Protein AF-A0A812NSA0-F1 (afdb_monomer_lite)

pLDDT: mean 70.96, std 24.17, range [22.88, 98.94]

Sequence (663 aa):
IDGKHYLAVANFYNDASHNIDSKIYQWDGSSFAEFQSLATHGAVDWESFVIDGTHYLVVANRNNDASHNIDSKIYKWDGSLFAEFQSLATHGAFDWESFVIDGTHYLVVANHYNDASSNIDSKIYQWDGSSFAEFQSLATHGAVDWESFVIDGTHYLVVANHYNDASSNIDSKIYKWDGSSFAEFQSLATHGAHGWESFVIDGTQYLAVENAFNDASRNIDSKIYRWDGSSFAEFQSLATHGAHGWESFVIDGMHYLAVANYYNDASHNIDSKIYQWDGSSFAEFQSLATHGAHGWESFVIDGTHYLVVANYFDDRFSSWSISGQRLASQLSRPKFLGVPTRIRLIRRSTYVLALNMILESGLLYVTEAYQRSALIGFSNDCGSGILQPVLAENCPSETATLELPECQSGLGQGELCEADFEAAGANCPFKTELDNCGKFDIYTMETPRCTDIGCFPLATGLWFFSLLSLGLTIAWTAAFYTRAMQNRLVLQKQLWRWRACVFMTALGILMFIIYMIGFVGGSISVLAQAVLNPLLVLAAWVMALAVVFTPGAAKEANVSKAAAMELPFFNALLAMYLTGDEVEELQKMREPLSTGLRLVEDIPELVIGGLDLFYFGGDAWYAWLGIGCSFTMILFHLFVGILLTCRQSAMSVARRGRQPDTE

Radius of gyration: 38.72 Å; chains: 1; bounding box: 78×85×100 Å

Structure (mmCIF, N/CA/C/O backbone):
data_AF-A0A812NSA0-F1
#
_entry.id   AF-A0A812NSA0-F1
#
loop_
_atom_site.group_PDB
_atom_site.id
_atom_site.type_symbol
_atom_site.label_atom_id
_atom_site.label_alt_id
_atom_site.label_comp_id
_atom_site.label_asym_id
_atom_site.label_entity_id
_atom_site.label_seq_id
_atom_site.pdbx_PDB_ins_code
_atom_site.Cartn_x
_atom_site.Cartn_y
_atom_site.Cartn_z
_atom_site.occupancy
_atom_site.B_iso_or_equiv
_atom_site.auth_seq_id
_atom_site.auth_comp_id
_atom_site.auth_asym_id
_atom_site.auth_atom_id
_atom_site.pdbx_PDB_model_num
ATOM 1 N N . ILE A 1 1 ? -19.056 6.490 7.384 1.00 90.81 1 ILE A N 1
ATOM 2 C CA . ILE A 1 1 ? -19.729 6.963 8.621 1.00 90.81 1 ILE A CA 1
ATOM 3 C C . ILE A 1 1 ? -20.979 7.739 8.224 1.00 90.81 1 ILE A C 1
ATOM 5 O O . ILE A 1 1 ? -20.852 8.705 7.479 1.00 90.81 1 ILE A O 1
ATOM 9 N N . ASP A 1 2 ? -22.170 7.294 8.637 1.00 87.38 2 ASP A N 1
ATOM 10 C CA . ASP A 1 2 ? -23.457 7.983 8.395 1.00 87.38 2 ASP A CA 1
ATOM 11 C C . ASP A 1 2 ? -23.715 8.400 6.932 1.00 87.38 2 ASP A C 1
ATOM 13 O O . ASP A 1 2 ? -24.105 9.530 6.634 1.00 87.38 2 ASP A O 1
ATOM 17 N N . GLY A 1 3 ? -23.444 7.493 5.989 1.00 86.69 3 GLY A N 1
ATOM 18 C CA . GLY A 1 3 ? -23.605 7.753 4.551 1.00 86.69 3 GLY A CA 1
ATOM 19 C C . GLY A 1 3 ? -22.546 8.677 3.939 1.00 86.69 3 GLY A C 1
ATOM 20 O O . GLY A 1 3 ? -22.669 9.057 2.780 1.00 86.69 3 GLY A O 1
ATOM 21 N N . LYS A 1 4 ? -21.504 9.042 4.693 1.00 90.62 4 LYS A N 1
ATOM 22 C CA . LYS A 1 4 ? -20.336 9.778 4.201 1.00 90.62 4 LYS A CA 1
ATOM 23 C C . LYS A 1 4 ? -19.099 8.885 4.165 1.00 90.62 4 LYS A C 1
ATOM 25 O O . LYS A 1 4 ? -18.912 8.029 5.039 1.00 90.62 4 LYS A O 1
ATOM 30 N N . HIS A 1 5 ? -18.239 9.139 3.186 1.00 87.81 5 HIS A N 1
ATOM 31 C CA . HIS A 1 5 ? -16.978 8.427 2.988 1.00 87.81 5 HIS A CA 1
ATOM 32 C C . HIS A 1 5 ? -15.818 9.212 3.594 1.00 87.81 5 HIS A C 1
ATOM 34 O O . HIS A 1 5 ? -15.752 10.438 3.454 1.00 87.81 5 HIS A O 1
ATOM 40 N N . TYR A 1 6 ? -14.921 8.490 4.255 1.00 89.12 6 TYR A N 1
ATOM 41 C CA . TYR A 1 6 ? -13.722 9.028 4.877 1.00 89.12 6 TYR A CA 1
ATOM 42 C C . TYR A 1 6 ? -12.517 8.203 4.441 1.00 89.12 6 TYR A C 1
ATOM 44 O O . TYR A 1 6 ? -12.676 7.031 4.119 1.00 89.12 6 TYR A O 1
ATOM 52 N N . LEU A 1 7 ? -11.346 8.828 4.429 1.00 86.50 7 LEU A N 1
ATOM 53 C CA . LEU A 1 7 ? -10.072 8.193 4.110 1.00 86.50 7 LEU A CA 1
ATOM 54 C C . LEU A 1 7 ? -9.047 8.639 5.151 1.00 86.50 7 LEU A C 1
ATOM 56 O O . LEU A 1 7 ? -8.778 9.837 5.255 1.00 86.50 7 LEU A O 1
ATOM 60 N N . ALA A 1 8 ? -8.508 7.704 5.927 1.00 88.19 8 ALA A N 1
ATOM 61 C CA . ALA A 1 8 ? -7.371 7.959 6.804 1.00 88.19 8 ALA A CA 1
ATOM 62 C C . ALA A 1 8 ? -6.075 7.756 6.011 1.00 88.19 8 ALA A C 1
ATOM 64 O O . ALA A 1 8 ? -5.986 6.862 5.179 1.00 88.19 8 ALA A O 1
ATOM 65 N N . VAL A 1 9 ? -5.090 8.625 6.221 1.00 85.12 9 VAL A N 1
ATOM 66 C CA . VAL A 1 9 ? -3.782 8.536 5.568 1.00 85.12 9 VAL A CA 1
ATOM 67 C C . VAL A 1 9 ? -2.704 8.601 6.635 1.00 85.12 9 VAL A C 1
ATOM 69 O O . VAL A 1 9 ? -2.605 9.592 7.372 1.00 85.12 9 VAL A O 1
ATOM 72 N N . ALA A 1 10 ? -1.907 7.537 6.691 1.00 86.94 10 ALA A N 1
ATOM 73 C CA . ALA A 1 10 ? -0.745 7.423 7.551 1.00 86.94 10 ALA A CA 1
ATOM 74 C C . ALA A 1 10 ? 0.383 8.306 7.012 1.00 86.94 10 ALA A C 1
ATOM 76 O O . ALA A 1 10 ? 0.801 8.187 5.859 1.00 86.94 10 ALA A O 1
ATOM 77 N N . ASN A 1 11 ? 0.867 9.220 7.851 1.00 84.81 11 ASN A N 1
ATOM 78 C CA . ASN A 1 11 ? 1.983 10.088 7.507 1.00 84.81 11 ASN A CA 1
ATOM 79 C C . ASN A 1 11 ? 3.233 9.651 8.280 1.00 84.81 11 ASN A C 1
ATOM 81 O O . ASN A 1 11 ? 3.317 9.817 9.498 1.00 84.81 11 ASN A O 1
ATOM 85 N N . PHE A 1 12 ? 4.224 9.143 7.547 1.00 85.88 12 PHE A N 1
ATOM 86 C CA . PHE A 1 12 ? 5.427 8.553 8.132 1.00 85.88 12 PHE A CA 1
ATOM 87 C C . PHE A 1 12 ? 6.551 9.564 8.424 1.00 85.88 12 PHE A C 1
ATOM 89 O O . PHE A 1 12 ? 7.117 9.576 9.515 1.00 85.88 12 PHE A O 1
ATOM 96 N N . TYR A 1 13 ? 6.915 10.413 7.458 1.00 82.12 13 TYR A N 1
ATOM 97 C CA . TYR A 1 13 ? 8.069 11.315 7.573 1.00 82.12 13 TYR A CA 1
ATOM 98 C C . TYR A 1 13 ? 7.922 12.540 6.659 1.00 82.12 13 TYR A C 1
ATOM 100 O O . TYR A 1 13 ? 7.378 12.431 5.564 1.00 82.12 13 TYR A O 1
ATOM 108 N N . ASN A 1 14 ? 8.406 13.711 7.091 1.00 79.44 14 ASN A N 1
ATOM 109 C CA . ASN A 1 14 ? 8.290 14.978 6.345 1.00 79.44 14 ASN A CA 1
ATOM 110 C C . ASN A 1 14 ? 9.638 15.619 5.953 1.00 79.44 14 ASN A C 1
ATOM 112 O O . ASN A 1 14 ? 9.736 16.845 5.887 1.00 79.44 14 ASN A O 1
ATOM 116 N N . ASP A 1 15 ? 10.687 14.816 5.758 1.00 79.69 15 ASP A N 1
ATOM 117 C CA . ASP A 1 15 ? 12.079 15.260 5.539 1.00 79.69 15 ASP A CA 1
ATOM 118 C C . ASP A 1 15 ? 12.751 15.956 6.737 1.00 79.69 15 ASP A C 1
ATOM 120 O O . ASP A 1 15 ? 13.898 16.401 6.639 1.00 79.69 15 ASP A O 1
ATOM 124 N N . ALA A 1 16 ? 12.067 16.047 7.880 1.00 85.62 16 ALA A N 1
ATOM 125 C CA . ALA A 1 16 ? 12.621 16.606 9.110 1.00 85.62 16 ALA A CA 1
ATOM 126 C C . ALA A 1 16 ? 12.384 15.711 10.331 1.00 85.62 16 ALA A C 1
ATOM 128 O O . ALA A 1 16 ? 13.290 15.562 11.147 1.00 85.62 16 ALA A O 1
ATOM 129 N N . SER A 1 17 ? 11.193 15.127 10.463 1.00 91.44 17 SER A N 1
ATOM 130 C CA . SER A 1 17 ? 10.768 14.393 11.655 1.00 91.44 17 SER A CA 1
ATOM 131 C C . SER A 1 17 ? 9.702 13.346 11.325 1.00 91.44 17 SER A C 1
ATOM 133 O O . SER A 1 17 ? 8.917 13.528 10.391 1.00 91.44 17 SER A O 1
ATOM 135 N N . HIS A 1 18 ? 9.667 12.264 12.106 1.00 90.94 18 HIS A N 1
ATOM 136 C CA . HIS A 1 18 ? 8.566 11.294 12.116 1.00 90.94 18 HIS A CA 1
ATOM 137 C C . HIS A 1 18 ? 7.405 11.740 13.023 1.00 90.94 18 HIS A C 1
ATOM 139 O O . HIS A 1 18 ? 6.312 11.187 12.961 1.00 90.94 18 HIS A O 1
ATOM 145 N N . ASN A 1 19 ? 7.599 12.760 13.861 1.00 93.94 19 ASN A N 1
ATOM 146 C CA . ASN A 1 19 ? 6.548 13.321 14.709 1.00 93.94 19 ASN A CA 1
ATOM 147 C C . ASN A 1 19 ? 5.658 14.264 13.896 1.00 93.94 19 ASN A C 1
ATOM 149 O O . ASN A 1 19 ? 5.789 15.489 13.970 1.00 93.94 19 ASN A O 1
ATOM 153 N N . ILE A 1 20 ? 4.785 13.680 13.081 1.00 90.12 20 ILE A N 1
ATOM 154 C CA . ILE A 1 20 ? 3.902 14.404 12.175 1.00 90.12 20 ILE A CA 1
ATOM 155 C C . ILE A 1 20 ? 2.475 13.901 12.281 1.00 90.12 20 ILE A C 1
ATOM 157 O O . ILE A 1 20 ? 2.214 12.730 12.551 1.00 90.12 20 ILE A O 1
ATOM 161 N N . ASP A 1 21 ? 1.542 14.809 12.033 1.00 90.75 21 ASP A N 1
ATOM 162 C CA . ASP A 1 21 ? 0.134 14.470 12.045 1.00 90.75 21 ASP A CA 1
ATOM 163 C C . ASP A 1 21 ? -0.239 13.626 10.826 1.00 90.75 21 ASP A C 1
ATOM 165 O O . ASP A 1 21 ? 0.064 13.985 9.681 1.00 90.75 21 ASP A O 1
ATOM 169 N N . SER A 1 22 ? -0.993 12.565 11.077 1.00 87.38 22 SER A N 1
ATOM 170 C CA . SER A 1 22 ? -1.773 11.858 10.070 1.00 87.38 22 SER A CA 1
ATOM 171 C C . SER A 1 22 ? -3.069 12.604 9.781 1.00 87.38 22 SER A C 1
ATOM 173 O O . SER A 1 22 ? -3.561 13.404 10.588 1.00 87.38 22 SER A O 1
ATOM 175 N N . LYS A 1 23 ? -3.626 12.365 8.595 1.00 86.12 23 LYS A N 1
ATOM 176 C CA . LYS A 1 23 ? -4.764 13.130 8.083 1.00 86.12 23 LYS A CA 1
ATOM 177 C C . LYS A 1 23 ? -5.953 12.227 7.826 1.00 86.12 23 LYS A C 1
ATOM 179 O O . LYS A 1 23 ? -5.821 11.178 7.210 1.00 86.12 23 LYS A O 1
ATOM 184 N N . ILE A 1 24 ? -7.122 12.684 8.252 1.00 88.00 24 ILE A N 1
ATOM 185 C CA . ILE A 1 24 ? -8.407 12.106 7.877 1.00 88.00 24 ILE A CA 1
ATOM 186 C C . ILE A 1 24 ? -9.044 13.044 6.867 1.00 88.00 24 ILE A C 1
ATOM 188 O O . ILE A 1 24 ? -9.134 14.255 7.084 1.00 88.00 24 ILE A O 1
ATOM 192 N N . TYR A 1 25 ? -9.519 12.469 5.776 1.00 85.81 25 TYR A N 1
ATOM 193 C CA . TYR A 1 25 ? -10.205 13.161 4.705 1.00 85.81 25 TYR A CA 1
ATOM 194 C C . TYR A 1 25 ? -11.663 12.740 4.634 1.00 85.81 25 TYR A C 1
ATOM 196 O O . TYR A 1 25 ? -12.009 11.622 4.997 1.00 85.81 25 TYR A O 1
ATOM 204 N N . GLN A 1 26 ? -12.512 13.628 4.129 1.00 87.00 26 GLN A N 1
ATOM 205 C CA . GLN A 1 26 ? -13.921 13.364 3.868 1.00 87.00 26 GLN A CA 1
ATOM 206 C C . GLN A 1 26 ? -14.234 13.635 2.399 1.00 87.00 26 GLN A C 1
ATOM 208 O O . GLN A 1 26 ? -13.796 14.638 1.833 1.00 87.00 26 GLN A O 1
ATOM 213 N N . TRP A 1 27 ? -15.014 12.749 1.788 1.00 81.88 27 TRP A N 1
ATOM 214 C CA . TRP A 1 27 ? -15.509 12.938 0.430 1.00 81.88 27 TRP A CA 1
ATOM 215 C C . TRP A 1 27 ? -16.583 14.032 0.382 1.00 81.88 27 TRP A C 1
ATOM 217 O O . TRP A 1 27 ? -17.600 13.941 1.072 1.00 81.88 27 TRP A O 1
ATOM 227 N N . ASP A 1 28 ? -16.379 15.049 -0.457 1.00 80.12 28 ASP A N 1
ATOM 228 C CA . ASP A 1 28 ? -17.311 16.175 -0.632 1.00 80.12 28 ASP A CA 1
ATOM 229 C C . ASP A 1 28 ? -18.284 16.016 -1.819 1.00 80.12 28 ASP A C 1
ATOM 231 O O . ASP A 1 28 ? -19.047 16.933 -2.130 1.00 80.12 28 ASP A O 1
ATOM 235 N N . GLY A 1 29 ? -18.260 14.858 -2.489 1.00 75.62 29 GLY A N 1
ATOM 236 C CA . GLY A 1 29 ? -18.988 14.591 -3.735 1.00 75.62 29 GLY A CA 1
ATOM 237 C C . GLY A 1 29 ? -18.123 14.716 -4.994 1.00 75.62 29 GLY A C 1
ATOM 238 O O . GLY A 1 29 ? -18.522 14.253 -6.059 1.00 75.62 29 GLY A O 1
ATOM 239 N N . SER A 1 30 ? -16.941 15.326 -4.889 1.00 74.62 30 SER A N 1
ATOM 240 C CA . SER A 1 30 ? -16.016 15.522 -6.013 1.00 74.62 30 SER A CA 1
ATOM 241 C C . SER A 1 30 ? -14.561 15.188 -5.692 1.00 74.62 30 SER A C 1
ATOM 243 O O . SER A 1 30 ? -13.814 14.781 -6.583 1.00 74.62 30 SER A O 1
ATOM 245 N N . SER A 1 31 ? -14.141 15.381 -4.442 1.00 71.75 31 SER A N 1
ATOM 246 C CA . SER A 1 31 ? -12.788 15.110 -3.975 1.00 71.75 31 SER A CA 1
ATOM 247 C C . SER A 1 31 ? -12.758 14.814 -2.476 1.00 71.75 31 SER A C 1
ATOM 249 O O . SER A 1 31 ? -13.700 15.119 -1.745 1.00 71.75 31 SER A O 1
ATOM 251 N N . PHE A 1 32 ? -11.651 14.234 -2.016 1.00 78.06 32 PHE A N 1
ATOM 252 C CA . PHE A 1 32 ? -11.341 14.122 -0.595 1.00 78.06 32 PHE A CA 1
ATOM 253 C C . PHE A 1 32 ? -10.766 15.448 -0.082 1.00 78.06 32 PHE A C 1
ATOM 255 O O . PHE A 1 32 ? -9.717 15.898 -0.551 1.00 78.06 32 PHE A O 1
ATOM 262 N N . ALA A 1 33 ? -11.463 16.073 0.866 1.00 78.88 33 ALA A N 1
ATOM 263 C CA . ALA A 1 33 ? -11.046 17.295 1.550 1.00 78.88 33 ALA A CA 1
ATOM 264 C C . ALA A 1 33 ? -10.575 16.977 2.975 1.00 78.88 33 ALA A C 1
ATOM 266 O O . ALA A 1 33 ? -11.117 16.071 3.608 1.00 78.88 33 ALA A O 1
ATOM 267 N N . GLU A 1 34 ? -9.564 17.698 3.480 1.00 85.25 34 GLU A N 1
ATOM 268 C CA . GLU A 1 34 ? -9.070 17.506 4.855 1.00 85.25 34 GLU A CA 1
ATOM 269 C C . GLU A 1 34 ? -10.203 17.728 5.850 1.00 85.25 34 GLU A C 1
ATOM 271 O O . GLU A 1 34 ? -10.858 18.771 5.847 1.00 85.25 34 GLU A O 1
ATOM 276 N N . PHE A 1 35 ? -10.436 16.709 6.666 1.00 89.88 35 PHE A N 1
ATOM 277 C CA . PHE A 1 35 ? -11.497 16.667 7.653 1.00 89.88 35 PHE A CA 1
ATOM 278 C C . PHE A 1 35 ? -10.933 16.832 9.064 1.00 89.88 35 PHE A C 1
ATOM 280 O O . PHE A 1 35 ? -11.452 17.625 9.848 1.00 89.88 35 PHE A O 1
ATOM 287 N N . GLN A 1 36 ? -9.853 16.114 9.377 1.00 95.94 36 GLN A N 1
ATOM 288 C CA . GLN A 1 36 ? -9.224 16.144 10.691 1.00 95.94 36 GLN A CA 1
ATOM 289 C C . GLN A 1 36 ? -7.721 15.847 10.604 1.00 95.94 36 GLN A C 1
ATOM 291 O O . GLN A 1 36 ? -7.272 15.096 9.741 1.00 95.94 36 GLN A O 1
ATOM 296 N N . SER A 1 37 ? -6.958 16.429 11.529 1.00 95.31 37 SER A N 1
ATOM 297 C CA . SER A 1 37 ? -5.536 16.155 11.759 1.00 95.31 37 SER A CA 1
ATOM 298 C C . SER A 1 37 ? -5.386 15.447 13.102 1.00 95.31 37 SER A C 1
ATOM 300 O O . SER A 1 37 ? -5.961 15.911 14.090 1.00 95.31 37 SER A O 1
ATOM 302 N N . LEU A 1 38 ? -4.646 14.342 13.139 1.00 95.31 38 LEU A N 1
ATOM 303 C CA . LEU A 1 38 ? -4.374 13.575 14.353 1.00 95.31 38 LEU A CA 1
ATOM 304 C C . LEU A 1 38 ? -2.866 13.460 14.549 1.00 95.31 38 LEU A C 1
ATOM 306 O O . LEU A 1 38 ? -2.166 13.022 13.641 1.00 95.31 38 LEU A O 1
ATOM 310 N N . ALA A 1 39 ? -2.375 13.845 15.727 1.00 95.38 39 ALA A N 1
ATOM 311 C CA . ALA A 1 39 ? -0.962 13.716 16.063 1.00 95.38 39 ALA A CA 1
ATOM 312 C C . ALA A 1 39 ? -0.559 12.237 16.081 1.00 95.38 39 ALA A C 1
ATOM 314 O O . ALA A 1 39 ? -1.160 11.440 16.803 1.00 95.38 39 ALA A O 1
ATOM 315 N N . THR A 1 40 ? 0.455 11.895 15.290 1.00 96.75 40 THR A N 1
ATOM 316 C CA . THR A 1 40 ? 0.976 10.532 15.150 1.00 96.75 40 THR A CA 1
ATOM 317 C C . THR A 1 40 ? 2.501 10.528 15.131 1.00 96.75 40 THR A C 1
ATOM 319 O O . THR A 1 40 ? 3.144 11.580 15.089 1.00 96.75 40 THR A O 1
ATOM 322 N N . HIS A 1 41 ? 3.089 9.336 15.193 1.00 96.19 41 HIS A N 1
ATOM 323 C CA . HIS A 1 41 ? 4.531 9.151 15.303 1.00 96.19 41 HIS A CA 1
ATOM 324 C C . HIS A 1 41 ? 5.005 8.113 14.291 1.00 96.19 41 HIS A C 1
ATOM 326 O O . HIS A 1 41 ? 4.969 6.910 14.552 1.00 96.19 41 HIS A O 1
ATOM 332 N N . GLY A 1 42 ? 5.431 8.589 13.123 1.00 93.88 42 GLY A N 1
ATOM 333 C CA . GLY A 1 42 ? 5.878 7.739 12.033 1.00 93.88 42 GLY A CA 1
ATOM 334 C C . GLY A 1 42 ? 4.804 6.732 11.678 1.00 93.88 42 GLY A C 1
ATOM 335 O O . GLY A 1 42 ? 5.085 5.538 11.697 1.00 93.88 42 GLY A O 1
ATOM 336 N N . ALA A 1 43 ? 3.574 7.209 11.465 1.00 95.00 43 ALA A N 1
ATOM 337 C CA . ALA A 1 43 ? 2.445 6.336 11.189 1.00 95.00 43 ALA A CA 1
ATOM 338 C C . ALA A 1 43 ? 2.689 5.591 9.879 1.00 95.00 43 ALA A C 1
ATOM 340 O O . ALA A 1 43 ? 3.054 6.216 8.878 1.00 95.00 43 ALA A O 1
ATOM 341 N N . VAL A 1 44 ? 2.489 4.278 9.908 1.00 92.94 44 VAL A N 1
ATOM 342 C CA . VAL A 1 44 ? 2.626 3.417 8.725 1.00 92.94 44 VAL A CA 1
ATOM 343 C C . VAL A 1 44 ? 1.273 2.929 8.238 1.00 92.94 44 VAL A C 1
ATOM 345 O O . VAL A 1 44 ? 1.051 2.923 7.032 1.00 92.94 44 VAL A O 1
ATOM 348 N N . ASP A 1 45 ? 0.365 2.647 9.167 1.00 95.00 45 ASP A N 1
ATOM 349 C CA . ASP A 1 45 ? -0.948 2.096 8.867 1.00 95.00 45 ASP A CA 1
ATOM 350 C C . ASP A 1 45 ? -2.067 2.711 9.738 1.00 95.00 45 ASP A C 1
ATOM 352 O O . ASP A 1 45 ? -1.817 3.241 10.834 1.00 95.00 45 ASP A O 1
ATOM 356 N N . TRP A 1 46 ? -3.289 2.671 9.199 1.00 96.50 46 TRP A N 1
ATOM 357 C CA . TRP A 1 46 ? -4.543 2.956 9.879 1.00 96.50 46 TRP A CA 1
ATOM 358 C C . TRP A 1 46 ? -5.564 1.853 9.625 1.00 96.50 46 TRP A C 1
ATOM 360 O O . TRP A 1 46 ? -6.098 1.771 8.522 1.00 96.50 46 TRP A O 1
ATOM 370 N N . GLU A 1 47 ? -6.005 1.202 10.695 1.00 97.88 47 GLU A N 1
ATOM 371 C CA . GLU A 1 47 ? -7.080 0.221 10.611 1.00 97.88 47 GLU A CA 1
ATOM 372 C C . GLU A 1 47 ? -8.412 0.777 11.119 1.00 97.88 47 GLU A C 1
ATOM 374 O O . GLU A 1 47 ? -8.485 1.484 12.138 1.00 97.88 47 GLU A O 1
ATOM 379 N N . SER A 1 48 ? -9.490 0.477 10.393 1.00 97.19 48 SER A N 1
ATOM 380 C CA . SER A 1 48 ? -10.829 1.006 10.655 1.00 97.19 48 SER A CA 1
ATOM 381 C C . SER A 1 48 ? -11.815 -0.087 11.041 1.00 97.19 48 SER A C 1
ATOM 383 O O . SER A 1 48 ? -12.008 -1.059 10.327 1.00 97.19 48 SER A O 1
ATOM 385 N N . PHE A 1 49 ? -12.530 0.108 12.149 1.00 98.00 49 PHE A N 1
ATOM 386 C CA . PHE A 1 49 ? -13.463 -0.904 12.643 1.00 98.00 49 PHE A CA 1
ATOM 387 C C . PHE A 1 49 ? -14.683 -0.294 13.329 1.00 98.00 49 PHE A C 1
ATOM 389 O O . PHE A 1 49 ? -14.742 0.898 13.650 1.00 98.00 49 PHE A O 1
ATOM 396 N N . VAL A 1 50 ? -15.711 -1.122 13.527 1.00 97.75 50 VAL A N 1
ATOM 397 C CA . VAL A 1 50 ? -16.993 -0.705 14.107 1.00 97.75 50 VAL A CA 1
ATOM 398 C C . VAL A 1 50 ? -17.386 -1.640 15.241 1.00 97.75 50 VAL A C 1
ATOM 400 O O . VAL A 1 50 ? -17.465 -2.850 15.049 1.00 97.75 50 VAL A O 1
ATOM 403 N N . ILE A 1 51 ? -17.699 -1.064 16.402 1.00 97.94 51 ILE A N 1
ATOM 404 C CA . ILE A 1 51 ? -18.226 -1.779 17.573 1.00 97.94 51 ILE A CA 1
ATOM 405 C C . ILE A 1 51 ? -19.569 -1.155 17.933 1.00 97.94 51 ILE A C 1
ATOM 407 O O . ILE A 1 51 ? -19.648 0.052 18.168 1.00 97.94 51 ILE A O 1
ATOM 411 N N . ASP A 1 52 ? -20.634 -1.960 17.942 1.00 95.12 52 ASP A N 1
ATOM 412 C CA . ASP A 1 52 ? -21.998 -1.530 18.287 1.00 95.12 52 ASP A CA 1
ATOM 413 C C . ASP A 1 52 ? -22.453 -0.252 17.550 1.00 95.12 52 ASP A C 1
ATOM 415 O O . ASP A 1 52 ? -23.060 0.657 18.119 1.00 95.12 52 ASP A O 1
ATOM 419 N N . GLY A 1 53 ? -22.116 -0.154 16.259 1.00 94.56 53 GLY A N 1
ATOM 420 C CA . GLY A 1 53 ? -22.436 0.996 15.405 1.00 94.56 53 GLY A CA 1
ATOM 421 C C . GLY A 1 53 ? -21.566 2.238 15.632 1.00 94.56 53 GLY A C 1
ATOM 422 O O . GLY A 1 53 ? -21.751 3.238 14.942 1.00 94.56 53 GLY A O 1
ATOM 423 N N . THR A 1 54 ? -20.608 2.192 16.559 1.00 97.19 54 THR A N 1
ATOM 424 C CA . THR A 1 54 ? -19.629 3.264 16.760 1.00 97.19 54 THR A CA 1
ATOM 425 C C . THR A 1 54 ? -18.365 2.983 15.959 1.00 97.19 54 THR A C 1
ATOM 427 O O . THR A 1 54 ? -17.833 1.878 16.011 1.00 97.19 54 THR A O 1
ATOM 430 N N . HIS A 1 55 ? -17.881 3.988 15.230 1.00 98.12 55 HIS A N 1
ATOM 431 C CA . HIS A 1 55 ? -16.678 3.888 14.407 1.00 98.12 55 HIS A CA 1
ATOM 432 C C . HIS A 1 55 ? -15.412 4.172 15.215 1.00 98.12 55 HIS A C 1
ATOM 434 O O . HIS A 1 55 ? -15.380 5.101 16.030 1.00 98.12 55 HIS A O 1
ATOM 440 N N . TYR A 1 56 ? -14.366 3.409 14.932 1.00 98.69 56 TYR A N 1
ATOM 441 C CA . TYR A 1 56 ? -13.049 3.528 15.533 1.00 98.69 56 TYR A CA 1
ATOM 442 C C . TYR A 1 56 ? -11.969 3.500 14.451 1.00 98.69 56 TYR A C 1
ATOM 444 O O . TYR A 1 56 ? -12.189 2.987 13.354 1.00 98.69 56 TYR A O 1
ATOM 452 N N . LEU A 1 57 ? -10.816 4.070 14.784 1.00 98.56 57 LEU A N 1
ATOM 453 C CA . LEU A 1 57 ? -9.582 3.982 14.012 1.00 98.56 57 LEU A CA 1
ATOM 454 C C . LEU A 1 57 ? -8.448 3.608 14.960 1.00 98.56 57 LEU A C 1
ATOM 456 O O . LEU A 1 57 ? -8.378 4.175 16.051 1.00 98.56 57 LEU A O 1
ATOM 460 N N . VAL A 1 58 ? -7.548 2.721 14.563 1.00 98.81 58 VAL A N 1
ATOM 461 C CA . VAL A 1 58 ? -6.291 2.469 15.277 1.00 98.81 58 VAL A CA 1
ATOM 462 C C . VAL A 1 58 ? -5.119 2.794 14.360 1.00 98.81 58 VAL A C 1
ATOM 464 O O . VAL A 1 58 ? -5.166 2.492 13.178 1.00 98.81 58 VAL A O 1
ATOM 467 N N . VAL A 1 59 ? -4.097 3.469 14.889 1.00 98.69 59 VAL A N 1
ATOM 468 C CA . VAL A 1 59 ? -2.886 3.816 14.127 1.00 98.69 59 VAL A CA 1
ATOM 469 C C . VAL A 1 59 ? -1.708 2.956 14.542 1.00 98.69 59 VAL A C 1
ATOM 471 O O . VAL A 1 59 ? -1.418 2.846 15.738 1.00 98.69 59 VAL A O 1
ATOM 474 N N . ALA A 1 60 ? -0.972 2.445 13.559 1.00 98.44 60 ALA A N 1
ATOM 475 C CA . ALA A 1 60 ? 0.337 1.839 13.753 1.00 98.44 60 ALA A CA 1
ATOM 476 C C . ALA A 1 60 ? 1.416 2.933 13.846 1.00 98.44 60 ALA A C 1
ATOM 478 O O . ALA A 1 60 ? 1.920 3.438 12.839 1.00 98.44 60 ALA A O 1
ATOM 479 N N . ASN A 1 61 ? 1.762 3.339 15.071 1.00 98.44 61 ASN A N 1
ATOM 480 C CA . ASN A 1 61 ? 2.867 4.272 15.306 1.00 98.44 61 ASN A CA 1
ATOM 481 C C . ASN A 1 61 ? 4.202 3.513 15.302 1.00 98.44 61 ASN A C 1
ATOM 483 O O . ASN A 1 61 ? 4.456 2.687 16.185 1.00 98.44 61 ASN A O 1
ATOM 487 N N . ARG A 1 62 ? 5.091 3.836 14.354 1.00 97.38 62 ARG A N 1
ATOM 488 C CA . ARG A 1 62 ? 6.361 3.117 14.184 1.00 97.38 62 ARG A CA 1
ATOM 489 C C . ARG A 1 62 ? 7.579 3.802 14.794 1.00 97.38 62 ARG A C 1
ATOM 491 O O . ARG A 1 62 ? 8.452 3.121 15.326 1.00 97.38 62 ARG A O 1
ATOM 498 N N . ASN A 1 63 ? 7.716 5.118 14.641 1.00 95.62 63 ASN A N 1
ATOM 499 C CA . ASN A 1 63 ? 8.944 5.830 15.007 1.00 95.62 63 ASN A CA 1
ATOM 500 C C . ASN A 1 63 ? 8.653 7.279 15.422 1.00 95.62 63 ASN A C 1
ATOM 502 O O . ASN A 1 63 ? 7.971 7.998 14.703 1.00 95.62 63 ASN A O 1
ATOM 506 N N . ASN A 1 64 ? 9.215 7.740 16.540 1.00 96.06 64 ASN A N 1
ATOM 507 C CA . ASN A 1 64 ? 9.106 9.133 16.998 1.00 96.06 64 ASN A CA 1
ATOM 508 C C . ASN A 1 64 ? 10.438 9.910 16.935 1.00 96.06 64 ASN A C 1
ATOM 510 O O . ASN A 1 64 ? 10.656 10.829 17.723 1.00 96.06 64 ASN A O 1
ATOM 514 N N . ASP A 1 65 ? 11.345 9.523 16.034 1.00 95.81 65 ASP A N 1
ATOM 515 C CA . ASP A 1 65 ? 12.745 9.971 15.900 1.00 95.81 65 ASP A CA 1
ATOM 516 C C . ASP A 1 65 ? 13.693 9.510 17.020 1.00 95.81 65 ASP A C 1
ATOM 518 O O . ASP A 1 65 ? 14.901 9.414 16.792 1.00 95.81 65 ASP A O 1
ATOM 522 N N . ALA A 1 66 ? 13.177 9.227 18.219 1.00 96.81 66 ALA A N 1
ATOM 523 C CA . ALA A 1 66 ? 13.975 8.816 19.372 1.00 96.81 66 ALA A CA 1
ATOM 524 C C . ALA A 1 66 ? 13.923 7.304 19.635 1.00 96.81 66 ALA A C 1
ATOM 526 O O . ALA A 1 66 ? 14.894 6.744 20.143 1.00 96.81 66 ALA A O 1
ATOM 527 N N . SER A 1 67 ? 12.793 6.662 19.338 1.00 97.56 67 SER A N 1
ATOM 528 C CA . SER A 1 67 ? 12.509 5.275 19.698 1.00 97.56 67 SER A CA 1
ATOM 529 C C . SER A 1 67 ? 11.419 4.675 18.805 1.00 97.56 67 SER A C 1
ATOM 531 O O . SER A 1 67 ? 10.536 5.385 18.316 1.00 97.56 67 SER A O 1
ATOM 533 N N . HIS A 1 68 ? 11.466 3.353 18.640 1.00 98.00 68 HIS A N 1
ATOM 534 C CA . HIS A 1 68 ? 10.381 2.547 18.076 1.00 98.00 68 HIS A CA 1
ATOM 535 C C . HIS A 1 68 ? 9.447 1.989 19.163 1.00 98.00 68 HIS A C 1
ATOM 537 O O . HIS A 1 68 ? 8.367 1.499 18.862 1.00 98.00 68 HIS A O 1
ATOM 543 N N . ASN A 1 69 ? 9.815 2.074 20.443 1.00 97.88 69 ASN A N 1
ATOM 544 C CA . ASN A 1 69 ? 8.972 1.648 21.562 1.00 97.88 69 ASN A CA 1
ATOM 545 C C . ASN A 1 69 ? 7.930 2.723 21.885 1.00 97.88 69 ASN A C 1
ATOM 547 O O . ASN A 1 69 ? 8.061 3.468 22.859 1.00 97.88 69 ASN A O 1
ATOM 551 N N . ILE A 1 70 ? 6.928 2.834 21.020 1.00 96.94 70 ILE A N 1
ATOM 552 C CA . ILE A 1 70 ? 5.900 3.864 21.079 1.00 96.94 70 ILE A CA 1
ATOM 553 C C . ILE A 1 70 ? 4.515 3.244 21.021 1.00 96.94 70 ILE A C 1
ATOM 555 O O . ILE A 1 70 ? 4.276 2.274 20.304 1.00 96.94 70 ILE A O 1
ATOM 559 N N . ASP A 1 71 ? 3.601 3.827 21.785 1.00 98.44 71 ASP A N 1
ATOM 560 C CA . ASP A 1 71 ? 2.226 3.364 21.834 1.00 98.44 71 ASP A CA 1
ATOM 561 C C . ASP A 1 71 ? 1.486 3.671 20.528 1.00 98.44 71 ASP A C 1
ATOM 563 O O . ASP A 1 71 ? 1.525 4.790 19.998 1.00 98.44 71 ASP A O 1
ATOM 567 N N . SER A 1 72 ? 0.719 2.691 20.075 1.00 98.56 72 SER A N 1
ATOM 568 C CA . SER A 1 72 ? -0.340 2.871 19.092 1.00 98.56 72 SER A CA 1
ATOM 569 C C . SER A 1 72 ? -1.580 3.458 19.764 1.00 98.56 72 SER A C 1
ATOM 571 O O . SER A 1 72 ? -1.820 3.263 20.961 1.00 98.56 72 SER A O 1
ATOM 573 N N . LYS A 1 73 ? -2.371 4.213 19.001 1.00 98.56 73 LYS A N 1
ATOM 574 C CA . LYS A 1 73 ? -3.527 4.956 19.521 1.00 98.56 73 LYS A CA 1
ATOM 575 C C . LYS A 1 73 ? -4.807 4.498 18.845 1.00 98.56 73 LYS A C 1
ATOM 577 O O . LYS A 1 73 ? -4.862 4.416 17.625 1.00 98.56 73 LYS A O 1
ATOM 582 N N . ILE A 1 74 ? -5.840 4.259 19.645 1.00 98.81 74 ILE A N 1
ATOM 583 C CA . ILE A 1 74 ? -7.206 4.041 19.174 1.00 98.81 74 ILE A CA 1
ATOM 584 C C . ILE A 1 74 ? -7.961 5.353 19.321 1.00 98.81 74 ILE A C 1
ATOM 586 O O . ILE A 1 74 ? -7.961 5.958 20.395 1.00 98.81 74 ILE A O 1
ATOM 590 N N . TYR A 1 75 ? -8.653 5.760 18.268 1.00 98.75 75 TYR A N 1
ATOM 591 C CA . TYR A 1 75 ? -9.538 6.908 18.230 1.00 98.75 75 TYR A CA 1
ATOM 592 C C . TYR A 1 75 ? -10.978 6.447 18.036 1.00 98.75 75 TYR A C 1
ATOM 594 O O . TYR A 1 75 ? -11.259 5.549 17.248 1.00 98.75 75 TYR A O 1
ATOM 602 N N . LYS A 1 76 ? -11.906 7.083 18.745 1.00 98.44 76 LYS A N 1
ATOM 603 C CA . LYS A 1 76 ? -13.340 6.801 18.706 1.00 98.44 76 LYS A CA 1
ATOM 604 C C . LYS A 1 76 ? -14.086 7.980 18.101 1.00 98.44 76 LYS A C 1
ATOM 606 O O . LYS A 1 76 ? -13.841 9.126 18.474 1.00 98.44 76 LYS A O 1
ATOM 611 N N . TRP A 1 77 ? -15.022 7.694 17.205 1.00 98.12 77 TRP A N 1
ATOM 612 C CA . TRP A 1 77 ? -15.933 8.694 16.663 1.00 98.12 77 TRP A CA 1
ATOM 613 C C . TRP A 1 77 ? -16.913 9.180 17.738 1.00 98.12 77 TRP A C 1
ATOM 615 O O . TRP A 1 77 ? -17.658 8.383 18.311 1.00 98.12 77 TRP A O 1
ATOM 625 N N . ASP A 1 78 ? -16.942 10.488 17.997 1.00 96.25 78 ASP A N 1
ATOM 626 C CA . ASP A 1 78 ? -17.823 11.102 19.003 1.00 96.25 78 ASP A CA 1
ATOM 627 C C . ASP A 1 78 ? -19.153 11.637 18.433 1.00 96.25 78 ASP A C 1
ATOM 629 O O . ASP A 1 78 ? -19.952 12.243 19.149 1.00 96.25 78 ASP A O 1
ATOM 633 N N . GLY A 1 79 ? -19.399 11.407 17.140 1.00 94.19 79 GLY A N 1
ATOM 634 C CA . GLY A 1 79 ? -20.504 11.998 16.381 1.00 94.19 79 GLY A CA 1
ATOM 635 C C . GLY A 1 79 ? -20.084 13.203 15.533 1.00 94.19 79 GLY A C 1
ATOM 636 O O . GLY A 1 79 ? -20.825 13.607 14.636 1.00 94.19 79 GLY A O 1
ATOM 637 N N . SER A 1 80 ? -18.899 13.761 15.783 1.00 94.75 80 SER A N 1
ATOM 638 C CA . SER A 1 80 ? -18.367 14.928 15.084 1.00 94.75 80 SER A CA 1
ATOM 639 C C . SER A 1 80 ? -16.918 14.776 14.639 1.00 94.75 80 SER A C 1
ATOM 641 O O . SER A 1 80 ? -16.617 15.184 13.525 1.00 94.75 80 SER A O 1
ATOM 643 N N . LEU A 1 81 ? -16.040 14.208 15.462 1.00 97.31 81 LEU A N 1
ATOM 644 C CA . LEU A 1 81 ? -14.615 14.016 15.205 1.00 97.31 81 LEU A CA 1
ATOM 645 C C . LEU A 1 81 ? -14.157 12.682 15.809 1.00 97.31 81 LEU A C 1
ATOM 647 O O . LEU A 1 81 ? -14.845 12.069 16.628 1.00 97.31 81 LEU A O 1
ATOM 651 N N . PHE A 1 82 ? -12.966 12.241 15.417 1.00 98.31 82 PHE A N 1
ATOM 652 C CA . PHE A 1 82 ? -12.260 11.159 16.089 1.00 98.31 82 PHE A CA 1
ATOM 653 C C . PHE A 1 82 ? -11.499 11.699 17.304 1.00 98.31 82 PHE A C 1
ATOM 655 O O . PHE A 1 82 ? -10.637 12.565 17.166 1.00 98.31 82 PHE A O 1
ATOM 662 N N . ALA A 1 83 ? -11.797 11.193 18.495 1.00 97.81 83 ALA A N 1
ATOM 663 C CA . ALA A 1 83 ? -11.097 11.543 19.730 1.00 97.81 83 ALA A CA 1
ATOM 664 C C . ALA A 1 83 ? -10.270 10.353 20.226 1.00 97.81 83 ALA A C 1
ATOM 666 O O . ALA A 1 83 ? -10.723 9.216 20.107 1.00 97.81 83 ALA A O 1
ATOM 667 N N . GLU A 1 84 ? -9.077 10.593 20.787 1.00 98.25 84 GLU A N 1
ATOM 668 C CA . GLU A 1 84 ? -8.274 9.518 21.392 1.00 98.25 84 GLU A CA 1
ATOM 669 C C . GLU A 1 84 ? -9.107 8.806 22.463 1.00 98.25 84 GLU A C 1
ATOM 671 O O . GLU A 1 84 ? -9.698 9.428 23.348 1.00 98.25 84 GLU A O 1
ATOM 676 N N . PHE A 1 85 ? -9.174 7.490 22.338 1.00 98.50 85 PHE A N 1
ATOM 677 C CA . PHE A 1 85 ? -9.983 6.609 23.158 1.00 98.50 85 PHE A CA 1
ATOM 678 C C . PHE A 1 85 ? -9.109 5.711 24.031 1.00 98.50 85 PHE A C 1
ATOM 680 O O . PHE A 1 85 ? -9.400 5.538 25.214 1.00 98.50 85 PHE A O 1
ATOM 687 N N . GLN A 1 86 ? -8.030 5.164 23.469 1.00 98.56 86 GLN A N 1
ATOM 688 C CA . GLN A 1 86 ? -7.136 4.259 24.181 1.00 98.56 86 GLN A CA 1
ATOM 689 C C . GLN A 1 86 ? -5.711 4.311 23.617 1.00 98.56 86 GLN A C 1
ATOM 691 O O . GLN A 1 86 ? -5.509 4.555 22.431 1.00 98.56 86 GLN A O 1
ATOM 696 N N . SER A 1 87 ? -4.729 4.049 24.481 1.00 98.50 87 SER A N 1
ATOM 697 C CA . SER A 1 87 ? -3.316 3.853 24.137 1.00 98.50 87 SER A CA 1
ATOM 698 C C . SER A 1 87 ? -2.951 2.390 24.358 1.00 98.50 87 SER A C 1
ATOM 700 O O . SER A 1 87 ? -3.280 1.847 25.416 1.00 98.50 87 SER A O 1
ATOM 702 N N . LEU A 1 88 ? -2.285 1.762 23.391 1.00 98.56 88 LEU A N 1
ATOM 703 C CA . LEU A 1 88 ? -1.802 0.385 23.481 1.00 98.56 88 LEU A CA 1
ATOM 704 C C . LEU A 1 88 ? -0.286 0.366 23.288 1.00 98.56 88 LEU A C 1
ATOM 706 O O . LEU A 1 88 ? 0.220 0.916 22.313 1.00 98.56 88 LEU A O 1
ATOM 710 N N . ALA A 1 89 ? 0.430 -0.268 24.217 1.00 97.94 89 ALA A N 1
ATOM 711 C CA . ALA A 1 89 ? 1.880 -0.395 24.136 1.00 97.94 89 ALA A CA 1
ATOM 712 C C . ALA A 1 89 ? 2.271 -1.263 22.936 1.00 97.94 89 ALA A C 1
ATOM 714 O O . ALA A 1 89 ? 1.863 -2.422 22.853 1.00 97.94 89 ALA A O 1
ATOM 715 N N . THR A 1 90 ? 3.071 -0.699 22.034 1.00 98.50 90 THR A N 1
ATOM 716 C CA . THR A 1 90 ? 3.529 -1.359 20.807 1.00 98.50 90 THR A CA 1
ATOM 717 C C . THR A 1 90 ? 5.011 -1.106 20.551 1.00 98.50 90 THR A C 1
ATOM 719 O O . THR A 1 90 ? 5.640 -0.260 21.191 1.00 98.50 90 THR A O 1
ATOM 722 N N . HIS A 1 91 ? 5.587 -1.873 19.628 1.00 98.25 91 HIS A N 1
ATOM 723 C CA . HIS A 1 91 ? 7.017 -1.866 19.340 1.00 98.25 91 HIS A CA 1
ATOM 724 C C . HIS A 1 91 ? 7.253 -1.766 17.835 1.00 98.25 91 HIS A C 1
ATOM 726 O O . HIS A 1 91 ? 7.276 -2.769 17.122 1.00 98.25 91 HIS A O 1
ATOM 732 N N . GLY A 1 92 ? 7.409 -0.534 17.358 1.00 97.81 92 GLY A N 1
ATOM 733 C CA . GLY A 1 92 ? 7.578 -0.224 15.950 1.00 97.81 92 GLY A CA 1
ATOM 734 C C . GLY A 1 92 ? 6.410 -0.772 15.148 1.00 97.81 92 GLY A C 1
ATOM 735 O O . GLY A 1 92 ? 6.657 -1.509 14.202 1.00 97.81 92 GLY A O 1
ATOM 736 N N . ALA A 1 93 ? 5.175 -0.491 15.579 1.00 98.50 93 ALA A N 1
ATOM 737 C CA . ALA A 1 93 ? 3.982 -1.061 14.962 1.00 98.50 93 ALA A CA 1
ATOM 738 C C . ALA A 1 93 ? 3.977 -0.754 13.465 1.00 98.50 93 ALA A C 1
ATOM 740 O O . ALA A 1 93 ? 4.206 0.393 13.070 1.00 98.50 93 ALA A O 1
ATOM 741 N N . PHE A 1 94 ? 3.757 -1.786 12.660 1.00 97.69 94 PHE A N 1
ATOM 742 C CA . PHE A 1 94 ? 3.727 -1.660 11.208 1.00 97.69 94 PHE A CA 1
ATOM 743 C C . PHE A 1 94 ? 2.305 -1.746 10.660 1.00 97.69 94 PHE A C 1
ATOM 745 O O . PHE A 1 94 ? 1.980 -1.004 9.742 1.00 97.69 94 PHE A O 1
ATOM 752 N N . ASP A 1 95 ? 1.480 -2.570 11.298 1.00 98.44 95 ASP A N 1
ATOM 753 C CA . ASP A 1 95 ? 0.128 -2.893 10.868 1.00 98.44 95 ASP A CA 1
ATOM 754 C C . ASP A 1 95 ? -0.768 -3.223 12.075 1.00 98.44 95 ASP A C 1
ATOM 756 O O . ASP A 1 95 ? -0.282 -3.672 13.130 1.00 98.44 95 ASP A O 1
ATOM 760 N N . TRP A 1 96 ? -2.062 -2.966 11.908 1.00 98.75 96 TRP A N 1
ATOM 761 C CA . TRP A 1 96 ? -3.136 -3.411 12.777 1.00 98.75 96 TRP A CA 1
ATOM 762 C C . TRP A 1 96 ? -4.216 -4.096 11.948 1.00 98.75 96 TRP A C 1
ATOM 764 O O . TRP A 1 96 ? -4.746 -3.497 11.034 1.00 98.75 96 TRP A O 1
ATOM 774 N N . GLU A 1 97 ? -4.669 -5.266 12.383 1.00 98.69 97 GLU A N 1
ATOM 775 C CA . GLU A 1 97 ? -5.763 -5.972 11.711 1.00 98.69 97 GLU A CA 1
ATOM 776 C C . GLU A 1 97 ? -6.937 -6.175 12.673 1.00 98.69 97 GLU A C 1
ATOM 778 O O . GLU A 1 97 ? -6.752 -6.590 13.833 1.00 98.69 97 GLU A O 1
ATOM 783 N N . SER A 1 98 ? -8.157 -5.866 12.218 1.00 98.69 98 SER A N 1
ATOM 784 C CA . SER A 1 98 ? -9.376 -6.002 13.019 1.00 98.69 98 SER A CA 1
ATOM 785 C C . SER A 1 98 ? -10.238 -7.181 12.586 1.00 98.69 98 SER A C 1
ATOM 787 O O . SER A 1 98 ? -10.526 -7.404 11.418 1.00 98.69 98 SER A O 1
ATOM 789 N N . PHE A 1 99 ? -10.721 -7.953 13.560 1.00 98.62 99 PHE A N 1
ATOM 790 C CA . PHE A 1 99 ? -11.572 -9.104 13.268 1.00 98.62 99 PHE A CA 1
ATOM 791 C C . PHE A 1 99 ? -12.558 -9.396 14.395 1.00 98.62 99 PHE A C 1
ATOM 793 O O . PHE A 1 99 ? -12.424 -8.942 15.536 1.00 98.62 99 PHE A O 1
ATOM 800 N N . VAL A 1 100 ? -13.599 -10.164 14.067 1.00 98.56 100 VAL A N 1
ATOM 801 C CA . VAL A 1 100 ? -14.689 -10.499 14.992 1.00 98.56 100 VAL A CA 1
ATOM 802 C C . VAL A 1 100 ? -14.904 -12.005 15.022 1.00 98.56 100 VAL A C 1
ATOM 804 O O . VAL A 1 100 ? -15.122 -12.618 13.980 1.00 98.56 100 VAL A O 1
ATOM 807 N N . ILE A 1 101 ? -14.905 -12.587 16.223 1.00 98.38 101 ILE A N 1
ATOM 808 C CA . ILE A 1 101 ? -15.204 -14.007 16.464 1.00 98.38 101 ILE A CA 1
ATOM 809 C C . ILE A 1 101 ? -16.408 -14.085 17.393 1.00 98.38 101 ILE A C 1
ATOM 811 O O . ILE A 1 101 ? -16.370 -13.552 18.501 1.00 98.38 101 ILE A O 1
ATOM 815 N N . ASP A 1 102 ? -17.489 -14.723 16.940 1.00 96.06 102 ASP A N 1
ATOM 816 C CA . ASP A 1 102 ? -18.719 -14.918 17.724 1.00 96.06 102 ASP A CA 1
ATOM 817 C C . ASP A 1 102 ? -19.249 -13.627 18.390 1.00 96.06 102 ASP A C 1
ATOM 819 O O . ASP A 1 102 ? -19.730 -13.627 19.524 1.00 96.06 102 ASP A O 1
ATOM 823 N N . GLY A 1 103 ? -19.144 -12.495 17.683 1.00 95.94 103 GLY A N 1
ATOM 824 C CA . GLY A 1 103 ? -19.568 -11.170 18.159 1.00 95.94 103 GLY A CA 1
ATOM 825 C C . GLY A 1 103 ? -18.588 -10.473 19.111 1.00 95.94 103 GLY A C 1
ATOM 826 O O . GLY A 1 103 ? -18.861 -9.359 19.546 1.00 95.94 103 GLY A O 1
ATOM 827 N N . THR A 1 104 ? -17.451 -11.092 19.425 1.00 98.19 104 THR A N 1
ATOM 828 C CA . THR A 1 104 ? -16.369 -10.468 20.194 1.00 98.19 104 THR A CA 1
ATOM 829 C C . THR A 1 104 ? -15.350 -9.844 19.250 1.00 98.19 104 THR A C 1
ATOM 831 O O . THR A 1 104 ? -14.902 -10.497 18.309 1.00 98.19 104 THR A O 1
ATOM 834 N N . HIS A 1 105 ? -14.987 -8.587 19.502 1.00 98.69 105 HIS A N 1
ATOM 835 C CA . HIS A 1 105 ? -14.045 -7.830 18.680 1.00 98.69 105 HIS A CA 1
ATOM 836 C C . HIS A 1 105 ? -12.607 -8.036 19.149 1.00 98.69 105 HIS A C 1
ATOM 838 O O . HIS A 1 105 ? -12.333 -8.022 20.355 1.00 98.69 105 HIS A O 1
ATOM 844 N N . TYR A 1 106 ? -11.698 -8.166 18.191 1.00 98.88 106 TYR A N 1
ATOM 845 C CA . TYR A 1 106 ? -10.272 -8.325 18.413 1.00 98.88 106 TYR A CA 1
ATOM 846 C C . TYR A 1 106 ? -9.479 -7.383 17.510 1.00 98.88 106 TYR A C 1
ATOM 848 O O . TYR A 1 106 ? -9.952 -6.976 16.451 1.00 98.88 106 TYR A O 1
ATOM 856 N N . LEU A 1 107 ? -8.270 -7.059 17.956 1.00 98.88 107 LEU A N 1
ATOM 857 C CA . LEU A 1 107 ? -7.251 -6.364 17.177 1.00 98.88 107 LEU A CA 1
ATOM 858 C C . LEU A 1 107 ? -5.943 -7.137 17.302 1.00 98.88 107 LEU A C 1
ATOM 860 O O . LEU A 1 107 ? -5.598 -7.551 18.410 1.00 98.88 107 LEU A O 1
ATOM 864 N N . VAL A 1 108 ? -5.197 -7.302 16.219 1.00 98.88 108 VAL A N 1
ATOM 865 C CA . VAL A 1 108 ? -3.826 -7.827 16.260 1.00 98.88 108 VAL A CA 1
ATOM 866 C C . VAL A 1 108 ? -2.859 -6.785 15.716 1.00 98.88 108 VAL A C 1
ATOM 868 O O . VAL A 1 108 ? -3.180 -6.108 14.753 1.00 98.88 108 VAL A O 1
ATOM 871 N N . VAL A 1 109 ? -1.701 -6.627 16.359 1.00 98.88 109 VAL A N 1
ATOM 872 C CA . VAL A 1 109 ? -0.647 -5.700 15.913 1.00 98.88 109 VAL A CA 1
ATOM 873 C C . VAL A 1 109 ? 0.564 -6.446 15.387 1.00 98.88 109 VAL A C 1
ATOM 875 O O . VAL A 1 109 ? 1.071 -7.355 16.053 1.00 98.88 109 VAL A O 1
ATOM 878 N N . ALA A 1 110 ? 1.089 -5.991 14.252 1.00 98.81 110 ALA A N 1
ATOM 879 C CA . ALA A 1 110 ? 2.401 -6.372 13.751 1.00 98.81 110 ALA A CA 1
ATOM 880 C C . ALA A 1 110 ? 3.492 -5.549 14.456 1.00 98.81 110 ALA A C 1
ATOM 882 O O . ALA A 1 110 ? 3.773 -4.398 14.107 1.00 98.81 110 ALA A O 1
ATOM 883 N N . ASN A 1 111 ? 4.117 -6.130 15.483 1.00 98.75 111 ASN A N 1
ATOM 884 C CA . ASN A 1 111 ? 5.276 -5.517 16.131 1.00 98.75 111 ASN A CA 1
ATOM 885 C C . ASN A 1 111 ? 6.542 -5.822 15.315 1.00 98.75 111 ASN A C 1
ATOM 887 O O . ASN A 1 111 ? 6.993 -6.968 15.256 1.00 98.75 111 ASN A O 1
ATOM 891 N N . HIS A 1 112 ? 7.144 -4.788 14.722 1.00 98.38 112 HIS A N 1
ATOM 892 C CA . HIS A 1 112 ? 8.289 -4.955 13.828 1.00 98.38 112 HIS A CA 1
ATOM 893 C C . HIS A 1 112 ? 9.647 -4.854 14.538 1.00 98.38 112 HIS A C 1
ATOM 895 O O . HIS A 1 112 ? 10.537 -5.662 14.285 1.00 98.38 112 HIS A O 1
ATOM 901 N N . TYR A 1 113 ? 9.868 -3.833 15.378 1.00 98.38 113 TYR A N 1
ATOM 902 C CA . TYR A 1 113 ? 11.189 -3.570 15.972 1.00 98.38 113 TYR A CA 1
ATOM 903 C C . TYR A 1 113 ? 11.110 -2.762 17.274 1.00 98.38 113 TYR A C 1
ATOM 905 O O . TYR A 1 113 ? 10.400 -1.763 17.345 1.00 98.38 113 TYR A O 1
ATOM 913 N N . ASN A 1 114 ? 11.889 -3.147 18.291 1.00 97.38 114 ASN A N 1
ATOM 914 C CA . ASN A 1 114 ? 11.849 -2.551 19.639 1.00 97.38 114 ASN A CA 1
ATOM 915 C C . ASN A 1 114 ? 13.122 -1.774 20.041 1.00 97.38 114 ASN A C 1
ATOM 917 O O . ASN A 1 114 ? 13.501 -1.761 21.213 1.00 97.38 114 ASN A O 1
ATOM 921 N N . ASP A 1 115 ? 13.823 -1.160 19.085 1.00 97.81 115 ASP A N 1
ATOM 922 C CA . ASP A 1 115 ? 15.147 -0.521 19.255 1.00 97.81 115 ASP A CA 1
ATOM 923 C C . ASP A 1 115 ? 16.325 -1.470 19.529 1.00 97.81 115 ASP A C 1
ATOM 925 O O . ASP A 1 115 ? 17.474 -1.021 19.504 1.00 97.81 115 ASP A O 1
ATOM 929 N N . ALA A 1 116 ? 16.075 -2.765 19.739 1.00 97.81 116 ALA A N 1
ATOM 930 C CA . ALA A 1 116 ? 17.119 -3.761 19.974 1.00 97.81 116 ALA A CA 1
ATOM 931 C C . ALA A 1 116 ? 17.036 -4.974 19.037 1.00 97.81 116 ALA A C 1
ATOM 933 O O . ALA A 1 116 ? 18.072 -5.511 18.650 1.00 97.81 116 ALA A O 1
ATOM 934 N N . SER A 1 117 ? 15.828 -5.429 18.708 1.00 98.06 117 SER A N 1
ATOM 935 C CA . SER A 1 117 ? 15.590 -6.676 17.984 1.00 98.06 117 SER A CA 1
ATOM 936 C C . SER A 1 117 ? 14.277 -6.621 17.205 1.00 98.06 117 SER A C 1
ATOM 938 O O . SER A 1 117 ? 13.327 -5.948 17.612 1.00 98.06 117 SER A O 1
ATOM 940 N N . SER A 1 118 ? 14.238 -7.350 16.092 1.00 98.06 118 SER A N 1
ATOM 941 C CA . SER A 1 118 ? 13.032 -7.618 15.297 1.00 98.06 118 SER A CA 1
ATOM 942 C C . SER A 1 118 ? 12.352 -8.924 15.726 1.00 98.06 118 SER A C 1
ATOM 944 O O . SER A 1 118 ? 11.223 -9.202 15.345 1.00 98.06 118 SER A O 1
ATOM 946 N N . ASN A 1 119 ? 13.007 -9.745 16.552 1.00 98.19 119 ASN A N 1
ATOM 947 C CA . ASN A 1 119 ? 12.428 -10.964 17.118 1.00 98.19 119 ASN A CA 1
ATOM 948 C C . ASN A 1 119 ? 11.538 -10.622 18.316 1.00 98.19 119 ASN A C 1
ATOM 950 O O . ASN A 1 119 ? 11.921 -10.819 19.473 1.00 98.19 119 ASN A O 1
ATOM 954 N N . ILE A 1 120 ? 10.371 -10.059 18.025 1.00 97.69 120 ILE A N 1
ATOM 955 C CA . ILE A 1 120 ? 9.416 -9.583 19.016 1.00 97.69 120 ILE A CA 1
ATOM 956 C C . ILE A 1 120 ? 8.026 -10.130 18.727 1.00 97.69 120 ILE A C 1
ATOM 958 O O . ILE A 1 120 ? 7.623 -10.288 17.575 1.00 97.69 120 ILE A O 1
ATOM 962 N N . ASP A 1 121 ? 7.300 -10.424 19.799 1.00 98.62 121 ASP A N 1
ATOM 963 C CA . ASP A 1 121 ? 5.955 -10.967 19.699 1.00 98.62 121 ASP A CA 1
ATOM 964 C C . ASP A 1 121 ? 4.962 -9.907 19.210 1.00 98.62 121 ASP A C 1
ATOM 966 O O . ASP A 1 121 ? 4.910 -8.779 19.717 1.00 98.62 121 ASP A O 1
ATOM 970 N N . SER A 1 122 ? 4.102 -10.321 18.291 1.00 98.81 122 SER A N 1
ATOM 971 C CA . SER A 1 122 ? 2.859 -9.634 17.959 1.00 98.81 122 SER A CA 1
ATOM 972 C C . SER A 1 122 ? 1.812 -9.906 19.038 1.00 98.81 122 SER A C 1
ATOM 974 O O . SER A 1 122 ? 1.842 -10.939 19.718 1.00 98.81 122 SER A O 1
ATOM 976 N N . LYS A 1 123 ? 0.887 -8.964 19.227 1.00 98.81 123 LYS A N 1
ATOM 977 C CA . LYS A 1 123 ? -0.101 -9.007 20.314 1.00 98.81 123 LYS A CA 1
ATOM 978 C C . LYS A 1 123 ? -1.513 -8.984 19.758 1.00 98.81 123 LYS A C 1
ATOM 980 O O . LYS A 1 123 ? -1.820 -8.153 18.914 1.00 98.81 123 LYS A O 1
ATOM 985 N N . ILE A 1 124 ? -2.364 -9.863 20.275 1.00 98.94 124 ILE A N 1
ATOM 986 C CA . ILE A 1 124 ? -3.808 -9.841 20.052 1.00 98.94 124 ILE A CA 1
ATOM 987 C C . ILE A 1 124 ? -4.453 -9.208 21.278 1.00 98.94 124 ILE A C 1
ATOM 989 O O . ILE A 1 124 ? -4.168 -9.608 22.409 1.00 98.94 124 ILE A O 1
ATOM 993 N N . TYR A 1 125 ? -5.355 -8.265 21.051 1.00 98.94 125 TYR A N 1
ATOM 994 C CA . TYR A 1 125 ? -6.174 -7.616 22.058 1.00 98.94 125 TYR A CA 1
ATOM 995 C C . TYR A 1 125 ? -7.639 -7.989 21.855 1.00 98.94 125 TYR A C 1
ATOM 997 O O . TYR A 1 125 ? -8.112 -8.071 20.727 1.00 98.94 125 TYR A O 1
ATOM 1005 N N . GLN A 1 126 ? -8.364 -8.192 22.949 1.00 98.75 126 GLN A N 1
ATOM 1006 C CA . GLN A 1 126 ? -9.788 -8.509 22.967 1.00 98.75 126 GLN A CA 1
ATOM 1007 C C . GLN A 1 126 ? -10.568 -7.352 23.587 1.00 98.75 126 GLN A C 1
ATOM 1009 O O . GLN A 1 126 ? -10.159 -6.787 24.604 1.00 98.75 126 GLN A O 1
ATOM 1014 N N . TRP A 1 127 ? -11.708 -7.017 22.990 1.00 98.62 127 TRP A N 1
ATOM 1015 C CA . TRP A 1 127 ? -12.649 -6.054 23.545 1.00 98.62 127 TRP A CA 1
ATOM 1016 C C . TRP A 1 127 ? -13.375 -6.629 24.768 1.00 98.62 127 TRP A C 1
ATOM 1018 O O . TRP A 1 127 ? -14.067 -7.642 24.668 1.00 98.62 127 TRP A O 1
ATOM 1028 N N . ASP A 1 128 ? -13.268 -5.960 25.917 1.00 97.19 128 ASP A N 1
ATOM 1029 C CA . ASP A 1 128 ? -13.897 -6.383 27.180 1.00 97.19 128 ASP A CA 1
ATOM 1030 C C . ASP A 1 128 ? -15.303 -5.789 27.416 1.00 97.19 128 ASP A C 1
ATOM 1032 O O . ASP A 1 128 ? -15.900 -5.970 28.480 1.00 97.19 128 ASP A O 1
ATOM 1036 N N . GLY A 1 129 ? -15.836 -5.067 26.426 1.00 95.94 129 GLY A N 1
ATOM 1037 C CA . GLY A 1 129 ? -17.068 -4.278 26.533 1.00 95.94 129 GLY A CA 1
ATOM 1038 C C . GLY A 1 129 ? -16.824 -2.785 26.771 1.00 95.94 129 GLY A C 1
ATOM 1039 O O . GLY A 1 129 ? -17.734 -1.978 26.576 1.00 95.94 129 GLY A O 1
ATOM 1040 N N . SER A 1 130 ? -15.612 -2.400 27.172 1.00 97.12 130 SER A N 1
ATOM 1041 C CA . SER A 1 130 ? -15.250 -1.021 27.507 1.00 97.12 130 SER A CA 1
ATOM 1042 C C . SER A 1 130 ? -13.900 -0.565 26.968 1.00 97.12 130 SER A C 1
ATOM 1044 O O . SER A 1 130 ? -13.744 0.631 26.745 1.00 97.12 130 SER A O 1
ATOM 1046 N N . SER A 1 131 ? -12.947 -1.476 26.775 1.00 98.25 131 SER A N 1
ATOM 1047 C CA . SER A 1 131 ? -11.601 -1.225 26.264 1.00 98.25 131 SER A CA 1
ATOM 1048 C C . SER A 1 131 ? -11.011 -2.498 25.650 1.00 98.25 131 SER A C 1
ATOM 1050 O O . SER A 1 131 ? -11.563 -3.588 25.801 1.00 98.25 131 SER A O 1
ATOM 1052 N N . PHE A 1 132 ? -9.886 -2.366 24.953 1.00 98.75 132 PHE A N 1
ATOM 1053 C CA . PHE A 1 132 ? -9.098 -3.502 24.484 1.00 98.75 132 PHE A CA 1
ATOM 1054 C C . PHE A 1 132 ? -8.071 -3.932 25.536 1.00 98.75 132 PHE A C 1
ATOM 1056 O O . PHE A 1 132 ? -7.283 -3.114 26.008 1.00 98.75 132 PHE A O 1
ATOM 1063 N N . ALA A 1 133 ? -8.038 -5.217 25.876 1.00 98.44 133 ALA A N 1
ATOM 1064 C CA . ALA A 1 133 ? -7.048 -5.807 26.778 1.00 98.44 133 ALA A CA 1
ATOM 1065 C C . ALA A 1 133 ? -6.232 -6.882 26.050 1.00 98.44 133 ALA A C 1
ATOM 1067 O O . ALA A 1 133 ? -6.768 -7.563 25.180 1.00 98.44 133 ALA A O 1
ATOM 1068 N N . GLU A 1 134 ? -4.946 -7.044 26.390 1.00 98.50 134 GLU A N 1
ATOM 1069 C CA . GLU A 1 134 ? -4.113 -8.105 25.799 1.00 98.50 134 GLU A CA 1
ATOM 1070 C C . GLU A 1 134 ? -4.755 -9.471 26.066 1.00 98.50 134 GLU A C 1
ATOM 1072 O O . GLU A 1 134 ? -5.053 -9.834 27.205 1.00 98.50 134 GLU A O 1
ATOM 1077 N N . PHE A 1 135 ? -4.967 -10.212 24.988 1.00 98.69 135 PHE A N 1
ATOM 1078 C CA . PHE A 1 135 ? -5.603 -11.518 24.970 1.00 98.69 135 PHE A CA 1
ATOM 1079 C C . PHE A 1 135 ? -4.583 -12.627 24.716 1.00 98.69 135 PHE A C 1
ATOM 1081 O O . PHE A 1 135 ? -4.598 -13.654 25.395 1.00 98.69 135 PHE A O 1
ATOM 1088 N N . GLN A 1 136 ? -3.673 -12.417 23.762 1.00 98.69 136 GLN A N 1
ATOM 1089 C CA . GLN A 1 136 ? -2.682 -13.416 23.378 1.00 98.69 136 GLN A CA 1
ATOM 1090 C C . GLN A 1 136 ? -1.405 -12.770 22.825 1.00 98.69 136 GLN A C 1
ATOM 1092 O O . GLN A 1 136 ? -1.446 -11.720 22.191 1.00 98.69 136 GLN A O 1
ATOM 1097 N N . SER A 1 137 ? -0.270 -13.439 23.040 1.00 98.69 137 SER A N 1
ATOM 1098 C CA . SER A 1 137 ? 1.032 -13.119 22.444 1.00 98.69 137 SER A CA 1
ATOM 1099 C C . SER A 1 137 ? 1.396 -14.191 21.423 1.00 98.69 137 SER A C 1
ATOM 1101 O O . SER A 1 137 ? 1.282 -15.381 21.734 1.00 98.69 137 SER A O 1
ATOM 1103 N N . LEU A 1 138 ? 1.835 -13.790 20.232 1.00 98.69 138 LEU A N 1
ATOM 1104 C CA . LEU A 1 138 ? 2.275 -14.689 19.166 1.00 98.69 138 LEU A CA 1
ATOM 1105 C C . LEU A 1 138 ? 3.721 -14.368 18.790 1.00 98.69 138 LEU A C 1
ATOM 1107 O O . LEU A 1 138 ? 4.041 -13.226 18.475 1.00 98.69 138 LEU A O 1
ATOM 1111 N N . ALA A 1 139 ? 4.587 -15.382 18.815 1.00 98.25 139 ALA A N 1
ATOM 1112 C CA . ALA A 1 139 ? 5.983 -15.223 18.425 1.00 98.25 139 ALA A CA 1
ATOM 1113 C C . ALA A 1 139 ? 6.085 -14.884 16.934 1.00 98.25 139 ALA A C 1
ATOM 1115 O O . ALA A 1 139 ? 5.644 -15.665 16.089 1.00 98.25 139 ALA A O 1
ATOM 1116 N N . THR A 1 140 ? 6.681 -13.732 16.632 1.00 98.62 140 THR A N 1
ATOM 1117 C CA . THR A 1 140 ? 6.847 -13.209 15.272 1.00 98.62 140 THR A CA 1
ATOM 1118 C C . THR A 1 140 ? 8.249 -12.646 15.056 1.00 98.62 140 THR A C 1
ATOM 1120 O O . THR A 1 140 ? 9.028 -12.483 15.999 1.00 98.62 140 THR A O 1
ATOM 1123 N N . HIS A 1 141 ? 8.593 -12.389 13.796 1.00 98.31 141 HIS A N 1
ATOM 1124 C CA . HIS A 1 141 ? 9.936 -11.989 13.388 1.00 98.31 141 HIS A CA 1
ATOM 1125 C C . HIS A 1 141 ? 9.868 -10.824 12.406 1.00 98.31 141 HIS A C 1
ATOM 1127 O O . HIS A 1 141 ? 9.671 -11.026 11.207 1.00 98.31 141 HIS A O 1
ATOM 1133 N N . GLY A 1 142 ? 10.015 -9.609 12.933 1.00 98.19 142 GLY A N 1
ATOM 1134 C CA . GLY A 1 142 ? 9.876 -8.376 12.174 1.00 98.19 142 GLY A CA 1
ATOM 1135 C C . GLY A 1 142 ? 8.528 -8.363 11.479 1.00 98.19 142 GLY A C 1
ATOM 1136 O O . GLY A 1 142 ? 8.500 -8.298 10.257 1.00 98.19 142 GLY A O 1
ATOM 1137 N N . ALA A 1 143 ? 7.439 -8.551 12.231 1.00 98.69 143 ALA A N 1
ATOM 1138 C CA . ALA A 1 143 ? 6.109 -8.610 11.639 1.00 98.69 143 ALA A CA 1
ATOM 1139 C C . ALA A 1 143 ? 5.811 -7.280 10.942 1.00 98.69 143 ALA A C 1
ATOM 1141 O O . ALA A 1 143 ? 6.009 -6.220 11.541 1.00 98.69 143 ALA A O 1
ATOM 1142 N N . VAL A 1 144 ? 5.374 -7.351 9.688 1.00 98.19 144 VAL A N 1
ATOM 1143 C CA . VAL A 1 144 ? 5.013 -6.173 8.883 1.00 98.19 144 VAL A CA 1
ATOM 1144 C C . VAL A 1 144 ? 3.504 -6.075 8.692 1.00 98.19 144 VAL A C 1
ATOM 1146 O O . VAL A 1 144 ? 3.001 -4.967 8.594 1.00 98.19 144 VAL A O 1
ATOM 1149 N N . ASP A 1 145 ? 2.804 -7.206 8.708 1.00 98.62 145 ASP A N 1
ATOM 1150 C CA . ASP A 1 145 ? 1.399 -7.291 8.319 1.00 98.62 145 ASP A CA 1
ATOM 1151 C C . ASP A 1 145 ? 0.719 -8.517 8.944 1.00 98.62 145 ASP A C 1
ATOM 1153 O O . ASP A 1 145 ? 1.361 -9.568 9.130 1.00 98.62 145 ASP A O 1
ATOM 1157 N N . TRP A 1 146 ? -0.564 -8.363 9.260 1.00 98.75 146 TRP A N 1
ATOM 1158 C CA . TRP A 1 146 ? -1.495 -9.412 9.638 1.00 98.75 146 TRP A CA 1
ATOM 1159 C C . TRP A 1 146 ? -2.733 -9.367 8.746 1.00 98.75 146 TRP A C 1
ATOM 1161 O O . TRP A 1 146 ? -3.355 -8.336 8.589 1.00 98.75 146 TRP A O 1
ATOM 1171 N N . GLU A 1 147 ? -3.177 -10.530 8.287 1.00 98.62 147 GLU A N 1
ATOM 1172 C CA . GLU A 1 147 ? -4.395 -10.647 7.482 1.00 98.62 147 GLU A CA 1
ATOM 1173 C C . GLU A 1 147 ? -5.342 -11.667 8.128 1.00 98.62 147 GLU A C 1
ATOM 1175 O O . GLU A 1 147 ? -4.919 -12.764 8.542 1.00 98.62 147 GLU A O 1
ATOM 1180 N N . SER A 1 148 ? -6.630 -11.318 8.230 1.00 98.62 148 SER A N 1
ATOM 1181 C CA . SER A 1 148 ? -7.651 -12.146 8.870 1.00 98.62 148 SER A CA 1
ATOM 1182 C C . SER A 1 148 ? -8.624 -12.753 7.863 1.00 98.62 148 SER A C 1
ATOM 1184 O O . SER A 1 148 ? -9.136 -12.119 6.948 1.00 98.62 148 SER A O 1
ATOM 1186 N N . PHE A 1 149 ? -8.922 -14.045 8.017 1.00 98.69 149 PHE A N 1
ATOM 1187 C CA . PHE A 1 149 ? -9.826 -14.720 7.086 1.00 98.69 149 PHE A CA 1
ATOM 1188 C C . PHE A 1 149 ? -10.575 -15.888 7.714 1.00 98.69 149 PHE A C 1
ATOM 1190 O O . PHE A 1 149 ? -10.218 -16.417 8.771 1.00 98.69 149 PHE A O 1
ATOM 1197 N N . VAL A 1 150 ? -11.662 -16.293 7.054 1.00 98.56 150 VAL A N 1
ATOM 1198 C CA . VAL A 1 150 ? -12.575 -17.325 7.553 1.00 98.56 150 VAL A CA 1
ATOM 1199 C C . VAL A 1 150 ? -12.812 -18.383 6.486 1.00 98.56 150 VAL A C 1
ATOM 1201 O O . VAL A 1 150 ? -13.297 -18.087 5.399 1.00 98.56 150 VAL A O 1
ATOM 1204 N N . ILE A 1 151 ? -12.546 -19.643 6.834 1.00 98.44 151 ILE A N 1
ATOM 1205 C CA . ILE A 1 151 ? -12.834 -20.808 5.989 1.00 98.44 151 ILE A CA 1
ATOM 1206 C C . ILE A 1 151 ? -13.847 -21.679 6.721 1.00 98.44 151 ILE A C 1
ATOM 1208 O O . ILE A 1 151 ? -13.582 -22.140 7.831 1.00 98.44 151 ILE A O 1
ATOM 1212 N N . ASP A 1 152 ? -15.014 -21.898 6.111 1.00 96.19 152 ASP A N 1
ATOM 1213 C CA . ASP A 1 152 ? -16.085 -22.746 6.653 1.00 96.19 152 ASP A CA 1
ATOM 1214 C C . ASP A 1 152 ? -16.443 -22.423 8.122 1.00 96.19 152 ASP A C 1
ATOM 1216 O O . ASP A 1 152 ? -16.660 -23.309 8.950 1.00 96.19 152 ASP A O 1
ATOM 1220 N N . GLY A 1 153 ? -16.470 -21.128 8.463 1.00 96.12 153 GLY A N 1
ATOM 1221 C CA . GLY A 1 153 ? -16.765 -20.627 9.812 1.00 96.12 153 GLY A CA 1
ATOM 1222 C C . GLY A 1 153 ? -15.610 -20.737 10.814 1.00 96.12 153 GLY A C 1
ATOM 1223 O O . GLY A 1 153 ? -15.780 -20.374 11.973 1.00 96.12 153 GLY A O 1
ATOM 1224 N N . THR A 1 154 ? -14.440 -21.225 10.399 1.00 98.25 154 THR A N 1
ATOM 1225 C CA . THR A 1 154 ? -13.236 -21.234 11.235 1.00 98.25 154 THR A CA 1
ATOM 1226 C C . THR A 1 154 ? -12.364 -20.026 10.926 1.00 98.25 154 THR A C 1
ATOM 1228 O O . THR A 1 154 ? -12.072 -19.767 9.761 1.00 98.25 154 THR A O 1
ATOM 1231 N N . HIS A 1 155 ? -11.936 -19.315 11.968 1.00 98.69 155 HIS A N 1
ATOM 1232 C CA . HIS A 1 155 ? -11.101 -18.120 11.859 1.00 98.69 155 HIS A CA 1
ATOM 1233 C C . HIS A 1 155 ? -9.617 -18.470 11.772 1.00 98.69 155 HIS A C 1
ATOM 1235 O O . HIS A 1 155 ? -9.126 -19.363 12.475 1.00 98.69 155 HIS A O 1
ATOM 1241 N N . TYR A 1 156 ? -8.911 -17.721 10.937 1.00 98.88 156 TYR A N 1
ATOM 1242 C CA . TYR A 1 156 ? -7.481 -17.821 10.718 1.00 98.88 156 TYR A CA 1
ATOM 1243 C C . TYR A 1 156 ? -6.854 -16.429 10.709 1.00 98.88 156 TYR A C 1
ATOM 1245 O O . TYR A 1 156 ? -7.517 -15.444 10.392 1.00 98.88 156 TYR A O 1
ATOM 1253 N N . LEU A 1 157 ? -5.572 -16.383 11.052 1.00 98.88 157 LEU A N 1
ATOM 1254 C CA . LEU A 1 157 ? -4.712 -15.214 10.902 1.00 98.88 157 LEU A CA 1
ATOM 1255 C C . LEU A 1 157 ? -3.447 -15.644 10.171 1.00 98.88 157 LEU A C 1
ATOM 1257 O O . LEU A 1 157 ? -2.918 -16.718 10.467 1.00 98.88 157 LEU A O 1
ATOM 1261 N N . VAL A 1 158 ? -2.934 -14.825 9.264 1.00 98.88 158 VAL A N 1
ATOM 1262 C CA . VAL A 1 158 ? -1.609 -15.022 8.666 1.00 98.88 158 VAL A CA 1
ATOM 1263 C C . VAL A 1 158 ? -0.739 -13.805 8.941 1.00 98.88 158 VAL A C 1
ATOM 1265 O O . VAL A 1 158 ? -1.223 -12.686 8.870 1.00 98.88 158 VAL A O 1
ATOM 1268 N N . VAL A 1 159 ? 0.529 -14.032 9.293 1.00 98.88 159 VAL A N 1
ATOM 1269 C CA . VAL A 1 159 ? 1.512 -12.962 9.528 1.00 98.88 159 VAL A CA 1
ATOM 1270 C C . VAL A 1 159 ? 2.564 -12.935 8.437 1.00 98.88 159 VAL A C 1
ATOM 1272 O O . VAL A 1 159 ? 3.115 -13.983 8.081 1.00 98.88 159 VAL A O 1
ATOM 1275 N N . ALA A 1 160 ? 2.914 -11.739 7.974 1.00 98.75 160 ALA A N 1
ATOM 1276 C CA . ALA A 1 160 ? 4.106 -11.501 7.175 1.00 98.75 160 ALA A CA 1
ATOM 1277 C C . ALA A 1 160 ? 5.331 -11.335 8.085 1.00 98.75 160 ALA A C 1
ATOM 1279 O O . ALA A 1 160 ? 5.565 -10.280 8.679 1.00 98.75 160 ALA A O 1
ATOM 1280 N N . ASN A 1 161 ? 6.134 -12.395 8.204 1.00 98.75 161 ASN A N 1
ATOM 1281 C CA . ASN A 1 161 ? 7.427 -12.311 8.881 1.00 98.75 161 ASN A CA 1
ATOM 1282 C C . ASN A 1 161 ? 8.477 -11.779 7.898 1.00 98.75 161 ASN A C 1
ATOM 1284 O O . ASN A 1 161 ? 8.874 -12.479 6.962 1.00 98.75 161 ASN A O 1
ATOM 1288 N N . HIS A 1 162 ? 8.950 -10.555 8.122 1.00 98.44 162 HIS A N 1
ATOM 1289 C CA . HIS A 1 162 ? 9.866 -9.891 7.200 1.00 98.44 162 HIS A CA 1
ATOM 1290 C C . HIS A 1 162 ? 11.343 -10.159 7.515 1.00 98.44 162 HIS A C 1
ATOM 1292 O O . HIS A 1 162 ? 12.128 -10.409 6.601 1.00 98.44 162 HIS A O 1
ATOM 1298 N N . TYR A 1 163 ? 11.757 -10.092 8.787 1.00 98.31 163 TYR A N 1
ATOM 1299 C CA . TYR A 1 163 ? 13.175 -10.177 9.160 1.00 98.31 163 TYR A CA 1
ATOM 1300 C C . TYR A 1 163 ? 13.395 -10.618 10.615 1.00 98.31 163 TYR A C 1
ATOM 1302 O O . TYR A 1 163 ? 12.764 -10.105 11.532 1.00 98.31 163 TYR A O 1
ATOM 1310 N N . ASN A 1 164 ? 14.348 -11.528 10.851 1.00 97.56 164 ASN A N 1
ATOM 1311 C CA . ASN A 1 164 ? 14.617 -12.116 12.176 1.00 97.56 164 ASN A CA 1
ATOM 1312 C C . ASN A 1 164 ? 15.969 -11.712 12.801 1.00 97.56 164 ASN A C 1
ATOM 1314 O O . ASN A 1 164 ? 16.589 -12.504 13.511 1.00 97.56 164 ASN A O 1
ATOM 1318 N N . ASP A 1 165 ? 16.466 -10.507 12.517 1.00 97.81 165 ASP A N 1
ATOM 1319 C CA . ASP A 1 165 ? 17.808 -10.020 12.901 1.00 97.81 165 ASP A CA 1
ATOM 1320 C C . ASP A 1 165 ? 18.996 -10.714 12.212 1.00 97.81 165 ASP A C 1
ATOM 1322 O O . ASP A 1 165 ? 20.141 -10.299 12.412 1.00 97.81 165 ASP A O 1
ATOM 1326 N N . ALA A 1 166 ? 18.748 -11.721 11.370 1.00 97.75 166 ALA A N 1
ATOM 1327 C CA . ALA A 1 166 ? 19.787 -12.415 10.611 1.00 97.75 166 ALA A CA 1
ATOM 1328 C C . ALA A 1 166 ? 19.465 -12.567 9.118 1.00 97.75 166 ALA A C 1
ATOM 1330 O O . ALA A 1 166 ? 20.375 -12.500 8.292 1.00 97.75 166 ALA A O 1
ATOM 1331 N N . SER A 1 167 ? 18.203 -12.809 8.770 1.00 98.06 167 SER A N 1
ATOM 1332 C CA . SER A 1 167 ? 17.773 -13.141 7.415 1.00 98.06 167 SER A CA 1
ATOM 1333 C C . SER A 1 167 ? 16.333 -12.700 7.171 1.00 98.06 167 SER A C 1
ATOM 1335 O O . SER A 1 167 ? 15.511 -12.680 8.089 1.00 98.06 167 SER A O 1
ATOM 1337 N N . SER A 1 168 ? 16.044 -12.369 5.916 1.00 98.12 168 SER A N 1
ATOM 1338 C CA . SER A 1 168 ? 14.699 -12.107 5.391 1.00 98.12 168 SER A CA 1
ATOM 1339 C C . SER A 1 168 ? 14.079 -13.375 4.788 1.00 98.12 168 SER A C 1
ATOM 1341 O O . SER A 1 168 ? 12.886 -13.433 4.524 1.00 98.12 168 SER A O 1
ATOM 1343 N N . ASN A 1 169 ? 14.867 -14.433 4.580 1.00 98.12 169 ASN A N 1
ATOM 1344 C CA . ASN A 1 169 ? 14.388 -15.734 4.108 1.00 98.12 169 ASN A CA 1
ATOM 1345 C C . ASN A 1 169 ? 13.797 -16.543 5.267 1.00 98.12 169 ASN A C 1
ATOM 1347 O O . ASN A 1 169 ? 14.369 -17.547 5.702 1.00 98.12 169 ASN A O 1
ATOM 1351 N N . ILE A 1 170 ? 12.676 -16.064 5.792 1.00 97.81 170 ILE A N 1
ATOM 1352 C CA . ILE A 1 170 ? 11.993 -16.643 6.942 1.00 97.81 170 ILE A CA 1
ATOM 1353 C C . ILE A 1 170 ? 10.557 -16.994 6.590 1.00 97.81 170 ILE A C 1
ATOM 1355 O O . ILE A 1 170 ? 9.921 -16.348 5.757 1.00 97.81 170 ILE A O 1
ATOM 1359 N N . ASP A 1 171 ? 10.057 -18.042 7.233 1.00 98.56 171 ASP A N 1
ATOM 1360 C CA . ASP A 1 171 ? 8.696 -18.502 7.018 1.00 98.56 171 ASP A CA 1
ATOM 1361 C C . ASP A 1 171 ? 7.679 -17.561 7.673 1.00 98.56 171 ASP A C 1
ATOM 1363 O O . ASP A 1 171 ? 7.808 -17.162 8.836 1.00 98.56 171 ASP A O 1
ATOM 1367 N N . SER A 1 172 ? 6.607 -17.306 6.940 1.00 98.69 172 SER A N 1
ATOM 1368 C CA . SER A 1 172 ? 5.378 -16.702 7.442 1.00 98.69 172 SER A CA 1
ATOM 1369 C C . SER A 1 172 ? 4.461 -17.777 8.022 1.00 98.69 172 SER A C 1
ATOM 1371 O O . SER A 1 172 ? 4.512 -18.948 7.623 1.00 98.69 172 SER A O 1
ATOM 1373 N N . LYS A 1 173 ? 3.642 -17.402 9.005 1.00 98.81 173 LYS A N 1
ATOM 1374 C CA . LYS A 1 173 ? 2.863 -18.350 9.813 1.00 98.81 173 LYS A CA 1
ATOM 1375 C C . LYS A 1 173 ? 1.374 -18.099 9.660 1.00 98.81 173 LYS A C 1
ATOM 1377 O O . LYS A 1 173 ? 0.931 -16.962 9.732 1.00 98.81 173 LYS A O 1
ATOM 1382 N N . ILE A 1 174 ? 0.614 -19.177 9.500 1.00 98.94 174 ILE A N 1
ATOM 1383 C CA . ILE A 1 174 ? -0.844 -19.175 9.578 1.00 98.94 174 ILE A CA 1
ATOM 1384 C C . ILE A 1 174 ? -1.227 -19.756 10.930 1.00 98.94 174 ILE A C 1
ATOM 1386 O O . ILE A 1 174 ? -0.773 -20.844 11.291 1.00 98.94 174 ILE A O 1
ATOM 1390 N N . TYR A 1 175 ? -2.100 -19.065 11.646 1.00 98.94 175 TYR A N 1
ATOM 1391 C CA . TYR A 1 175 ? -2.685 -19.490 12.903 1.00 98.94 175 TYR A CA 1
ATOM 1392 C C . TYR A 1 175 ? -4.165 -19.792 12.708 1.00 98.94 175 TYR A C 1
ATOM 1394 O O . TYR A 1 175 ? -4.852 -19.133 11.933 1.00 98.94 175 TYR A O 1
ATOM 1402 N N . LYS A 1 176 ? -4.662 -20.794 13.426 1.00 98.81 176 LYS A N 1
ATOM 1403 C CA . LYS A 1 176 ? -6.054 -21.233 13.400 1.00 98.81 176 LYS A CA 1
ATOM 1404 C C . LYS A 1 176 ? -6.666 -21.069 14.781 1.00 98.81 176 LYS A C 1
ATOM 1406 O O . LYS A 1 176 ? -6.062 -21.471 15.776 1.00 98.81 176 LYS A O 1
ATOM 1411 N N . TRP A 1 177 ? -7.874 -20.524 14.827 1.00 98.75 177 TRP A N 1
ATOM 1412 C CA . TRP A 1 177 ? -8.663 -20.442 16.048 1.00 98.75 177 TRP A CA 1
ATOM 1413 C C . TRP A 1 177 ? -9.114 -21.833 16.504 1.00 98.75 177 TRP A C 1
ATOM 1415 O O . TRP A 1 177 ? -9.730 -22.581 15.740 1.00 98.75 177 TRP A O 1
ATOM 1425 N N . ASP A 1 178 ? -8.826 -22.183 17.758 1.00 97.62 178 ASP A N 1
ATOM 1426 C CA . ASP A 1 178 ? -9.192 -23.476 18.353 1.00 97.62 178 ASP A CA 1
ATOM 1427 C C . ASP A 1 178 ? -10.469 -23.434 19.216 1.00 97.62 178 ASP A C 1
ATOM 1429 O O . ASP A 1 178 ? -10.854 -24.443 19.811 1.00 97.62 178 ASP A O 1
ATOM 1433 N N . GLY A 1 179 ? -11.137 -22.277 19.271 1.00 96.31 179 GLY A N 1
ATOM 1434 C CA . GLY A 1 179 ? -12.268 -22.007 20.163 1.00 96.31 179 GLY A CA 1
ATOM 1435 C C . GLY A 1 179 ? -11.892 -21.194 21.405 1.00 96.31 179 GLY A C 1
ATOM 1436 O O . GLY A 1 179 ? -12.780 -20.678 22.081 1.00 96.31 179 GLY A O 1
ATOM 1437 N N . SER A 1 180 ? -10.599 -21.074 21.711 1.00 97.12 180 S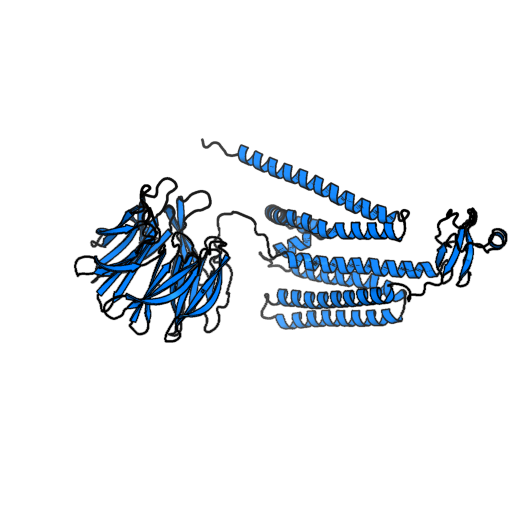ER A N 1
ATOM 1438 C CA . SER A 1 180 ? -10.091 -20.378 22.897 1.00 97.12 180 SER A CA 1
ATOM 1439 C C . SER A 1 180 ? -8.849 -19.529 22.656 1.00 97.12 180 SER A C 1
ATOM 1441 O O . SER A 1 180 ? -8.629 -18.588 23.409 1.00 97.12 180 SER A O 1
ATOM 1443 N N . SER A 1 181 ? -8.034 -19.860 21.656 1.00 98.44 181 SER A N 1
ATOM 1444 C CA . SER A 1 181 ? -6.820 -19.140 21.280 1.00 98.44 181 SER A CA 1
ATOM 1445 C C . SER A 1 181 ? -6.455 -19.424 19.821 1.00 98.44 181 SER A C 1
ATOM 1447 O O . SER A 1 181 ? -7.004 -20.332 19.188 1.00 98.44 181 SER A O 1
ATOM 1449 N N . PHE A 1 182 ? -5.514 -18.658 19.276 1.00 98.81 182 PHE A N 1
ATOM 1450 C CA . PHE A 1 182 ? -4.899 -18.946 17.985 1.00 98.81 182 PHE A CA 1
ATOM 1451 C C . PHE A 1 182 ? -3.687 -19.867 18.151 1.00 98.81 182 PHE A C 1
ATOM 1453 O O . PHE A 1 182 ? -2.738 -19.535 18.859 1.00 98.81 182 PHE A O 1
ATOM 1460 N N . ALA A 1 183 ? -3.688 -21.010 17.469 1.00 98.56 183 ALA A N 1
ATOM 1461 C CA . ALA A 1 183 ? -2.564 -21.945 17.440 1.00 98.56 183 ALA A CA 1
ATOM 1462 C C . ALA A 1 183 ? -1.933 -21.987 16.043 1.00 98.56 183 ALA A C 1
ATOM 1464 O O . ALA A 1 183 ? -2.654 -21.903 15.049 1.00 98.56 183 ALA A O 1
ATOM 1465 N N . GLU A 1 184 ? -0.604 -22.135 15.947 1.00 98.56 184 GLU A N 1
ATOM 1466 C CA . GLU A 1 184 ? 0.073 -22.288 14.649 1.00 98.56 184 GLU A CA 1
ATOM 1467 C C . GLU A 1 184 ? -0.524 -23.486 13.899 1.00 98.56 184 GLU A C 1
ATOM 1469 O O . GLU A 1 184 ? -0.611 -24.601 14.416 1.00 98.56 184 GLU A O 1
ATOM 1474 N N . PHE A 1 185 ? -0.956 -23.228 12.673 1.00 98.69 185 PHE A N 1
ATOM 1475 C CA . PHE A 1 185 ? -1.623 -24.177 11.800 1.00 98.69 185 PHE A CA 1
ATOM 1476 C C . PHE A 1 185 ? -0.731 -24.581 10.629 1.00 98.69 185 PHE A C 1
ATOM 1478 O O . PHE A 1 185 ? -0.656 -25.764 10.295 1.00 98.69 185 PHE A O 1
ATOM 1485 N N . GLN A 1 186 ? -0.040 -23.617 10.019 1.00 98.75 186 GLN A N 1
ATOM 1486 C CA . GLN A 1 186 ? 0.821 -23.864 8.870 1.00 98.75 186 GLN A CA 1
ATOM 1487 C C . GLN A 1 186 ? 1.976 -22.857 8.801 1.00 98.75 186 GLN A C 1
ATOM 1489 O O . GLN A 1 186 ? 1.837 -21.704 9.195 1.00 98.75 186 GLN A O 1
ATOM 1494 N N . SER A 1 187 ? 3.110 -23.307 8.261 1.00 98.62 187 SER A N 1
ATOM 1495 C CA . SER A 1 187 ? 4.288 -22.492 7.944 1.00 98.62 187 SER A CA 1
ATOM 1496 C C . SER A 1 187 ? 4.452 -22.429 6.429 1.00 98.62 187 SER A C 1
ATOM 1498 O O . SER A 1 187 ? 4.409 -23.475 5.774 1.00 98.62 187 SER A O 1
ATOM 1500 N N . LEU A 1 188 ? 4.630 -21.231 5.875 1.00 98.62 188 LEU A N 1
ATOM 1501 C CA . LEU A 1 188 ? 4.827 -21.004 4.445 1.00 98.62 188 LEU A CA 1
ATOM 1502 C C . LEU A 1 188 ? 6.170 -20.317 4.209 1.00 98.62 188 LEU A C 1
ATOM 1504 O O . LEU A 1 188 ? 6.463 -19.291 4.816 1.00 98.62 188 LEU A O 1
ATOM 1508 N N . ALA A 1 189 ? 6.973 -20.875 3.302 1.00 98.06 189 ALA A N 1
ATOM 1509 C CA . ALA A 1 189 ? 8.261 -20.296 2.940 1.00 98.06 189 ALA A CA 1
ATOM 1510 C C . ALA A 1 189 ? 8.065 -18.966 2.201 1.00 98.06 189 ALA A C 1
ATOM 1512 O O . ALA A 1 189 ? 7.459 -18.927 1.123 1.00 98.06 189 ALA A O 1
ATOM 1513 N N . THR A 1 190 ? 8.610 -17.899 2.778 1.00 98.38 190 THR A N 1
ATOM 1514 C CA . THR A 1 190 ? 8.509 -16.526 2.274 1.00 98.38 190 THR A CA 1
ATOM 1515 C C . THR A 1 190 ? 9.867 -15.830 2.268 1.00 98.38 190 THR A C 1
ATOM 1517 O O . THR A 1 190 ? 10.844 -16.327 2.832 1.00 98.38 190 THR A O 1
ATOM 1520 N N . HIS A 1 191 ? 9.946 -14.696 1.572 1.00 98.06 191 HIS A N 1
ATOM 1521 C CA . HIS A 1 191 ? 11.192 -13.966 1.354 1.00 98.06 191 HIS A CA 1
ATOM 1522 C C . HIS A 1 191 ? 10.982 -12.474 1.604 1.00 98.06 191 HIS A C 1
ATOM 1524 O O . HIS A 1 191 ? 10.552 -11.748 0.706 1.00 98.06 191 HIS A O 1
ATOM 1530 N N . GLY A 1 192 ? 11.276 -12.034 2.827 1.00 97.88 192 GLY A N 1
ATOM 1531 C CA . GLY A 1 192 ? 11.036 -10.671 3.277 1.00 97.88 192 GLY A CA 1
ATOM 1532 C C . GLY A 1 192 ? 9.574 -10.332 3.059 1.00 97.88 192 GLY A C 1
ATOM 1533 O O . GLY A 1 192 ? 9.287 -9.428 2.281 1.00 97.88 192 GLY A O 1
ATOM 1534 N N . ALA A 1 193 ? 8.675 -11.143 3.630 1.00 98.38 193 ALA A N 1
ATOM 1535 C CA . ALA A 1 193 ? 7.245 -10.971 3.424 1.00 98.38 193 ALA A CA 1
ATOM 1536 C C . ALA A 1 193 ? 6.847 -9.568 3.884 1.00 98.38 193 ALA A C 1
ATOM 1538 O O . ALA A 1 193 ? 7.117 -9.216 5.032 1.00 98.38 193 ALA A O 1
ATOM 1539 N N . HIS A 1 194 ? 6.271 -8.773 2.987 1.00 97.62 194 HIS A N 1
ATOM 1540 C CA . HIS A 1 194 ? 5.804 -7.427 3.317 1.00 97.62 194 HIS A CA 1
ATOM 1541 C C . HIS A 1 194 ? 4.317 -7.410 3.683 1.00 97.62 194 HIS A C 1
ATOM 1543 O O . HIS A 1 194 ? 3.900 -6.540 4.433 1.00 97.62 194 HIS A O 1
ATOM 1549 N N . GLY A 1 195 ? 3.560 -8.403 3.229 1.00 97.75 195 GLY A N 1
ATOM 1550 C CA . GLY A 1 195 ? 2.142 -8.512 3.524 1.00 97.75 195 GLY A CA 1
ATOM 1551 C C . GLY A 1 195 ? 1.471 -9.681 2.830 1.00 97.75 195 GLY A C 1
ATOM 1552 O O . GLY A 1 195 ? 2.099 -10.434 2.059 1.00 97.75 195 GLY A O 1
ATOM 1553 N N . TRP A 1 196 ? 0.213 -9.863 3.202 1.00 98.56 196 TRP A N 1
ATOM 1554 C CA . TRP A 1 196 ? -0.693 -10.883 2.724 1.00 98.56 196 TRP A CA 1
ATOM 1555 C C . TRP A 1 196 ? -2.009 -10.256 2.287 1.00 98.56 196 TRP A C 1
ATOM 1557 O O . TRP A 1 196 ? -2.513 -9.355 2.928 1.00 98.56 196 TRP A O 1
ATOM 1567 N N . GLU A 1 197 ? -2.593 -10.810 1.229 1.00 98.44 197 GLU A N 1
ATOM 1568 C CA . GLU A 1 197 ? -3.940 -10.456 0.781 1.00 98.44 197 GLU A CA 1
ATOM 1569 C C . GLU A 1 197 ? -4.795 -11.724 0.722 1.00 98.44 197 GLU A C 1
ATOM 1571 O O . GLU A 1 197 ? -4.454 -12.702 0.030 1.00 98.44 197 GLU A O 1
ATOM 1576 N N . SER A 1 198 ? -5.922 -11.706 1.429 1.00 98.38 198 SER A N 1
ATOM 1577 C CA . SER A 1 198 ? -6.903 -12.789 1.460 1.00 98.38 198 SER A CA 1
ATOM 1578 C C . SER A 1 198 ? -8.065 -12.557 0.498 1.00 98.38 198 SER A C 1
ATOM 1580 O O . SER A 1 198 ? -8.767 -11.556 0.555 1.00 98.38 198 SER A O 1
ATOM 1582 N N . PHE A 1 199 ? -8.361 -13.547 -0.352 1.00 98.38 199 PHE A N 1
ATOM 1583 C CA . PHE A 1 199 ? -9.498 -13.447 -1.269 1.00 98.38 199 PHE A CA 1
ATOM 1584 C C . PHE A 1 199 ? -10.129 -14.790 -1.625 1.00 98.38 199 PHE A C 1
ATOM 1586 O O . PHE A 1 199 ? -9.506 -15.853 -1.572 1.00 98.38 199 PHE A O 1
ATOM 1593 N N . VAL A 1 200 ? -11.397 -14.738 -2.039 1.00 98.12 200 VAL A N 1
ATOM 1594 C CA . VAL A 1 200 ? -12.195 -15.919 -2.392 1.00 98.12 200 VAL A CA 1
ATOM 1595 C C . VAL A 1 200 ? -12.630 -15.859 -3.853 1.00 98.12 200 VAL A C 1
ATOM 1597 O O . VAL A 1 200 ? -13.229 -14.881 -4.302 1.00 98.12 200 VAL A O 1
ATOM 1600 N N . ILE A 1 201 ? -12.386 -16.947 -4.586 1.00 97.50 201 ILE A N 1
ATOM 1601 C CA . ILE A 1 201 ? -12.877 -17.149 -5.956 1.00 97.50 201 ILE A CA 1
ATOM 1602 C C . ILE A 1 201 ? -13.692 -18.435 -5.976 1.00 97.50 201 ILE A C 1
ATOM 1604 O O . ILE A 1 201 ? -13.203 -19.487 -5.566 1.00 97.50 201 ILE A O 1
ATOM 1608 N N . ASP A 1 202 ? -14.948 -18.350 -6.420 1.00 94.81 202 ASP A N 1
ATOM 1609 C CA . ASP A 1 202 ? -15.865 -19.494 -6.534 1.00 94.81 202 ASP A CA 1
ATOM 1610 C C . ASP A 1 202 ? -15.940 -20.366 -5.259 1.00 94.81 202 ASP A C 1
ATOM 1612 O O . ASP A 1 202 ? -16.000 -21.595 -5.313 1.00 94.81 202 ASP A O 1
ATOM 1616 N N . GLY A 1 203 ? -15.913 -19.723 -4.085 1.00 95.25 203 GLY A N 1
ATOM 1617 C CA . GLY A 1 203 ? -15.966 -20.383 -2.773 1.00 95.25 203 GLY A CA 1
ATOM 1618 C C . GLY A 1 203 ? -14.651 -21.018 -2.307 1.00 95.25 203 GLY A C 1
ATOM 1619 O O . GLY A 1 203 ? -14.621 -21.631 -1.245 1.00 95.25 203 GLY A O 1
ATOM 1620 N N . THR A 1 204 ? -13.565 -20.876 -3.068 1.00 98.00 204 THR A N 1
ATOM 1621 C CA . THR A 1 204 ? -12.226 -21.336 -2.681 1.00 98.00 204 THR A CA 1
ATOM 1622 C C . THR A 1 204 ? -11.406 -20.169 -2.137 1.00 98.00 204 THR A C 1
ATOM 1624 O O . THR A 1 204 ? -11.325 -19.128 -2.786 1.00 98.00 204 THR A O 1
ATOM 1627 N N . GLN A 1 205 ? -10.788 -20.353 -0.968 1.00 98.75 205 GLN A N 1
ATOM 1628 C CA . GLN A 1 205 ? -9.900 -19.370 -0.344 1.00 98.75 205 GLN A CA 1
ATOM 1629 C C . GLN A 1 205 ? -8.511 -19.381 -0.993 1.00 98.75 205 GLN A C 1
ATOM 1631 O O . GLN A 1 205 ? -7.919 -20.444 -1.218 1.00 98.75 205 GLN A O 1
ATOM 1636 N N . TYR A 1 206 ? -7.976 -18.188 -1.224 1.00 98.81 206 TYR A N 1
ATOM 1637 C CA . TYR A 1 206 ? -6.624 -17.934 -1.700 1.00 98.81 206 TYR A CA 1
ATOM 1638 C C . TYR A 1 206 ? -5.912 -16.944 -0.776 1.00 98.81 206 TYR A C 1
ATOM 1640 O O . TYR A 1 206 ? -6.561 -16.176 -0.070 1.00 98.81 206 TYR A O 1
ATOM 1648 N N . LEU A 1 207 ? -4.582 -16.991 -0.787 1.00 98.81 207 LEU A N 1
ATOM 1649 C CA . LEU A 1 207 ? -3.710 -16.030 -0.114 1.00 98.81 207 LEU A CA 1
ATOM 1650 C C . LEU A 1 207 ? -2.609 -15.611 -1.087 1.00 98.81 207 LEU A C 1
ATOM 1652 O O . LEU A 1 207 ? -1.921 -16.485 -1.621 1.00 98.81 207 LEU A O 1
ATOM 1656 N N . ALA A 1 208 ? -2.423 -14.318 -1.320 1.00 98.75 208 ALA A N 1
ATOM 1657 C CA . ALA A 1 208 ? -1.257 -13.799 -2.032 1.00 98.75 208 ALA A CA 1
ATOM 1658 C C . ALA A 1 208 ? -0.252 -13.241 -1.022 1.00 98.75 208 ALA A C 1
ATOM 1660 O O . ALA A 1 208 ? -0.654 -12.535 -0.112 1.00 98.75 208 ALA A O 1
ATOM 1661 N N . VAL A 1 209 ? 1.034 -13.565 -1.173 1.00 98.69 209 VAL A N 1
ATOM 1662 C CA . VAL A 1 209 ? 2.113 -12.969 -0.367 1.00 98.69 209 VAL A CA 1
ATOM 1663 C C . VAL A 1 209 ? 2.914 -11.987 -1.193 1.00 98.69 209 VAL A C 1
ATOM 1665 O O . VAL A 1 209 ? 3.265 -12.288 -2.339 1.00 98.69 209 VAL A O 1
ATOM 1668 N N . GLU A 1 210 ? 3.286 -10.859 -0.602 1.00 98.19 210 GLU A N 1
ATOM 1669 C CA . GLU A 1 210 ? 4.318 -9.987 -1.148 1.00 98.19 210 GLU A CA 1
ATOM 1670 C C . GLU A 1 210 ? 5.710 -10.438 -0.716 1.00 98.19 210 GLU A C 1
ATOM 1672 O O . GLU A 1 210 ? 6.147 -10.189 0.406 1.00 98.19 210 GLU A O 1
ATOM 1677 N N . ASN A 1 211 ? 6.456 -11.065 -1.622 1.00 98.44 211 ASN A N 1
ATOM 1678 C CA . ASN A 1 211 ? 7.874 -11.312 -1.377 1.00 98.44 211 ASN A CA 1
ATOM 1679 C C . ASN A 1 211 ? 8.676 -10.059 -1.760 1.00 98.44 211 ASN A C 1
ATOM 1681 O O . ASN A 1 211 ? 8.814 -9.743 -2.947 1.00 98.44 211 ASN A O 1
ATOM 1685 N N . ALA A 1 212 ? 9.231 -9.355 -0.769 1.00 97.81 212 ALA A N 1
ATOM 1686 C CA . ALA A 1 212 ? 9.957 -8.112 -1.011 1.00 97.81 212 ALA A CA 1
ATOM 1687 C C . ALA A 1 212 ? 11.466 -8.309 -1.189 1.00 97.81 212 ALA A C 1
ATOM 1689 O O . ALA A 1 212 ? 12.066 -7.655 -2.043 1.00 97.81 212 ALA A O 1
ATOM 1690 N N . PHE A 1 213 ? 12.110 -9.178 -0.401 1.00 98.00 213 PHE A N 1
ATOM 1691 C CA . PHE A 1 213 ? 13.570 -9.314 -0.410 1.00 98.00 213 PHE A CA 1
ATOM 1692 C C . PHE A 1 213 ? 14.057 -10.675 0.106 1.00 98.00 213 PHE A C 1
ATOM 1694 O O . PHE A 1 213 ? 13.670 -11.118 1.180 1.00 98.00 213 PHE A O 1
ATOM 1701 N N . ASN A 1 214 ? 14.975 -11.322 -0.620 1.00 97.19 214 ASN A N 1
ATOM 1702 C CA . ASN A 1 214 ? 15.500 -12.653 -0.273 1.00 97.19 214 ASN A CA 1
ATOM 1703 C C . ASN A 1 214 ? 16.961 -12.649 0.224 1.00 97.19 214 ASN A C 1
ATOM 1705 O O . ASN A 1 214 ? 17.718 -13.578 -0.060 1.00 97.19 214 ASN A O 1
ATOM 1709 N N . ASP A 1 215 ? 17.392 -11.590 0.912 1.00 97.62 215 ASP A N 1
ATOM 1710 C CA . ASP A 1 215 ? 18.787 -11.322 1.323 1.00 97.62 215 ASP A CA 1
ATOM 1711 C C . ASP A 1 215 ? 19.782 -11.044 0.181 1.00 97.62 215 ASP A C 1
ATOM 1713 O O . ASP A 1 215 ? 20.912 -10.622 0.439 1.00 97.62 215 ASP A O 1
ATOM 1717 N N . ALA A 1 216 ? 19.381 -11.227 -1.080 1.00 97.38 216 ALA A N 1
ATOM 1718 C CA . ALA A 1 216 ? 20.235 -10.994 -2.244 1.00 97.38 216 ALA A CA 1
ATOM 1719 C C . ALA A 1 216 ? 19.619 -10.028 -3.263 1.00 97.38 216 ALA A C 1
ATOM 1721 O O . ALA A 1 216 ? 20.329 -9.192 -3.822 1.00 97.38 216 ALA A O 1
ATOM 1722 N N . SER A 1 217 ? 18.317 -10.141 -3.519 1.00 97.50 217 SER A N 1
ATOM 1723 C CA . SER A 1 217 ? 17.608 -9.382 -4.544 1.00 97.50 217 SER A CA 1
ATOM 1724 C C . SER A 1 217 ? 16.151 -9.142 -4.156 1.00 97.50 217 SER A C 1
ATOM 1726 O O . SER A 1 217 ? 15.559 -9.896 -3.383 1.00 97.50 217 SER A O 1
ATOM 1728 N N . ARG A 1 218 ? 15.575 -8.083 -4.723 1.00 97.25 218 ARG A N 1
ATOM 1729 C CA . ARG A 1 218 ? 14.140 -7.777 -4.697 1.00 97.25 218 ARG A CA 1
ATOM 1730 C C . ARG A 1 218 ? 13.419 -8.202 -5.969 1.00 97.25 218 ARG A C 1
ATOM 1732 O O . ARG A 1 218 ? 12.202 -8.117 -6.051 1.00 97.25 218 ARG A O 1
ATOM 1739 N N . ASN A 1 219 ? 14.149 -8.669 -6.979 1.00 97.44 219 ASN A N 1
ATOM 1740 C CA . ASN A 1 219 ? 13.570 -9.253 -8.186 1.00 97.44 219 ASN A CA 1
ATOM 1741 C C . ASN A 1 219 ? 13.188 -10.708 -7.912 1.00 97.44 219 ASN A C 1
ATOM 1743 O O . ASN A 1 219 ? 13.858 -11.635 -8.371 1.00 97.44 219 ASN A O 1
ATOM 1747 N N . ILE A 1 220 ? 12.157 -10.886 -7.095 1.00 97.12 220 ILE A N 1
ATOM 1748 C CA . ILE A 1 220 ? 11.687 -12.183 -6.631 1.00 97.12 220 ILE A CA 1
ATOM 1749 C C . ILE A 1 220 ? 10.195 -12.306 -6.879 1.00 97.12 220 ILE A C 1
ATOM 1751 O O . ILE A 1 220 ? 9.446 -11.333 -6.779 1.00 97.12 220 ILE A O 1
ATOM 1755 N N . ASP A 1 221 ? 9.774 -13.516 -7.216 1.00 98.31 221 ASP A N 1
ATOM 1756 C CA . ASP A 1 221 ? 8.372 -13.794 -7.459 1.00 98.31 221 ASP A CA 1
ATOM 1757 C C . ASP A 1 221 ? 7.581 -13.774 -6.150 1.00 98.31 221 ASP A C 1
ATOM 1759 O O . ASP A 1 221 ? 7.996 -14.321 -5.122 1.00 98.31 221 ASP A O 1
ATOM 1763 N N . SER A 1 222 ? 6.394 -13.195 -6.228 1.00 98.44 222 SER A N 1
ATOM 1764 C CA . SER A 1 222 ? 5.358 -13.297 -5.212 1.00 98.44 222 SER A CA 1
ATOM 1765 C C . SER A 1 222 ? 4.477 -14.503 -5.509 1.00 98.44 222 SER A C 1
ATOM 1767 O O . SER A 1 222 ? 4.306 -14.906 -6.664 1.00 98.44 222 SER A O 1
ATOM 1769 N N . LYS A 1 223 ? 3.937 -15.116 -4.457 1.00 98.56 223 LYS A N 1
ATOM 1770 C CA . LYS A 1 223 ? 3.235 -16.397 -4.562 1.00 98.56 223 LYS A CA 1
ATOM 1771 C C . LYS A 1 223 ? 1.771 -16.239 -4.208 1.00 98.56 223 LYS A C 1
ATOM 1773 O O . LYS A 1 223 ? 1.427 -15.518 -3.282 1.00 98.56 223 LYS A O 1
ATOM 1778 N N . ILE A 1 224 ? 0.932 -16.982 -4.913 1.00 98.81 224 ILE A N 1
ATOM 1779 C CA . ILE A 1 224 ? -0.471 -17.183 -4.580 1.00 98.81 224 ILE A CA 1
ATOM 1780 C C . ILE A 1 224 ? -0.611 -18.620 -4.105 1.00 98.81 224 ILE A C 1
ATOM 1782 O O . ILE A 1 224 ? -0.184 -19.553 -4.789 1.00 98.81 224 ILE A O 1
ATOM 1786 N N . TYR A 1 225 ? -1.235 -18.801 -2.954 1.00 98.88 225 TYR A N 1
ATOM 1787 C CA . TYR A 1 225 ? -1.578 -20.084 -2.373 1.00 98.88 225 TYR A CA 1
ATOM 1788 C C . TYR A 1 225 ? -3.082 -20.310 -2.475 1.00 98.88 225 TYR A C 1
ATOM 1790 O O . TYR A 1 225 ? -3.868 -19.373 -2.375 1.00 98.88 225 TYR A O 1
ATOM 1798 N N . ARG A 1 226 ? -3.490 -21.564 -2.664 1.00 98.75 226 ARG A N 1
ATOM 1799 C CA . ARG A 1 226 ? -4.892 -21.984 -2.723 1.00 98.75 226 ARG A CA 1
ATOM 1800 C C . ARG A 1 226 ? -5.168 -22.995 -1.625 1.00 98.75 226 ARG A C 1
ATOM 1802 O O . ARG A 1 226 ? -4.392 -23.934 -1.440 1.00 98.75 226 ARG A O 1
ATOM 1809 N N . TRP A 1 227 ? -6.298 -22.834 -0.953 1.00 98.75 227 TRP A N 1
ATOM 1810 C CA . TRP A 1 227 ? -6.812 -23.818 -0.012 1.00 98.75 227 TRP A CA 1
ATOM 1811 C C . TRP A 1 227 ? -7.185 -25.125 -0.725 1.00 98.75 227 TRP A C 1
ATOM 1813 O O . TRP A 1 227 ? -7.935 -25.123 -1.702 1.00 98.75 227 TRP A O 1
ATOM 1823 N N . ASP A 1 228 ? -6.668 -26.255 -0.242 1.00 97.75 228 ASP A N 1
ATOM 1824 C CA . ASP A 1 228 ? -6.935 -27.587 -0.808 1.00 97.75 228 ASP A CA 1
ATOM 1825 C C . ASP A 1 228 ? -7.986 -28.403 -0.032 1.00 97.75 228 ASP A C 1
ATOM 1827 O O . ASP A 1 228 ? -8.233 -29.568 -0.352 1.00 97.75 228 ASP A O 1
ATOM 1831 N N . GLY A 1 229 ? -8.613 -27.795 0.979 1.00 96.31 229 GLY A N 1
ATOM 1832 C CA . GLY A 1 229 ? -9.515 -28.457 1.926 1.00 96.31 229 GLY A CA 1
ATOM 1833 C C . GLY A 1 229 ? -8.855 -28.804 3.263 1.00 96.31 229 GLY A C 1
ATOM 1834 O O . GLY A 1 229 ? -9.557 -29.072 4.237 1.00 96.31 229 GLY A O 1
ATOM 1835 N N . SER A 1 230 ? -7.523 -28.794 3.331 1.00 97.25 230 SER A N 1
ATOM 1836 C CA . SER A 1 230 ? -6.760 -29.161 4.527 1.00 97.25 230 SER A CA 1
ATOM 1837 C C . SER A 1 230 ? -5.583 -28.245 4.834 1.00 97.25 230 SER A C 1
ATOM 1839 O O . SER A 1 230 ? -5.214 -28.140 6.000 1.00 97.25 230 SER A O 1
ATOM 1841 N N . SER A 1 231 ? -4.995 -27.612 3.821 1.00 98.44 231 SER A N 1
ATOM 1842 C CA . SER A 1 231 ? -3.855 -26.706 3.925 1.00 98.44 231 SER A CA 1
ATOM 1843 C C . SER A 1 231 ? -3.813 -25.750 2.731 1.00 98.44 231 SER A C 1
ATOM 1845 O O . SER A 1 231 ? -4.548 -25.911 1.753 1.00 98.44 231 SER A O 1
ATOM 1847 N N . PHE A 1 232 ? -2.943 -24.749 2.801 1.00 98.75 232 PHE A N 1
ATOM 1848 C CA . PHE A 1 232 ? -2.612 -23.900 1.665 1.00 98.75 232 PHE A CA 1
ATOM 1849 C C . PHE A 1 232 ? -1.470 -24.509 0.854 1.00 98.75 232 PHE A C 1
ATOM 1851 O O . PHE A 1 232 ? -0.381 -24.749 1.377 1.00 98.75 232 PHE A O 1
ATOM 1858 N N . ALA A 1 233 ? -1.703 -24.722 -0.437 1.00 98.38 233 ALA A N 1
ATOM 1859 C CA . ALA A 1 233 ? -0.688 -25.168 -1.383 1.00 98.38 233 ALA A CA 1
ATOM 1860 C C . ALA A 1 233 ? -0.368 -24.047 -2.375 1.00 98.38 233 ALA A C 1
ATOM 1862 O O . ALA A 1 233 ? -1.263 -23.298 -2.768 1.00 98.38 233 ALA A O 1
ATOM 1863 N N . GLU A 1 234 ? 0.896 -23.933 -2.796 1.00 98.44 234 GLU A N 1
ATOM 1864 C CA . GLU A 1 234 ? 1.284 -22.973 -3.836 1.00 98.44 234 GLU A CA 1
ATOM 1865 C C . GLU A 1 234 ? 0.463 -23.243 -5.104 1.00 98.44 234 GLU A C 1
ATOM 1867 O O . GLU A 1 234 ? 0.392 -24.368 -5.605 1.00 98.44 234 GLU A O 1
ATOM 1872 N N . PHE A 1 235 ? -0.202 -22.203 -5.584 1.00 98.50 235 PHE A N 1
ATOM 1873 C CA . PHE A 1 235 ? -1.101 -22.244 -6.724 1.00 98.50 235 PHE A CA 1
ATOM 1874 C C . PHE A 1 235 ? -0.487 -21.561 -7.941 1.00 98.50 235 PHE A C 1
ATOM 1876 O O . PHE A 1 235 ? -0.570 -22.093 -9.048 1.00 98.50 235 PHE A O 1
ATOM 1883 N N . GLN A 1 236 ? 0.139 -20.402 -7.737 1.00 98.44 236 GLN A N 1
ATOM 1884 C CA . GLN A 1 236 ? 0.740 -19.622 -8.808 1.00 98.44 236 GLN A CA 1
ATOM 1885 C C . GLN A 1 236 ? 1.926 -18.798 -8.293 1.00 98.44 236 GLN A C 1
ATOM 1887 O O . GLN A 1 236 ? 1.919 -18.336 -7.157 1.00 98.44 236 GLN A O 1
ATOM 1892 N N . SER A 1 237 ? 2.922 -18.594 -9.156 1.00 98.31 237 SER A N 1
ATOM 1893 C CA . SER A 1 237 ? 4.052 -17.684 -8.944 1.00 98.31 237 SER A CA 1
ATOM 1894 C C . SER A 1 237 ? 3.951 -16.542 -9.952 1.00 98.31 237 SER A C 1
ATOM 1896 O O . SER A 1 237 ? 3.738 -16.794 -11.143 1.00 98.31 237 SER A O 1
ATOM 1898 N N . LEU A 1 238 ? 4.058 -15.301 -9.485 1.00 98.12 238 LEU A N 1
ATOM 1899 C CA . LEU A 1 238 ? 3.972 -14.093 -10.301 1.00 98.12 238 LEU A CA 1
ATOM 1900 C C . LEU A 1 238 ? 5.251 -13.275 -10.147 1.00 98.12 238 LEU A C 1
ATOM 1902 O O . LEU A 1 238 ? 5.676 -12.982 -9.031 1.00 98.12 238 LEU A O 1
ATOM 1906 N N . ALA A 1 239 ? 5.839 -12.872 -11.273 1.00 97.12 239 ALA A N 1
ATOM 1907 C CA . ALA A 1 239 ? 7.031 -12.036 -11.270 1.00 97.12 239 ALA A CA 1
ATOM 1908 C C . ALA A 1 239 ? 6.726 -10.672 -10.640 1.00 97.12 239 ALA A C 1
ATOM 1910 O O . ALA A 1 239 ? 5.869 -9.924 -11.121 1.00 97.12 239 ALA A O 1
ATOM 1911 N N . THR A 1 240 ? 7.452 -10.349 -9.573 1.00 97.75 240 THR A N 1
ATOM 1912 C CA . THR A 1 240 ? 7.321 -9.091 -8.834 1.00 97.75 240 THR A CA 1
ATOM 1913 C C . THR A 1 240 ? 8.684 -8.483 -8.528 1.00 97.75 240 THR A C 1
ATOM 1915 O O . THR A 1 240 ? 9.729 -9.111 -8.710 1.00 97.75 240 THR A O 1
ATOM 1918 N N . HIS A 1 241 ? 8.680 -7.218 -8.113 1.00 96.94 241 HIS A N 1
ATOM 1919 C CA . HIS A 1 241 ? 9.895 -6.438 -7.898 1.00 96.94 241 HIS A CA 1
ATOM 1920 C C . HIS A 1 241 ? 9.792 -5.644 -6.599 1.00 96.94 241 HIS A C 1
ATOM 1922 O O . HIS A 1 241 ? 9.287 -4.519 -6.600 1.00 96.94 241 HIS A O 1
ATOM 1928 N N . GLY A 1 242 ? 10.257 -6.244 -5.503 1.00 96.44 242 GLY A N 1
ATOM 1929 C CA . GLY A 1 242 ? 10.078 -5.716 -4.159 1.00 96.44 242 GLY A CA 1
ATOM 1930 C C . GLY A 1 242 ? 8.600 -5.457 -3.923 1.00 96.44 242 GLY A C 1
ATOM 1931 O O . GLY A 1 242 ? 8.201 -4.300 -3.883 1.00 96.44 242 GLY A O 1
ATOM 1932 N N . ALA A 1 243 ? 7.772 -6.502 -3.917 1.00 97.38 243 ALA A N 1
ATOM 1933 C CA . ALA A 1 243 ? 6.338 -6.321 -3.712 1.00 97.38 243 ALA A CA 1
ATOM 1934 C C . ALA A 1 243 ? 6.089 -5.762 -2.303 1.00 97.38 243 ALA A C 1
ATOM 1936 O O . ALA A 1 243 ? 6.703 -6.241 -1.354 1.00 97.38 243 ALA A O 1
ATOM 1937 N N . HIS A 1 244 ? 5.252 -4.730 -2.190 1.00 94.69 244 HIS A N 1
ATOM 1938 C CA . HIS A 1 244 ? 4.917 -4.084 -0.908 1.00 94.69 244 HIS A CA 1
ATOM 1939 C C . HIS A 1 244 ? 3.407 -4.033 -0.619 1.00 94.69 244 HIS A C 1
ATOM 1941 O O . HIS A 1 244 ? 3.022 -3.645 0.475 1.00 94.69 244 HIS A O 1
ATOM 1947 N N . GLY A 1 245 ? 2.567 -4.397 -1.589 1.00 93.19 245 GLY A N 1
ATOM 1948 C CA . GLY A 1 245 ? 1.136 -4.549 -1.355 1.00 93.19 245 GLY A CA 1
ATOM 1949 C C . GLY A 1 245 ? 0.441 -5.268 -2.502 1.00 93.19 245 GLY A C 1
ATOM 1950 O O . GLY A 1 245 ? 0.645 -4.919 -3.675 1.00 93.19 245 GLY A O 1
ATOM 1951 N N . TRP A 1 246 ? -0.356 -6.269 -2.162 1.00 97.38 246 TRP A N 1
ATOM 1952 C CA . TRP A 1 246 ? -1.424 -6.800 -2.991 1.00 97.38 246 TRP A CA 1
ATOM 1953 C C . TRP A 1 246 ? -2.743 -6.079 -2.679 1.00 97.38 246 TRP A C 1
ATOM 1955 O O . TRP A 1 246 ? -2.864 -5.402 -1.672 1.00 97.38 246 TRP A O 1
ATOM 1965 N N . GLU A 1 247 ? -3.695 -6.156 -3.603 1.00 95.88 247 GLU A N 1
ATOM 1966 C CA . GLU A 1 247 ? -5.083 -5.732 -3.387 1.00 95.88 247 GLU A CA 1
ATOM 1967 C C . GLU A 1 247 ? -5.962 -6.584 -4.294 1.00 95.88 247 GLU A C 1
ATOM 1969 O O . GLU A 1 247 ? -5.773 -6.589 -5.527 1.00 95.88 247 GLU A O 1
ATOM 1974 N N . SER A 1 248 ? -6.915 -7.310 -3.712 1.00 96.62 248 SER A N 1
ATOM 1975 C CA . SER A 1 248 ? -7.907 -8.066 -4.467 1.00 96.62 248 SER A CA 1
ATOM 1976 C C . SER A 1 248 ? -9.188 -7.258 -4.645 1.00 96.62 248 SER A C 1
ATOM 1978 O O . SER A 1 248 ? -9.689 -6.604 -3.740 1.00 96.62 248 SER A O 1
ATOM 1980 N N . PHE A 1 249 ? -9.765 -7.296 -5.846 1.00 92.31 249 PHE A N 1
ATOM 1981 C CA . PHE A 1 249 ? -11.014 -6.580 -6.092 1.00 92.31 249 PHE A CA 1
ATOM 1982 C C . PHE A 1 249 ? -11.850 -7.227 -7.186 1.00 92.31 249 PHE A C 1
ATOM 1984 O O . PHE A 1 249 ? -11.349 -7.902 -8.090 1.00 92.31 249 PHE A O 1
ATOM 1991 N N . VAL A 1 250 ? -13.164 -7.005 -7.110 1.00 87.12 250 VAL A N 1
ATOM 1992 C CA . VAL A 1 250 ? -14.140 -7.570 -8.046 1.00 87.12 250 VAL A CA 1
ATOM 1993 C C . VAL A 1 250 ? -14.909 -6.457 -8.744 1.00 87.12 250 VAL A C 1
ATOM 1995 O O . VAL A 1 250 ? -15.486 -5.577 -8.105 1.00 87.12 250 VAL A O 1
ATOM 1998 N N . ILE A 1 251 ? -14.951 -6.518 -10.075 1.00 80.81 251 ILE A N 1
ATOM 1999 C CA . ILE A 1 251 ? -15.701 -5.575 -10.914 1.00 80.81 251 ILE A CA 1
ATOM 2000 C C . ILE A 1 251 ? -16.553 -6.377 -11.882 1.00 80.81 251 ILE A C 1
ATOM 2002 O O . ILE A 1 251 ? -16.031 -7.203 -12.627 1.00 80.81 251 ILE A O 1
ATOM 2006 N N . ASP A 1 252 ? -17.867 -6.149 -11.862 1.00 81.31 252 ASP A N 1
ATOM 2007 C CA . ASP A 1 252 ? -18.833 -6.842 -12.725 1.00 81.31 252 ASP A CA 1
ATOM 2008 C C . ASP A 1 252 ? -18.706 -8.384 -12.688 1.00 81.31 252 ASP A C 1
ATOM 2010 O O . ASP A 1 252 ? -18.909 -9.069 -13.690 1.00 81.31 252 ASP A O 1
ATOM 2014 N N . GLY A 1 253 ? -18.349 -8.940 -11.523 1.00 81.69 253 GLY A N 1
ATOM 2015 C CA . GLY A 1 253 ? -18.137 -10.379 -11.319 1.00 81.69 253 GLY A CA 1
ATOM 2016 C C . GLY A 1 253 ? -16.787 -10.915 -11.810 1.00 81.69 253 GLY A C 1
ATOM 2017 O O . GLY A 1 253 ? -16.544 -12.113 -11.713 1.00 81.69 253 GLY A O 1
ATOM 2018 N N . MET A 1 254 ? -15.903 -10.057 -12.322 1.00 85.06 254 MET A N 1
ATOM 2019 C CA . MET A 1 254 ? -14.536 -10.418 -12.695 1.00 85.06 254 MET A CA 1
ATOM 2020 C C . MET A 1 254 ? -13.578 -10.130 -11.541 1.00 85.06 254 MET A C 1
ATOM 2022 O O . MET A 1 254 ? -13.601 -9.034 -10.983 1.00 85.06 254 MET A O 1
ATOM 2026 N N . HIS A 1 255 ? -12.718 -11.098 -11.224 1.00 91.44 255 HIS A N 1
ATOM 2027 C CA . HIS A 1 255 ? -11.719 -10.988 -10.163 1.00 91.44 255 HIS A CA 1
ATOM 2028 C C . HIS A 1 255 ? -10.409 -10.403 -10.696 1.00 91.44 255 HIS A C 1
ATOM 2030 O O . HIS A 1 255 ? -9.910 -10.822 -11.749 1.00 91.44 255 HIS A O 1
ATOM 2036 N N . TYR A 1 256 ? -9.848 -9.467 -9.942 1.00 94.88 256 TYR A N 1
ATOM 2037 C CA . TYR A 1 256 ? -8.584 -8.806 -10.222 1.00 94.88 256 TYR A CA 1
ATOM 2038 C C . TYR A 1 256 ? -7.677 -8.845 -8.999 1.00 94.88 256 TYR A C 1
ATOM 2040 O O . TYR A 1 256 ? -8.145 -8.965 -7.869 1.00 94.88 256 TYR A O 1
ATOM 2048 N N . LEU A 1 257 ? -6.379 -8.726 -9.258 1.00 96.38 257 LEU A N 1
ATOM 2049 C CA . LEU A 1 257 ? -5.351 -8.642 -8.233 1.00 96.38 257 LEU A CA 1
ATOM 2050 C C . LEU A 1 257 ? -4.303 -7.612 -8.673 1.00 96.38 257 LEU A C 1
ATOM 2052 O O . LEU A 1 257 ? -3.747 -7.740 -9.768 1.00 96.38 257 LEU A O 1
ATOM 2056 N N . ALA A 1 258 ? -4.050 -6.577 -7.877 1.00 95.62 258 ALA A N 1
ATOM 2057 C CA . ALA A 1 258 ? -3.046 -5.551 -8.170 1.00 95.62 258 ALA A CA 1
ATOM 2058 C C . ALA A 1 258 ? -1.822 -5.704 -7.263 1.00 95.62 258 ALA A C 1
ATOM 2060 O O . ALA A 1 258 ? -1.988 -5.839 -6.064 1.00 95.62 258 ALA A O 1
ATOM 2061 N N . VAL A 1 259 ? -0.606 -5.647 -7.821 1.00 97.00 259 VAL A N 1
ATOM 2062 C CA . VAL A 1 259 ? 0.649 -5.608 -7.042 1.00 97.00 259 VAL A CA 1
ATOM 2063 C C . VAL A 1 259 ? 1.302 -4.249 -7.107 1.00 97.00 259 VAL A C 1
ATOM 2065 O O . VAL A 1 259 ? 1.469 -3.679 -8.189 1.00 97.00 259 VAL A O 1
ATOM 2068 N N . ALA A 1 260 ? 1.735 -3.751 -5.957 1.00 95.12 260 ALA A N 1
ATOM 2069 C CA . ALA A 1 260 ? 2.612 -2.606 -5.807 1.00 95.12 260 ALA A CA 1
ATOM 2070 C C . ALA A 1 260 ? 4.072 -3.059 -5.919 1.00 95.12 260 ALA A C 1
ATOM 2072 O O . ALA A 1 260 ? 4.629 -3.656 -4.998 1.00 95.12 260 ALA A O 1
ATOM 2073 N N . ASN A 1 261 ? 4.699 -2.776 -7.062 1.00 95.88 261 ASN A N 1
ATOM 2074 C CA . ASN A 1 261 ? 6.131 -3.003 -7.241 1.00 95.88 261 ASN A CA 1
ATOM 2075 C C . ASN A 1 261 ? 6.907 -1.787 -6.712 1.00 95.88 261 ASN A C 1
ATOM 2077 O O . ASN A 1 261 ? 6.835 -0.693 -7.288 1.00 95.88 261 ASN A O 1
ATOM 2081 N N . TYR A 1 262 ? 7.675 -1.980 -5.638 1.00 94.19 262 TYR A N 1
ATOM 2082 C CA . TYR A 1 262 ? 8.384 -0.899 -4.958 1.00 94.19 262 TYR A CA 1
ATOM 2083 C C . TYR A 1 262 ? 9.792 -0.646 -5.515 1.00 94.19 262 TYR A C 1
ATOM 2085 O O . TYR A 1 262 ? 10.161 0.502 -5.784 1.00 94.19 262 TYR A O 1
ATOM 2093 N N . TYR A 1 263 ? 10.618 -1.686 -5.674 1.00 93.62 263 TYR A N 1
ATOM 2094 C CA . TYR A 1 263 ? 12.024 -1.527 -6.066 1.00 93.62 263 TYR A CA 1
ATOM 2095 C C . TYR A 1 263 ? 12.603 -2.786 -6.720 1.00 93.62 263 TYR A C 1
ATOM 2097 O O . TYR A 1 263 ? 12.500 -3.879 -6.174 1.00 93.62 263 TYR A O 1
ATOM 2105 N N . ASN A 1 264 ? 13.293 -2.631 -7.855 1.00 93.81 264 ASN A N 1
ATOM 2106 C CA . ASN A 1 2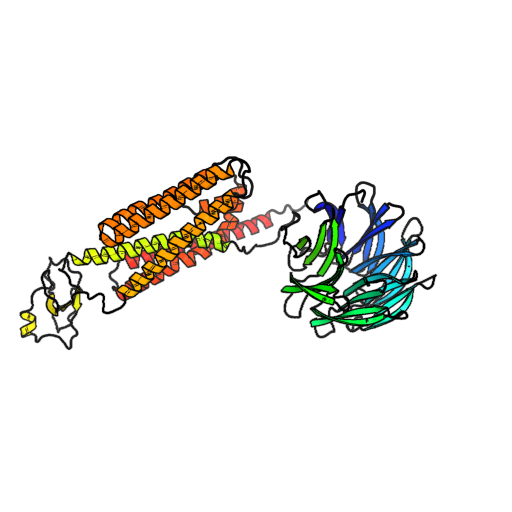64 ? 13.876 -3.744 -8.622 1.00 93.81 264 ASN A CA 1
ATOM 2107 C C . ASN A 1 264 ? 15.411 -3.862 -8.496 1.00 93.81 264 ASN A C 1
ATOM 2109 O O . ASN A 1 264 ? 16.082 -4.268 -9.443 1.00 93.81 264 ASN A O 1
ATOM 2113 N N . ASP A 1 265 ? 15.983 -3.448 -7.362 1.00 95.06 265 ASP A N 1
ATOM 2114 C CA . ASP A 1 265 ? 17.437 -3.333 -7.110 1.00 95.06 265 ASP A CA 1
ATOM 2115 C C . ASP A 1 265 ? 18.186 -2.296 -7.971 1.00 95.06 265 ASP A C 1
ATOM 2117 O O . ASP A 1 265 ? 19.388 -2.094 -7.796 1.00 95.06 265 ASP A O 1
ATOM 2121 N N . ALA A 1 266 ? 17.494 -1.594 -8.874 1.00 94.00 266 ALA A N 1
ATOM 2122 C CA . ALA A 1 266 ? 18.076 -0.538 -9.701 1.00 94.00 266 ALA A CA 1
ATOM 2123 C C . ALA A 1 266 ? 17.287 0.775 -9.632 1.00 94.00 266 ALA A C 1
ATOM 2125 O O . ALA A 1 266 ? 17.880 1.852 -9.564 1.00 94.00 266 ALA A O 1
ATOM 2126 N N . SER A 1 267 ? 15.955 0.713 -9.642 1.00 91.94 267 SER A N 1
ATOM 2127 C CA . SER A 1 267 ? 15.084 1.885 -9.677 1.00 91.94 267 SER A CA 1
ATOM 2128 C C . SER A 1 267 ? 13.751 1.648 -8.972 1.00 91.94 267 SER A C 1
ATOM 2130 O O . SER A 1 267 ? 13.229 0.536 -8.963 1.00 91.94 267 SER A O 1
ATOM 2132 N N . HIS A 1 268 ? 13.185 2.726 -8.425 1.00 86.94 268 HIS A N 1
ATOM 2133 C CA . HIS A 1 268 ? 11.793 2.785 -7.969 1.00 86.94 268 HIS A CA 1
ATOM 2134 C C . HIS A 1 268 ? 10.817 3.117 -9.109 1.00 86.94 268 HIS A C 1
ATOM 2136 O O . HIS A 1 268 ? 9.610 2.999 -8.938 1.00 86.94 268 HIS A O 1
ATOM 2142 N N . ASN A 1 269 ? 11.311 3.524 -10.284 1.00 88.38 269 ASN A N 1
ATOM 2143 C CA . ASN A 1 269 ? 10.480 3.834 -11.451 1.00 88.38 269 ASN A CA 1
ATOM 2144 C C . ASN A 1 269 ? 10.133 2.543 -12.194 1.00 88.38 269 ASN A C 1
ATOM 2146 O O . ASN A 1 269 ? 10.658 2.276 -13.278 1.00 88.38 269 ASN A O 1
ATOM 2150 N N . ILE A 1 270 ? 9.301 1.725 -11.565 1.00 87.25 270 ILE A N 1
ATOM 2151 C CA . ILE A 1 270 ? 8.896 0.418 -12.062 1.00 87.25 270 ILE A CA 1
ATOM 2152 C C . ILE A 1 270 ? 7.385 0.344 -12.139 1.00 87.25 270 ILE A C 1
ATOM 2154 O O . ILE A 1 270 ? 6.666 0.896 -11.305 1.00 87.25 270 ILE A O 1
ATOM 2158 N N . ASP A 1 271 ? 6.909 -0.329 -13.177 1.00 87.50 271 ASP A N 1
ATOM 2159 C CA . ASP A 1 271 ? 5.485 -0.512 -13.365 1.00 87.50 271 ASP A CA 1
ATOM 2160 C C . ASP A 1 271 ? 4.938 -1.508 -12.340 1.00 87.50 271 ASP A C 1
ATOM 2162 O O . ASP A 1 271 ? 5.469 -2.607 -12.154 1.00 87.50 271 ASP A O 1
ATOM 2166 N N . SER A 1 272 ? 3.822 -1.140 -11.734 1.00 90.81 272 SER A N 1
ATOM 2167 C CA . SER A 1 272 ? 2.958 -2.041 -10.987 1.00 90.81 272 SER A CA 1
ATOM 2168 C C . SER A 1 272 ? 2.014 -2.771 -11.935 1.00 90.81 272 SER A C 1
ATOM 2170 O O . SER A 1 272 ? 1.726 -2.292 -13.039 1.00 90.81 272 SER A O 1
ATOM 2172 N N . LYS A 1 273 ? 1.542 -3.949 -11.532 1.00 92.00 273 LYS A N 1
ATOM 2173 C CA . LYS A 1 273 ? 0.763 -4.835 -12.405 1.00 92.00 273 LYS A CA 1
ATOM 2174 C C . LYS A 1 273 ? -0.630 -5.061 -11.848 1.00 92.00 273 LYS A C 1
ATOM 2176 O O . LYS A 1 273 ? -0.801 -5.187 -10.644 1.00 92.00 273 LYS A O 1
ATOM 2181 N N . ILE A 1 274 ? -1.606 -5.140 -12.744 1.00 92.25 274 ILE A N 1
ATOM 2182 C CA . ILE A 1 274 ? -2.948 -5.640 -12.456 1.00 92.25 274 ILE A CA 1
ATOM 2183 C C . ILE A 1 274 ? -3.104 -6.939 -13.225 1.00 92.25 274 ILE A C 1
ATOM 2185 O O . ILE A 1 274 ? -2.887 -6.980 -14.440 1.00 92.25 274 ILE A O 1
ATOM 2189 N N . TYR A 1 275 ? -3.511 -7.980 -12.523 1.00 94.75 275 TYR A N 1
ATOM 2190 C CA . TYR A 1 275 ? -3.835 -9.280 -13.068 1.00 94.75 275 TYR A CA 1
ATOM 2191 C C . TYR A 1 275 ? -5.347 -9.476 -13.071 1.00 94.75 275 TYR A C 1
ATOM 2193 O O . TYR A 1 275 ? -6.051 -8.954 -12.210 1.00 94.75 275 TYR A O 1
ATOM 2201 N N . GLN A 1 276 ? -5.849 -10.226 -14.046 1.00 93.06 276 GLN A N 1
ATOM 2202 C CA . GLN A 1 276 ? -7.246 -10.633 -14.130 1.00 93.06 276 GLN A CA 1
ATOM 2203 C C . GLN A 1 276 ? -7.325 -12.155 -14.093 1.00 93.06 276 GLN A C 1
ATOM 2205 O O . GLN A 1 276 ? -6.535 -12.844 -14.741 1.00 93.06 276 GLN A O 1
ATOM 2210 N N . TRP A 1 277 ? -8.299 -12.669 -13.350 1.00 92.56 277 TRP A N 1
ATOM 2211 C CA . TRP A 1 277 ? -8.620 -14.088 -13.332 1.00 92.56 277 TRP A CA 1
ATOM 2212 C C . TRP A 1 277 ? -9.217 -14.536 -14.671 1.00 92.56 277 TRP A C 1
ATOM 2214 O O . TRP A 1 277 ? -10.222 -13.985 -15.128 1.00 92.56 277 TRP A O 1
ATOM 2224 N N . ASP A 1 278 ? -8.622 -15.556 -15.290 1.00 91.25 278 ASP A N 1
ATOM 2225 C CA . ASP A 1 278 ? -9.069 -16.109 -16.578 1.00 91.25 278 ASP A CA 1
ATOM 2226 C C . ASP A 1 278 ? -9.985 -17.343 -16.452 1.00 91.25 278 ASP A C 1
ATOM 2228 O O . ASP A 1 278 ? -10.372 -17.942 -17.457 1.00 91.25 278 ASP A O 1
ATOM 2232 N N . GLY A 1 279 ? -10.341 -17.720 -15.220 1.00 92.62 279 GLY A N 1
ATOM 2233 C CA . GLY A 1 279 ? -11.062 -18.955 -14.896 1.00 92.62 279 GLY A CA 1
ATOM 2234 C C . GLY A 1 279 ? -10.159 -20.077 -14.376 1.00 92.62 279 GLY A C 1
ATOM 2235 O O . GLY A 1 279 ? -10.660 -21.049 -13.816 1.00 92.62 279 GLY A O 1
ATOM 2236 N N . SER A 1 280 ? -8.842 -19.958 -14.545 1.00 94.19 280 SER A N 1
ATOM 2237 C CA . SER A 1 280 ? -7.867 -20.978 -14.146 1.00 94.19 280 SER A CA 1
ATOM 2238 C C . SER A 1 280 ? -6.612 -20.429 -13.479 1.00 94.19 280 SER A C 1
ATOM 2240 O O . SER A 1 280 ? -5.995 -21.156 -12.704 1.00 94.19 280 SER A O 1
ATOM 2242 N N . SER A 1 281 ? -6.226 -19.191 -13.785 1.00 96.69 281 SER A N 1
ATOM 2243 C CA . SER A 1 281 ? -5.054 -18.503 -13.249 1.00 96.69 281 SER A CA 1
ATOM 2244 C C . SER A 1 281 ? -5.214 -16.985 -13.354 1.00 96.69 281 SER A C 1
ATOM 2246 O O . SER A 1 281 ? -6.116 -16.480 -14.029 1.00 96.69 281 SER A O 1
ATOM 2248 N N . PHE A 1 282 ? -4.328 -16.244 -12.692 1.00 97.06 282 PHE A N 1
ATOM 2249 C CA . PHE A 1 282 ? -4.193 -14.806 -12.888 1.00 97.06 282 PHE A CA 1
ATOM 2250 C C . PHE A 1 282 ? -3.263 -14.511 -14.066 1.00 97.06 282 PHE A C 1
ATOM 2252 O O . PHE A 1 282 ? -2.088 -14.879 -14.048 1.00 97.06 282 PHE A O 1
ATOM 2259 N N . ALA A 1 283 ? -3.770 -13.812 -15.078 1.00 92.56 283 ALA A N 1
ATOM 2260 C CA . ALA A 1 283 ? -2.987 -13.341 -16.217 1.00 92.56 283 ALA A CA 1
ATOM 2261 C C . ALA A 1 283 ? -2.802 -11.821 -16.145 1.00 92.56 283 ALA A C 1
ATOM 2263 O O . ALA A 1 283 ? -3.702 -11.114 -15.691 1.00 92.56 283 ALA A O 1
ATOM 2264 N N . GLU A 1 284 ? -1.650 -11.299 -16.590 1.00 91.75 284 GLU A N 1
ATOM 2265 C CA . GLU A 1 284 ? -1.429 -9.845 -16.631 1.00 91.75 284 GLU A CA 1
ATOM 2266 C C . GLU A 1 284 ? -2.511 -9.192 -17.498 1.00 91.75 284 GLU A C 1
ATOM 2268 O O . GLU A 1 284 ? -2.648 -9.478 -18.688 1.00 91.75 284 GLU A O 1
ATOM 2273 N N . PHE A 1 285 ? -3.274 -8.299 -16.881 1.00 85.25 285 PHE A N 1
ATOM 2274 C CA . PHE A 1 285 ? -4.313 -7.517 -17.530 1.00 85.25 285 PHE A CA 1
ATOM 2275 C C . PHE A 1 285 ? -3.789 -6.136 -17.914 1.00 85.25 285 PHE A C 1
ATOM 2277 O O . PHE A 1 285 ? -4.072 -5.634 -19.005 1.00 85.25 285 PHE A O 1
ATOM 2284 N N . GLN A 1 286 ? -3.009 -5.514 -17.024 1.00 85.38 286 GLN A N 1
ATOM 2285 C CA . GLN A 1 286 ? -2.483 -4.174 -17.237 1.00 85.38 286 GLN A CA 1
ATOM 2286 C C . GLN A 1 286 ? -1.164 -3.917 -16.497 1.00 85.38 286 GLN A C 1
ATOM 2288 O O . GLN A 1 286 ? -0.923 -4.429 -15.409 1.00 85.38 286 GLN A O 1
ATOM 2293 N N . SER A 1 287 ? -0.351 -3.037 -17.085 1.00 83.75 287 SER A N 1
ATOM 2294 C CA . SER A 1 287 ? 0.848 -2.437 -16.495 1.00 83.75 287 SER A CA 1
ATOM 2295 C C . SER A 1 287 ? 0.596 -0.952 -16.235 1.00 83.75 287 SER A C 1
ATOM 2297 O O . SER A 1 287 ? 0.079 -0.248 -17.111 1.00 83.75 287 SER A O 1
ATOM 2299 N N . LEU A 1 288 ? 0.937 -0.472 -15.044 1.00 81.00 288 LEU A N 1
ATOM 2300 C CA . LEU A 1 288 ? 0.749 0.909 -14.614 1.00 81.00 288 LEU A CA 1
ATOM 2301 C C . LEU A 1 288 ? 2.075 1.501 -14.158 1.00 81.00 288 LEU A C 1
ATOM 2303 O O . LEU A 1 288 ? 2.695 0.993 -13.232 1.00 81.00 288 LEU A O 1
ATOM 2307 N N . ALA A 1 289 ? 2.472 2.617 -14.768 1.00 82.25 289 ALA A N 1
ATOM 2308 C CA . ALA A 1 289 ? 3.670 3.338 -14.361 1.00 82.25 289 ALA A CA 1
ATOM 2309 C C . ALA A 1 289 ? 3.523 3.872 -12.931 1.00 82.25 289 ALA A C 1
ATOM 2311 O O . ALA A 1 289 ? 2.727 4.783 -12.678 1.00 82.25 289 ALA A O 1
ATOM 2312 N N . THR A 1 290 ? 4.328 3.328 -12.024 1.00 82.31 290 THR A N 1
ATOM 2313 C CA . THR A 1 290 ? 4.398 3.696 -10.608 1.00 82.31 290 THR A CA 1
ATOM 2314 C C . THR A 1 290 ? 5.827 4.066 -10.211 1.00 82.31 290 THR A C 1
ATOM 2316 O O . THR A 1 290 ? 6.771 3.861 -10.973 1.00 82.31 290 THR A O 1
ATOM 2319 N N . HIS A 1 291 ? 5.975 4.718 -9.060 1.00 82.38 291 HIS A N 1
ATOM 2320 C CA . HIS A 1 291 ? 7.237 5.274 -8.572 1.00 82.38 291 HIS A CA 1
ATOM 2321 C C . HIS A 1 291 ? 7.398 4.900 -7.094 1.00 82.38 291 HIS A C 1
ATOM 2323 O O . HIS A 1 291 ? 7.023 5.658 -6.199 1.00 82.38 291 HIS A O 1
ATOM 2329 N N . GLY A 1 292 ? 7.913 3.695 -6.852 1.00 82.62 292 GLY A N 1
ATOM 2330 C CA . GLY A 1 292 ? 7.948 3.068 -5.535 1.00 82.62 292 GLY A CA 1
ATOM 2331 C C . GLY A 1 292 ? 6.546 2.875 -4.989 1.00 82.62 292 GLY A C 1
ATOM 2332 O O . GLY A 1 292 ? 6.212 3.468 -3.965 1.00 82.62 292 GLY A O 1
ATOM 2333 N N . ALA A 1 293 ? 5.712 2.118 -5.709 1.00 86.56 293 ALA A N 1
ATOM 2334 C CA . ALA A 1 293 ? 4.382 1.791 -5.216 1.00 86.56 293 ALA A CA 1
ATOM 2335 C C . ALA A 1 293 ? 4.515 1.033 -3.893 1.00 86.56 293 ALA A C 1
ATOM 2337 O O . ALA A 1 293 ? 5.277 0.072 -3.818 1.00 86.56 293 ALA A O 1
ATOM 2338 N N . HIS A 1 294 ? 3.801 1.494 -2.873 1.00 84.94 294 HIS A N 1
ATOM 2339 C CA . HIS A 1 294 ? 3.849 0.932 -1.528 1.00 84.94 294 HIS A CA 1
ATOM 2340 C C . HIS A 1 294 ? 2.585 0.146 -1.179 1.00 84.94 294 HIS A C 1
ATOM 2342 O O . HIS A 1 294 ? 2.651 -0.769 -0.381 1.00 84.94 294 HIS A O 1
ATOM 2348 N N . GLY A 1 295 ? 1.443 0.489 -1.769 1.00 83.81 295 GLY A N 1
ATOM 2349 C CA . GLY A 1 295 ? 0.180 -0.184 -1.485 1.00 83.81 295 GLY A CA 1
ATOM 2350 C C . GLY A 1 295 ? -0.896 0.222 -2.476 1.00 83.81 295 GLY A C 1
ATOM 2351 O O . GLY A 1 295 ? -0.786 1.269 -3.136 1.00 83.81 295 GLY A O 1
ATOM 2352 N N . TRP A 1 296 ? -1.907 -0.626 -2.581 1.00 85.31 296 TRP A N 1
ATOM 2353 C CA . TRP A 1 296 ? -3.128 -0.407 -3.340 1.00 85.31 296 TRP A CA 1
ATOM 2354 C C . TRP A 1 296 ? -4.307 -0.376 -2.374 1.00 85.31 296 TRP A C 1
ATOM 2356 O O . TRP A 1 296 ? -4.186 -0.849 -1.259 1.00 85.31 296 TRP A O 1
ATOM 2366 N N . GLU A 1 297 ? -5.403 0.236 -2.798 1.00 83.31 297 GLU A N 1
ATOM 2367 C CA . GLU A 1 297 ? -6.668 0.173 -2.069 1.00 83.31 297 GLU A CA 1
ATOM 2368 C C . GLU A 1 297 ? -7.803 0.298 -3.086 1.00 83.31 297 GLU A C 1
ATOM 2370 O O . GLU A 1 297 ? -7.759 1.169 -3.979 1.00 83.31 297 GLU A O 1
ATOM 2375 N N . SER A 1 298 ? -8.818 -0.559 -2.978 1.00 83.31 298 SER A N 1
ATOM 2376 C CA . SER A 1 298 ? -9.992 -0.528 -3.844 1.00 83.31 298 SER A CA 1
ATOM 2377 C C . SER A 1 298 ? -11.263 -0.169 -3.078 1.00 83.31 298 SER A C 1
ATOM 2379 O O . SER A 1 298 ? -11.563 -0.662 -2.000 1.00 83.31 298 SER A O 1
ATOM 2381 N N . PHE A 1 299 ? -12.078 0.716 -3.652 1.00 79.38 299 PHE A N 1
ATOM 2382 C CA . PHE A 1 299 ? -13.344 1.094 -3.025 1.00 79.38 299 PHE A CA 1
ATOM 2383 C C . PHE A 1 299 ? -14.379 1.556 -4.042 1.00 79.38 299 PHE A C 1
ATOM 2385 O O . PHE A 1 299 ? -14.075 1.917 -5.182 1.00 79.38 299 PHE A O 1
ATOM 2392 N N . VAL A 1 300 ? -15.644 1.574 -3.617 1.00 78.44 300 VAL A N 1
ATOM 2393 C CA . VAL A 1 300 ? -16.775 1.997 -4.448 1.00 78.44 300 VAL A CA 1
ATOM 2394 C C . VAL A 1 300 ? -17.464 3.204 -3.822 1.00 78.44 300 VAL A C 1
ATOM 2396 O O . VAL A 1 300 ? -17.909 3.153 -2.676 1.00 78.44 300 VAL A O 1
ATOM 2399 N N . ILE A 1 301 ? -17.599 4.284 -4.595 1.00 73.62 301 ILE A N 1
ATOM 2400 C CA . ILE A 1 301 ? -18.387 5.469 -4.221 1.00 73.62 301 ILE A CA 1
ATOM 2401 C C . ILE A 1 301 ? -19.438 5.692 -5.300 1.00 73.62 301 ILE A C 1
ATOM 2403 O O . ILE A 1 301 ? -19.108 5.774 -6.483 1.00 73.62 301 ILE A O 1
ATOM 2407 N N . ASP A 1 302 ? -20.709 5.760 -4.898 1.00 76.88 302 ASP A N 1
ATOM 2408 C CA . ASP A 1 302 ? -21.851 6.007 -5.789 1.00 76.88 302 ASP A CA 1
ATOM 2409 C C . ASP A 1 302 ? -21.875 5.095 -7.038 1.00 76.88 302 ASP A C 1
ATOM 2411 O O . ASP A 1 302 ? -22.198 5.520 -8.148 1.00 76.88 302 ASP A O 1
ATOM 2415 N N . GLY A 1 303 ? -21.496 3.822 -6.866 1.00 73.25 303 GLY A N 1
ATOM 2416 C CA . GLY A 1 303 ? -21.441 2.817 -7.938 1.00 73.25 303 GLY A CA 1
ATOM 2417 C C . GLY A 1 303 ? -20.235 2.931 -8.878 1.00 73.25 303 GLY A C 1
ATOM 2418 O O . GLY A 1 303 ? -20.144 2.177 -9.843 1.00 73.25 303 GLY A O 1
ATOM 2419 N N . THR A 1 304 ? -19.306 3.851 -8.617 1.00 74.62 304 THR A N 1
ATOM 2420 C CA . THR A 1 304 ? -18.043 3.969 -9.352 1.00 74.62 304 THR A CA 1
ATOM 2421 C C . THR A 1 304 ? -16.935 3.251 -8.593 1.00 74.62 304 THR A C 1
ATOM 2423 O O . THR A 1 304 ? -16.713 3.540 -7.419 1.00 74.62 304 THR A O 1
ATOM 2426 N N . HIS A 1 305 ? -16.227 2.349 -9.274 1.00 75.81 305 HIS A N 1
ATOM 2427 C CA . HIS A 1 305 ? -15.054 1.667 -8.732 1.00 75.81 305 HIS A CA 1
ATOM 2428 C C . HIS A 1 305 ? -13.822 2.571 -8.820 1.00 75.81 305 HIS A C 1
ATOM 2430 O O . HIS A 1 305 ? -13.503 3.113 -9.889 1.00 75.81 305 HIS A O 1
ATOM 2436 N N . TYR A 1 306 ? -13.127 2.695 -7.699 1.00 75.12 306 TYR A N 1
ATOM 2437 C CA . TYR A 1 306 ? -11.854 3.376 -7.563 1.00 75.12 306 TYR A CA 1
ATOM 2438 C C . TYR A 1 306 ? -10.790 2.362 -7.179 1.00 75.12 306 TYR A C 1
ATOM 2440 O O . TYR A 1 306 ? -11.024 1.489 -6.350 1.00 75.12 306 TYR A O 1
ATOM 2448 N N . LEU A 1 307 ? -9.621 2.518 -7.784 1.00 78.56 307 LEU A N 1
ATOM 2449 C CA . LEU A 1 307 ? -8.395 1.864 -7.359 1.00 78.56 307 LEU A CA 1
ATOM 2450 C C . LEU A 1 307 ? -7.361 2.968 -7.148 1.00 78.56 307 LEU A C 1
ATOM 2452 O O . LEU A 1 307 ? -7.145 3.798 -8.044 1.00 78.56 307 LEU A O 1
ATOM 2456 N N . VAL A 1 308 ? -6.766 3.023 -5.964 1.00 75.19 308 VAL A N 1
ATOM 2457 C CA . VAL A 1 308 ? -5.763 4.029 -5.607 1.00 75.19 308 VAL A CA 1
ATOM 2458 C C . VAL A 1 308 ? -4.434 3.357 -5.304 1.00 75.19 308 VAL A C 1
ATOM 2460 O O . VAL A 1 308 ? -4.404 2.233 -4.830 1.00 75.19 308 VAL A O 1
ATOM 2463 N N . VAL A 1 309 ? -3.334 4.047 -5.610 1.00 78.00 309 VAL A N 1
ATOM 2464 C CA . VAL A 1 309 ? -1.974 3.590 -5.287 1.00 78.00 309 VAL A CA 1
ATOM 2465 C C . VAL A 1 309 ? -1.213 4.653 -4.516 1.00 78.00 309 VAL A C 1
ATOM 2467 O O . VAL A 1 309 ? -1.162 5.821 -4.932 1.00 78.00 309 VAL A O 1
ATOM 2470 N N . ALA A 1 310 ? -0.577 4.227 -3.429 1.00 77.06 310 ALA A N 1
ATOM 2471 C CA . ALA A 1 310 ? 0.395 5.015 -2.689 1.00 77.06 310 ALA A CA 1
ATOM 2472 C C . ALA A 1 310 ? 1.770 4.897 -3.365 1.00 77.06 310 ALA A C 1
ATOM 2474 O O . ALA A 1 310 ? 2.297 3.799 -3.519 1.00 77.06 310 ALA A O 1
ATOM 2475 N N . ASN A 1 311 ? 2.355 6.020 -3.791 1.00 75.88 311 ASN A N 1
ATOM 2476 C CA . ASN A 1 311 ? 3.710 6.063 -4.349 1.00 75.88 311 ASN A CA 1
ATOM 2477 C C . ASN A 1 311 ? 4.633 6.757 -3.346 1.00 75.88 311 ASN A C 1
ATOM 2479 O O . ASN A 1 311 ? 4.371 7.891 -2.959 1.00 75.88 311 ASN A O 1
ATOM 2483 N N . TYR A 1 312 ? 5.713 6.091 -2.945 1.00 70.56 312 TYR A N 1
ATOM 2484 C CA . TYR A 1 312 ? 6.618 6.592 -1.911 1.00 70.56 312 TYR A CA 1
ATOM 2485 C C . TYR A 1 312 ? 7.544 7.711 -2.419 1.00 70.56 312 TYR A C 1
ATOM 2487 O O . TYR A 1 312 ? 7.888 8.624 -1.676 1.00 70.56 312 TYR A O 1
ATOM 2495 N N . PHE A 1 313 ? 7.942 7.672 -3.698 1.00 65.12 313 PHE A N 1
ATOM 2496 C CA . PHE A 1 313 ? 8.892 8.635 -4.292 1.00 65.12 313 PHE A CA 1
ATOM 2497 C C . PHE A 1 313 ? 8.238 9.628 -5.253 1.00 65.12 313 PHE A C 1
ATOM 2499 O O . PHE A 1 313 ? 8.908 10.275 -6.063 1.00 65.12 313 PHE A O 1
ATOM 2506 N N . ASP A 1 314 ? 6.919 9.733 -5.182 1.00 54.34 314 ASP A N 1
ATOM 2507 C CA . ASP A 1 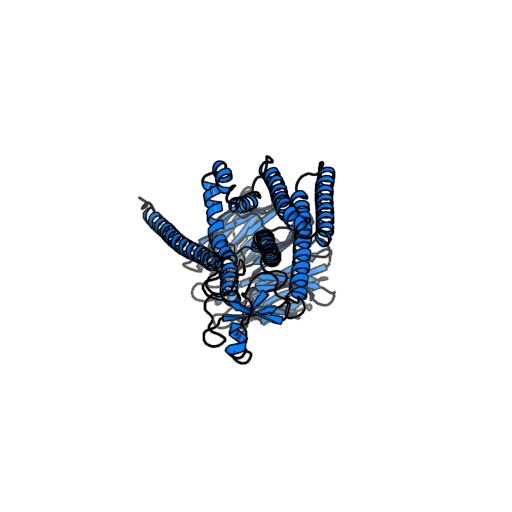314 ? 6.135 10.639 -5.994 1.00 54.34 314 ASP A CA 1
ATOM 2508 C C . ASP A 1 314 ? 5.001 11.192 -5.138 1.00 54.34 314 ASP A C 1
ATOM 2510 O O . ASP A 1 314 ? 4.161 10.432 -4.671 1.00 54.34 314 ASP A O 1
ATOM 2514 N N . ASP A 1 315 ? 4.926 12.518 -4.981 1.00 43.09 315 ASP A N 1
ATOM 2515 C CA . ASP A 1 315 ? 3.868 13.220 -4.228 1.00 43.09 315 ASP A CA 1
ATOM 2516 C C . ASP A 1 315 ? 2.457 13.068 -4.866 1.00 43.09 315 ASP A C 1
ATOM 2518 O O . ASP A 1 315 ? 1.566 13.911 -4.690 1.00 43.09 315 ASP A O 1
ATOM 2522 N N . ARG A 1 316 ? 2.250 12.057 -5.717 1.00 39.03 316 ARG A N 1
ATOM 2523 C CA . ARG A 1 316 ? 1.034 11.784 -6.478 1.00 39.03 316 ARG A CA 1
ATOM 2524 C C . ARG A 1 316 ? 0.334 10.543 -5.928 1.00 39.03 316 ARG A C 1
ATOM 2526 O O . ARG A 1 316 ? 0.627 9.421 -6.331 1.00 39.03 316 ARG A O 1
ATOM 2533 N N . PHE A 1 317 ? -0.725 10.774 -5.155 1.00 39.34 317 PHE A N 1
ATOM 2534 C CA . PHE A 1 317 ? -1.866 9.860 -5.140 1.00 39.34 317 PHE A CA 1
ATOM 2535 C C . PHE A 1 317 ? -2.412 9.770 -6.567 1.00 39.34 317 PHE A C 1
ATOM 2537 O O . PHE A 1 317 ? -2.850 10.777 -7.137 1.00 39.34 317 PHE A O 1
ATOM 2544 N N . SER A 1 318 ? -2.343 8.582 -7.160 1.00 39.22 318 SER A N 1
ATOM 2545 C CA . SER A 1 318 ? -2.978 8.310 -8.446 1.00 39.22 318 SER A CA 1
ATOM 2546 C C . SER A 1 318 ? -4.237 7.508 -8.165 1.00 39.22 318 SER A C 1
ATOM 2548 O O . SER A 1 318 ? -4.155 6.324 -7.854 1.00 39.22 318 SER A O 1
ATOM 2550 N N . SER A 1 319 ? -5.390 8.173 -8.219 1.00 34.75 319 SER A N 1
ATOM 2551 C CA . SER A 1 319 ? -6.680 7.497 -8.224 1.00 34.75 319 SER A CA 1
ATOM 2552 C C . SER A 1 319 ? -7.089 7.217 -9.658 1.00 34.75 319 SER A C 1
ATOM 2554 O O . SER A 1 319 ? -6.905 8.044 -10.559 1.00 34.75 319 SER A O 1
ATOM 2556 N N . TRP A 1 320 ? -7.650 6.037 -9.874 1.00 35.81 320 TRP A N 1
ATOM 2557 C CA . TRP A 1 320 ? -8.152 5.656 -11.173 1.00 35.81 320 TRP A CA 1
ATOM 2558 C C . TRP A 1 320 ? -9.613 5.251 -11.071 1.00 35.81 320 TRP A C 1
ATOM 2560 O O . TRP A 1 320 ? -9.985 4.449 -10.221 1.00 35.81 320 TRP A O 1
ATOM 2570 N N . SER A 1 321 ? -10.442 5.811 -11.952 1.00 30.92 321 SER A N 1
ATOM 2571 C CA . SER A 1 321 ? -11.820 5.360 -12.123 1.00 30.92 321 SER A CA 1
ATOM 2572 C C . SER A 1 321 ? -11.832 4.208 -13.121 1.00 30.92 321 SER A C 1
ATOM 2574 O O . SER A 1 321 ? -11.336 4.343 -14.249 1.00 30.92 321 SER A O 1
ATOM 2576 N N . ILE A 1 322 ? -12.391 3.074 -12.704 1.00 32.91 322 ILE A N 1
ATOM 2577 C CA . ILE A 1 322 ? -12.602 1.920 -13.573 1.00 32.91 322 ILE A CA 1
ATOM 2578 C C . ILE A 1 322 ? -14.062 1.956 -14.030 1.00 32.91 322 ILE A C 1
ATOM 2580 O O . ILE A 1 322 ? -14.959 1.481 -13.342 1.00 32.91 322 ILE A O 1
ATOM 2584 N N . SER A 1 323 ? -14.315 2.552 -15.200 1.00 28.45 323 SER A N 1
ATOM 2585 C CA . SER A 1 323 ? -15.577 2.363 -15.924 1.00 28.45 323 SER A CA 1
ATOM 2586 C C . SER A 1 323 ? -15.359 1.300 -16.994 1.00 28.45 323 SER A C 1
ATOM 2588 O O . SER A 1 323 ? -14.458 1.476 -17.813 1.00 28.45 323 SER A O 1
ATOM 2590 N N . GLY A 1 324 ? -16.161 0.229 -16.970 1.00 33.09 324 GLY A N 1
ATOM 2591 C CA . GLY A 1 324 ? -16.118 -0.934 -17.865 1.00 33.09 324 GLY A CA 1
ATOM 2592 C C . GLY A 1 324 ? -15.318 -0.749 -19.162 1.00 33.09 324 GLY A C 1
ATOM 2593 O O . GLY A 1 324 ? -15.715 0.000 -20.051 1.00 33.09 324 GLY A O 1
ATOM 2594 N N . GLN A 1 325 ? -14.206 -1.488 -19.243 1.00 32.06 325 GLN A N 1
ATOM 2595 C CA . GLN A 1 325 ? -13.187 -1.490 -20.300 1.00 32.06 325 GLN A CA 1
ATOM 2596 C C . GLN A 1 325 ? -12.378 -0.182 -20.425 1.00 32.06 325 GLN A C 1
ATOM 2598 O O . GLN A 1 325 ? -12.779 0.763 -21.098 1.00 32.06 325 GLN A O 1
ATOM 2603 N N . ARG A 1 326 ? -11.149 -0.235 -19.880 1.00 30.30 326 ARG A N 1
ATOM 2604 C CA . ARG A 1 326 ? -10.082 0.790 -19.809 1.00 30.30 326 ARG A CA 1
ATOM 2605 C C . ARG A 1 326 ? -10.199 1.793 -18.654 1.00 30.30 326 ARG A C 1
ATOM 2607 O O . ARG A 1 326 ? -11.085 2.636 -18.617 1.00 30.30 326 ARG A O 1
ATOM 2614 N N . LEU A 1 327 ? -9.174 1.761 -17.796 1.00 36.00 327 LEU A N 1
ATOM 2615 C CA . LEU A 1 327 ? -8.803 2.823 -16.861 1.00 36.00 327 LEU A CA 1
ATOM 2616 C C . LEU A 1 327 ? -8.702 4.160 -17.615 1.00 36.00 327 LEU A C 1
ATOM 2618 O O . LEU A 1 327 ? -7.767 4.391 -18.388 1.00 36.00 327 LEU A O 1
ATOM 2622 N N . ALA A 1 328 ? -9.682 5.040 -17.416 1.00 28.44 328 ALA A N 1
ATOM 2623 C CA . ALA A 1 328 ? -9.585 6.426 -17.841 1.00 28.44 328 ALA A CA 1
ATOM 2624 C C . ALA A 1 328 ? -8.854 7.193 -16.735 1.00 28.44 328 ALA A C 1
ATOM 2626 O O . ALA A 1 328 ? -9.333 7.271 -15.605 1.00 28.44 328 ALA A O 1
ATOM 2627 N N . SER A 1 329 ? -7.694 7.777 -17.047 1.00 30.38 329 SER A N 1
ATOM 2628 C CA . SER A 1 329 ? -7.024 8.715 -16.145 1.00 30.38 329 SER A CA 1
ATOM 2629 C C . SER A 1 329 ? -7.871 9.982 -16.010 1.00 30.38 329 SER A C 1
ATOM 2631 O O . SER A 1 329 ? -7.750 10.932 -16.786 1.00 30.38 329 SER A O 1
ATOM 2633 N N . GLN A 1 330 ? -8.775 10.000 -15.034 1.00 26.31 330 GLN A N 1
ATOM 2634 C CA . GLN A 1 330 ? -9.461 11.216 -14.635 1.00 26.31 330 GLN A CA 1
ATOM 2635 C C . GLN A 1 330 ? -8.719 11.870 -13.472 1.00 26.31 330 GLN A C 1
ATOM 2637 O O . GLN A 1 330 ? -8.753 11.404 -12.347 1.00 26.31 330 GLN A O 1
ATOM 2642 N N . LEU A 1 331 ? -8.109 13.009 -13.807 1.00 26.33 331 LEU A N 1
ATOM 2643 C CA . LEU A 1 331 ? -7.748 14.123 -12.933 1.00 26.33 331 LEU A CA 1
ATOM 2644 C C . LEU A 1 331 ? -6.664 13.892 -11.868 1.00 26.33 331 LEU A C 1
ATOM 2646 O O . LEU A 1 331 ? -6.789 13.192 -10.876 1.00 26.33 331 LEU A O 1
ATOM 2650 N N . SER A 1 332 ? -5.608 14.679 -12.050 1.00 28.23 332 SER A N 1
ATOM 2651 C CA . SER A 1 332 ? -4.658 15.089 -11.028 1.00 28.23 332 SER A CA 1
ATOM 2652 C C . SER A 1 332 ? -5.336 15.743 -9.813 1.00 28.23 332 SER A C 1
ATOM 2654 O O . SER A 1 332 ? -6.047 16.735 -9.996 1.00 28.23 332 SER A O 1
ATOM 2656 N N . ARG A 1 333 ? -4.919 15.296 -8.616 1.00 26.56 333 ARG A N 1
ATOM 2657 C CA . ARG A 1 333 ? -5.115 15.868 -7.264 1.00 26.56 333 ARG A CA 1
ATOM 2658 C C . ARG A 1 333 ? -6.534 15.758 -6.663 1.00 26.56 333 ARG A C 1
ATOM 2660 O O . ARG A 1 333 ? -7.410 16.495 -7.110 1.00 26.56 333 ARG A O 1
ATOM 2667 N N . PRO A 1 334 ? -6.706 15.108 -5.492 1.00 26.81 334 PRO A N 1
ATOM 2668 C CA . PRO A 1 334 ? -7.340 15.798 -4.371 1.00 26.81 334 PRO A CA 1
ATOM 2669 C C . PRO A 1 334 ? -6.450 17.005 -4.048 1.00 26.81 334 PRO A C 1
ATOM 2671 O O . PRO A 1 334 ? -5.225 16.885 -3.952 1.00 26.81 334 PRO A O 1
ATOM 2674 N N . LYS A 1 335 ? -7.008 18.215 -3.991 1.00 27.88 335 LYS A N 1
ATOM 2675 C CA . LYS A 1 335 ? -6.236 19.398 -3.590 1.00 27.88 335 LYS A CA 1
ATOM 2676 C C . LYS A 1 335 ? -5.838 19.262 -2.113 1.00 27.88 335 LYS A C 1
ATOM 2678 O O . LYS A 1 335 ? -6.522 19.806 -1.257 1.00 27.88 335 LYS A O 1
ATOM 2683 N N . PHE A 1 336 ? -4.696 18.639 -1.837 1.00 29.20 336 PHE A N 1
ATOM 2684 C CA . PHE A 1 336 ? -3.965 18.849 -0.590 1.00 29.20 336 PHE A CA 1
ATOM 2685 C C . PHE A 1 336 ? -3.209 20.177 -0.668 1.00 29.20 336 PHE A C 1
ATOM 2687 O O . PHE A 1 336 ? -2.510 20.472 -1.645 1.00 29.20 336 PHE A O 1
ATOM 2694 N N . LEU A 1 337 ? -3.442 21.032 0.324 1.00 27.05 337 LEU A N 1
ATOM 2695 C CA . LEU A 1 337 ? -2.853 22.357 0.484 1.00 27.05 337 LEU A CA 1
ATOM 2696 C C . LEU A 1 337 ? -2.106 22.377 1.826 1.00 27.05 337 LEU A C 1
ATOM 2698 O O . LEU A 1 337 ? -2.738 22.259 2.864 1.00 27.05 337 LEU A O 1
ATOM 2702 N N . GLY A 1 338 ? -0.785 22.590 1.767 1.00 22.88 338 GLY A N 1
ATOM 2703 C CA . GLY A 1 338 ? 0.145 22.751 2.902 1.00 22.88 338 GLY A CA 1
ATOM 2704 C C . GLY A 1 338 ? 1.086 21.546 3.000 1.00 22.88 338 GLY A C 1
ATOM 2705 O O . GLY A 1 338 ? 0.603 20.437 3.119 1.00 22.88 338 GLY A O 1
ATOM 2706 N N . VAL A 1 339 ? 2.417 21.618 2.896 1.00 24.77 339 VAL A N 1
ATOM 2707 C CA . VAL A 1 339 ? 3.444 22.652 3.159 1.00 24.77 339 VAL A CA 1
ATOM 2708 C C . VAL A 1 339 ? 4.618 22.412 2.165 1.00 24.77 339 VAL A C 1
ATOM 2710 O O . VAL A 1 339 ? 4.684 21.337 1.572 1.00 24.77 339 VAL A O 1
ATOM 2713 N N . PRO A 1 340 ? 5.481 23.402 1.843 1.00 35.16 340 PRO A N 1
ATOM 2714 C CA . PRO A 1 340 ? 6.154 23.454 0.550 1.00 35.16 340 PRO A CA 1
ATOM 2715 C C . PRO A 1 340 ? 7.590 22.925 0.578 1.00 35.16 340 PRO A C 1
ATOM 2717 O O . PRO A 1 340 ? 8.454 23.525 1.213 1.00 35.16 340 PRO A O 1
ATOM 2720 N N . THR A 1 341 ? 7.896 21.954 -0.283 1.00 25.48 341 THR A N 1
ATOM 2721 C CA . THR A 1 341 ? 9.278 21.723 -0.714 1.00 25.48 341 THR A CA 1
ATOM 2722 C C . THR A 1 341 ? 9.360 21.261 -2.171 1.00 25.48 341 THR A C 1
ATOM 2724 O O . THR A 1 341 ? 8.972 20.170 -2.544 1.00 25.48 341 THR A O 1
ATOM 2727 N N . ARG A 1 342 ? 9.967 22.152 -2.964 1.00 26.27 342 ARG A N 1
ATOM 2728 C CA . ARG A 1 342 ? 10.756 21.936 -4.190 1.00 26.27 342 ARG A CA 1
ATOM 2729 C C . ARG A 1 342 ? 10.076 21.732 -5.558 1.00 26.27 342 ARG A C 1
ATOM 2731 O O . ARG A 1 342 ? 9.401 20.767 -5.867 1.00 26.27 342 ARG A O 1
ATOM 2738 N N . ILE A 1 343 ? 10.439 22.689 -6.423 1.00 28.61 343 ILE A N 1
ATOM 2739 C CA . ILE A 1 343 ? 11.039 22.500 -7.756 1.00 28.61 343 ILE A CA 1
ATOM 2740 C C . ILE A 1 343 ? 10.281 21.528 -8.667 1.00 28.61 343 ILE A C 1
ATOM 2742 O O . ILE A 1 343 ? 10.633 20.366 -8.830 1.00 28.61 343 ILE A O 1
ATOM 2746 N N . ARG A 1 344 ? 9.300 22.069 -9.393 1.00 26.28 344 ARG A N 1
ATOM 2747 C CA . ARG A 1 344 ? 8.818 21.441 -10.625 1.00 26.28 344 ARG A CA 1
ATOM 2748 C C . ARG A 1 344 ? 9.749 21.808 -11.774 1.00 26.28 344 ARG A C 1
ATOM 2750 O O . ARG A 1 344 ? 9.676 22.924 -12.284 1.00 26.28 344 ARG A O 1
ATOM 2757 N N . LEU A 1 345 ? 10.559 20.854 -12.232 1.00 25.56 345 LEU A N 1
ATOM 2758 C CA . LEU A 1 345 ? 11.030 20.855 -13.615 1.00 25.56 345 LEU A CA 1
ATOM 2759 C C . LEU A 1 345 ? 9.809 20.558 -14.491 1.00 25.56 345 LEU A C 1
ATOM 2761 O O . LEU A 1 345 ? 9.261 19.457 -14.490 1.00 25.56 345 LEU A O 1
ATOM 2765 N N . ILE A 1 346 ? 9.283 21.580 -15.153 1.00 30.69 346 ILE A N 1
ATOM 2766 C CA . ILE A 1 346 ? 8.001 21.471 -15.833 1.00 30.69 346 ILE A CA 1
ATOM 2767 C C . ILE A 1 346 ? 8.200 20.922 -17.253 1.00 30.69 346 ILE A C 1
ATOM 2769 O O . ILE A 1 346 ? 8.998 21.459 -18.016 1.00 30.69 346 ILE A O 1
ATOM 2773 N N . ARG A 1 347 ? 7.341 19.975 -17.666 1.00 32.69 347 ARG A N 1
ATOM 2774 C CA . ARG A 1 347 ? 6.931 19.683 -19.066 1.00 32.69 347 ARG A CA 1
ATOM 2775 C C . ARG A 1 347 ? 6.330 20.921 -19.804 1.00 32.69 347 ARG A C 1
ATOM 2777 O O . ARG A 1 347 ? 5.402 20.789 -20.593 1.00 32.69 347 ARG A O 1
ATOM 2784 N N . ARG A 1 348 ? 6.797 22.148 -19.520 1.00 37.38 348 ARG A N 1
ATOM 2785 C CA . ARG A 1 348 ? 6.323 23.443 -20.067 1.00 37.38 348 ARG A CA 1
ATOM 2786 C C . ARG A 1 348 ? 7.236 24.007 -21.157 1.00 37.38 348 ARG A C 1
ATOM 2788 O O . ARG A 1 348 ? 6.887 25.046 -21.710 1.00 37.38 348 ARG A O 1
ATOM 2795 N N . SER A 1 349 ? 8.358 23.360 -21.491 1.00 41.34 349 SER A N 1
ATOM 2796 C CA . SER A 1 349 ? 9.263 23.907 -22.512 1.00 41.34 349 SER A CA 1
ATOM 2797 C C . SER A 1 349 ? 8.599 23.999 -23.887 1.00 41.34 349 SER A C 1
ATOM 2799 O O . SER A 1 349 ? 8.868 24.942 -24.611 1.00 41.34 349 SER A O 1
ATOM 2801 N N . THR A 1 350 ? 7.648 23.125 -24.224 1.00 35.44 350 THR A N 1
ATOM 2802 C CA . THR A 1 350 ? 7.035 23.069 -25.562 1.00 35.44 350 THR A CA 1
ATOM 2803 C C . THR A 1 350 ? 6.234 24.311 -25.961 1.00 35.44 350 THR A C 1
ATOM 2805 O O . THR A 1 350 ? 6.214 24.640 -27.140 1.00 35.44 350 THR A O 1
ATOM 2808 N N . TYR A 1 351 ? 5.606 25.032 -25.026 1.00 39.97 351 TYR A N 1
ATOM 2809 C CA . TYR A 1 351 ? 4.808 26.228 -25.355 1.00 39.97 351 TYR A CA 1
ATOM 2810 C C . TYR A 1 351 ? 5.664 27.481 -25.579 1.00 39.97 351 TYR A C 1
ATOM 2812 O O . TYR A 1 351 ? 5.323 28.316 -26.412 1.00 39.97 351 TYR A O 1
ATOM 2820 N N . VAL A 1 352 ? 6.780 27.594 -24.853 1.00 41.97 352 VAL A N 1
ATOM 2821 C CA . VAL A 1 352 ? 7.757 28.685 -25.004 1.00 41.97 352 VAL A CA 1
ATOM 2822 C C . VAL A 1 352 ? 8.654 28.421 -26.215 1.00 41.97 352 VAL A C 1
ATOM 2824 O O . VAL A 1 352 ? 8.873 29.322 -27.017 1.00 41.97 352 VAL A O 1
ATOM 2827 N N . LEU A 1 353 ? 9.052 27.160 -26.422 1.00 37.16 353 LEU A N 1
ATOM 2828 C CA . LEU A 1 353 ? 9.753 26.701 -27.622 1.00 37.16 353 LEU A CA 1
ATOM 2829 C C . LEU A 1 353 ? 8.913 26.961 -28.884 1.00 37.16 353 LEU A C 1
ATOM 2831 O O . LEU A 1 353 ? 9.440 27.441 -29.875 1.00 37.16 353 LEU A O 1
ATOM 2835 N N . ALA A 1 354 ? 7.594 26.732 -28.837 1.00 41.88 354 ALA A N 1
ATOM 2836 C CA . ALA A 1 354 ? 6.700 26.985 -29.969 1.00 41.88 354 ALA A CA 1
ATOM 2837 C C . ALA A 1 354 ? 6.535 28.478 -30.300 1.00 41.88 354 ALA A C 1
ATOM 2839 O O . ALA A 1 354 ? 6.453 28.822 -31.473 1.00 41.88 354 ALA A O 1
ATOM 2840 N N . LEU A 1 355 ? 6.503 29.373 -29.304 1.00 42.84 355 LEU A N 1
ATOM 2841 C CA . LEU A 1 355 ? 6.437 30.819 -29.553 1.00 42.84 355 LEU A CA 1
ATOM 2842 C C . LEU A 1 355 ? 7.773 31.357 -30.107 1.00 42.84 355 LEU A C 1
ATOM 2844 O O . LEU A 1 355 ? 7.754 32.197 -31.005 1.00 42.84 355 LEU A O 1
ATOM 2848 N N . ASN A 1 356 ? 8.910 30.815 -29.649 1.00 43.56 356 ASN A N 1
ATOM 2849 C CA . ASN A 1 356 ? 10.234 31.139 -30.195 1.00 43.56 356 ASN A CA 1
ATOM 2850 C C . ASN A 1 356 ? 10.447 30.581 -31.608 1.00 43.56 356 ASN A C 1
ATOM 2852 O O . ASN A 1 356 ? 10.939 31.311 -32.457 1.00 43.56 356 ASN A O 1
ATOM 2856 N N . MET A 1 357 ? 9.972 29.371 -31.928 1.00 41.25 357 MET A N 1
ATOM 2857 C CA . MET A 1 357 ? 10.026 28.833 -33.301 1.00 41.25 357 MET A CA 1
ATOM 2858 C C . MET A 1 357 ? 9.260 29.713 -34.312 1.00 41.25 357 MET A C 1
ATOM 2860 O O . MET A 1 357 ? 9.637 29.795 -35.482 1.00 41.25 357 MET A O 1
ATOM 2864 N N . ILE A 1 358 ? 8.204 30.407 -33.871 1.00 44.19 358 ILE A N 1
ATOM 2865 C CA . ILE A 1 358 ? 7.429 31.356 -34.693 1.00 44.19 358 ILE A CA 1
ATOM 2866 C C . ILE A 1 358 ? 8.187 32.681 -34.896 1.00 44.19 358 ILE A C 1
ATOM 2868 O O . ILE A 1 358 ? 8.097 33.282 -35.966 1.00 44.19 358 ILE A O 1
ATOM 2872 N N . LEU A 1 359 ? 8.948 33.136 -33.896 1.00 45.28 359 LEU A N 1
ATOM 2873 C CA . LEU A 1 359 ? 9.780 34.342 -33.986 1.00 45.28 359 LEU A CA 1
ATOM 2874 C C . LEU A 1 359 ? 11.065 34.100 -34.797 1.00 45.28 359 LEU A C 1
ATOM 2876 O O . LEU A 1 359 ? 11.402 34.912 -35.658 1.00 45.28 359 LEU A O 1
ATOM 2880 N N . GLU A 1 360 ? 11.729 32.961 -34.593 1.00 46.84 360 GLU A N 1
ATOM 2881 C CA . GLU A 1 360 ? 12.940 32.551 -35.315 1.00 46.84 360 GLU A CA 1
ATOM 2882 C C . GLU A 1 360 ? 12.666 32.299 -36.801 1.00 46.84 360 GLU A C 1
ATOM 2884 O O . GLU A 1 360 ? 13.434 32.751 -37.646 1.00 46.84 360 GLU A O 1
ATOM 2889 N N . SER A 1 361 ? 11.535 31.672 -37.154 1.00 49.59 361 SER A N 1
ATOM 2890 C CA . SER A 1 361 ? 11.138 31.507 -38.563 1.00 49.59 361 SER A CA 1
ATOM 2891 C C . SER A 1 361 ? 10.847 32.842 -39.262 1.00 49.59 361 SER A C 1
ATOM 2893 O O . SER A 1 361 ? 11.092 32.968 -40.460 1.00 49.59 361 SER A O 1
ATOM 2895 N N . GLY A 1 362 ? 10.398 33.863 -38.523 1.00 47.81 362 GLY A N 1
ATOM 2896 C CA . GLY A 1 362 ? 10.256 35.229 -39.029 1.00 47.81 362 GLY A CA 1
ATOM 2897 C C . GLY A 1 362 ? 11.597 35.939 -39.247 1.00 47.81 362 GLY A C 1
ATOM 2898 O O . GLY A 1 362 ? 11.767 36.613 -40.261 1.00 47.81 362 GLY A O 1
ATOM 2899 N N . LEU A 1 363 ? 12.558 35.769 -38.332 1.00 44.25 363 LEU A N 1
ATOM 2900 C CA . LEU A 1 363 ? 13.875 36.410 -38.412 1.00 44.25 363 LEU A CA 1
ATOM 2901 C C . LEU A 1 363 ? 14.761 35.784 -39.501 1.00 44.25 363 LEU A C 1
ATOM 2903 O O . LEU A 1 363 ? 15.361 36.527 -40.279 1.00 44.25 363 LEU A O 1
ATOM 2907 N N . LEU A 1 364 ? 14.759 34.447 -39.616 1.00 46.34 364 LEU A N 1
ATOM 2908 C CA . LEU A 1 364 ? 15.394 33.687 -40.707 1.00 46.34 364 LEU A CA 1
ATOM 2909 C C . LEU A 1 364 ? 14.830 34.083 -42.079 1.00 46.34 364 LEU A C 1
ATOM 2911 O O . LEU A 1 364 ? 15.574 34.210 -43.047 1.00 46.34 364 LEU A O 1
ATOM 2915 N N . TYR A 1 365 ? 13.524 34.351 -42.162 1.00 50.53 365 TYR A N 1
ATOM 2916 C CA . TYR A 1 365 ? 12.887 34.818 -43.394 1.00 50.53 365 TYR A CA 1
ATOM 2917 C C . TYR A 1 365 ? 13.326 36.236 -43.787 1.00 50.53 365 TYR A C 1
ATOM 2919 O O . TYR A 1 365 ? 13.514 36.523 -44.969 1.00 50.53 365 TYR A O 1
ATOM 2927 N N . VAL A 1 366 ? 13.518 37.129 -42.810 1.00 44.62 366 VAL A N 1
ATOM 2928 C CA . VAL A 1 366 ? 14.022 38.493 -43.048 1.00 44.62 366 VAL A CA 1
ATOM 2929 C C . VAL A 1 366 ? 15.496 38.472 -43.460 1.00 44.62 366 VAL A C 1
ATOM 2931 O O . VAL A 1 366 ? 15.869 39.215 -44.367 1.00 44.62 366 VAL A O 1
ATOM 2934 N N . THR A 1 367 ? 16.317 37.596 -42.873 1.00 47.84 367 THR A N 1
ATOM 2935 C CA . THR A 1 367 ? 17.726 37.425 -43.273 1.00 47.84 367 THR A CA 1
ATOM 2936 C C . THR A 1 367 ? 17.855 36.786 -44.656 1.00 47.84 367 THR A C 1
ATOM 2938 O O . THR A 1 367 ? 18.643 37.275 -45.459 1.00 47.84 367 THR A O 1
ATOM 2941 N N . GLU A 1 368 ? 17.034 35.789 -45.005 1.00 49.94 368 GLU A N 1
ATOM 2942 C CA . GLU A 1 368 ? 17.023 35.189 -46.350 1.00 49.94 368 GLU A CA 1
ATOM 2943 C C . GLU A 1 368 ? 16.511 36.177 -47.420 1.00 49.94 368 GLU A C 1
ATOM 2945 O O . GLU A 1 368 ? 17.082 36.285 -48.507 1.00 49.94 368 GLU A O 1
ATOM 2950 N N . ALA A 1 369 ? 15.461 36.951 -47.121 1.00 44.91 369 ALA A N 1
ATOM 2951 C CA . ALA A 1 369 ? 14.950 37.990 -48.017 1.00 44.91 369 ALA A CA 1
ATOM 2952 C C . ALA A 1 369 ? 15.955 39.141 -48.201 1.00 44.91 369 ALA A C 1
ATOM 2954 O O . ALA A 1 369 ? 16.099 39.652 -49.315 1.00 44.91 369 ALA A O 1
ATOM 2955 N N . TYR A 1 370 ? 16.685 39.510 -47.142 1.00 45.50 370 TYR A N 1
ATOM 2956 C CA . TYR A 1 370 ? 17.774 40.482 -47.212 1.00 45.50 370 TYR A CA 1
ATOM 2957 C C . TYR A 1 370 ? 18.957 39.942 -48.023 1.00 45.50 370 TYR A C 1
ATOM 2959 O O . TYR A 1 370 ? 19.395 40.630 -48.941 1.00 45.50 370 TYR A O 1
ATOM 2967 N N . GLN A 1 371 ? 19.398 38.699 -47.792 1.00 46.81 371 GLN A N 1
ATOM 2968 C CA . GLN A 1 371 ? 20.443 38.043 -48.590 1.00 46.81 371 GLN A CA 1
ATOM 2969 C C . GLN A 1 371 ? 20.066 37.983 -50.076 1.00 46.81 371 GLN A C 1
ATOM 2971 O O . GLN A 1 371 ? 20.878 38.333 -50.930 1.00 46.81 371 GLN A O 1
ATOM 2976 N N . ARG A 1 372 ? 18.810 37.649 -50.408 1.00 46.19 372 ARG A N 1
ATOM 2977 C CA . ARG A 1 372 ? 18.300 37.691 -51.791 1.00 46.19 372 ARG A CA 1
ATOM 2978 C C . ARG A 1 372 ? 18.247 39.113 -52.359 1.00 46.19 372 ARG A C 1
ATOM 2980 O O . ARG A 1 372 ? 18.517 39.294 -53.541 1.00 46.19 372 ARG A O 1
ATOM 2987 N N . SER A 1 373 ? 17.927 40.125 -51.552 1.00 42.00 373 SER A N 1
ATOM 2988 C CA . SER A 1 373 ? 17.935 41.529 -51.991 1.00 42.00 373 SER A CA 1
ATOM 2989 C C . SER A 1 373 ? 19.347 42.095 -52.174 1.00 42.00 373 SER A C 1
ATOM 2991 O O . SER A 1 373 ? 19.564 42.857 -53.110 1.00 42.00 373 SER A O 1
ATOM 2993 N N . ALA A 1 374 ? 20.313 41.667 -51.355 1.00 43.56 374 ALA A N 1
ATOM 2994 C CA . ALA A 1 374 ? 21.726 41.991 -51.502 1.00 43.56 374 ALA A CA 1
ATOM 2995 C C . ALA A 1 374 ? 22.297 41.329 -52.765 1.00 43.56 374 ALA A C 1
ATOM 2997 O O . ALA A 1 374 ? 22.930 42.003 -53.567 1.00 43.56 374 ALA A O 1
ATOM 2998 N N . LEU A 1 375 ? 21.956 40.061 -53.023 1.00 41.53 375 LEU A N 1
ATOM 2999 C CA . LEU A 1 375 ? 22.300 39.347 -54.261 1.00 41.53 375 LEU A CA 1
ATOM 3000 C C . LEU A 1 375 ? 21.707 39.998 -55.527 1.00 41.53 375 LEU A C 1
ATOM 3002 O O . LEU A 1 375 ? 22.362 40.021 -56.564 1.00 41.53 375 LEU A O 1
ATOM 3006 N N . ILE A 1 376 ? 20.486 40.542 -55.461 1.00 40.91 376 ILE A N 1
ATOM 3007 C CA . ILE A 1 376 ? 19.835 41.215 -56.604 1.00 40.91 376 ILE A CA 1
ATOM 3008 C C . ILE A 1 376 ? 20.319 42.670 -56.759 1.00 40.91 376 ILE A C 1
ATOM 3010 O O . ILE A 1 376 ? 20.446 43.149 -57.884 1.00 40.91 376 ILE A O 1
ATOM 3014 N N . GLY A 1 377 ? 20.629 43.368 -55.662 1.00 40.59 377 GLY A N 1
ATOM 3015 C CA . GLY A 1 377 ? 21.225 44.709 -55.678 1.00 40.59 377 GLY A CA 1
ATOM 3016 C C . GLY A 1 377 ? 22.650 44.723 -56.241 1.00 40.59 377 GLY A C 1
ATOM 3017 O O . GLY A 1 377 ? 23.003 45.643 -56.969 1.00 40.59 377 GLY A O 1
ATOM 3018 N N . PHE A 1 378 ? 23.419 43.656 -56.001 1.00 40.75 378 PHE A N 1
ATOM 3019 C CA . PHE A 1 378 ? 24.770 43.452 -56.541 1.00 40.75 378 PHE A CA 1
ATOM 3020 C C . PHE A 1 378 ? 24.827 43.346 -58.077 1.00 40.75 378 PHE A C 1
ATOM 3022 O O . PHE A 1 378 ? 25.860 43.622 -58.676 1.00 40.75 378 PHE A O 1
ATOM 3029 N N . SER A 1 379 ? 23.724 42.968 -58.734 1.00 44.47 379 SER A N 1
ATOM 3030 C CA . SER A 1 379 ? 23.689 42.726 -60.185 1.00 44.47 379 SER A CA 1
ATOM 3031 C C . SER A 1 379 ? 23.651 43.999 -61.041 1.00 44.47 379 SER A C 1
ATOM 3033 O O . SER A 1 379 ? 23.815 43.898 -62.259 1.00 44.47 379 SER A O 1
ATOM 3035 N N . ASN A 1 380 ? 23.382 45.173 -60.463 1.00 42.62 380 ASN A N 1
ATOM 3036 C CA . ASN A 1 380 ? 23.132 46.381 -61.258 1.00 42.62 380 ASN A CA 1
ATOM 3037 C C . ASN A 1 380 ? 24.338 47.324 -61.381 1.00 42.62 380 ASN A C 1
ATOM 3039 O O . ASN A 1 380 ? 24.350 48.119 -62.317 1.00 42.62 380 ASN A O 1
ATOM 3043 N N . ASP A 1 381 ? 25.360 47.197 -60.526 1.00 46.72 381 ASP A N 1
ATOM 3044 C CA . ASP A 1 381 ? 26.476 48.158 -60.488 1.00 46.72 381 ASP A CA 1
ATOM 3045 C C . ASP A 1 381 ? 27.744 47.700 -61.251 1.00 46.72 381 ASP A C 1
ATOM 3047 O O . ASP A 1 381 ? 28.583 48.538 -61.570 1.00 46.72 381 ASP A O 1
ATOM 3051 N N . CYS A 1 382 ? 27.864 46.420 -61.645 1.00 48.88 382 CYS A N 1
ATOM 3052 C CA . CYS A 1 382 ? 29.039 45.885 -62.373 1.00 48.88 382 CYS A CA 1
ATOM 3053 C C . CYS A 1 382 ? 28.723 45.258 -63.746 1.00 48.88 382 CYS A C 1
ATOM 3055 O O . CYS A 1 382 ? 29.599 44.686 -64.396 1.00 48.88 382 CYS A O 1
ATOM 3057 N N . GLY A 1 383 ? 27.477 45.353 -64.220 1.00 52.06 383 GLY A N 1
ATOM 3058 C CA . GLY A 1 383 ? 26.991 44.441 -65.259 1.00 52.06 383 GLY A CA 1
ATOM 3059 C C . GLY A 1 383 ? 26.808 43.029 -64.690 1.00 52.06 383 GLY A C 1
ATOM 3060 O O . GLY A 1 383 ? 27.115 42.766 -63.535 1.00 52.06 383 GLY A O 1
ATOM 3061 N N . SER A 1 384 ? 26.243 42.112 -65.466 1.00 51.12 384 SER A N 1
ATOM 3062 C CA . SER A 1 384 ? 25.702 40.819 -65.011 1.00 51.12 384 SER A CA 1
ATOM 3063 C C . SER A 1 384 ? 26.719 39.769 -64.491 1.00 51.12 384 SER A C 1
ATOM 3065 O O . SER A 1 384 ? 26.464 38.572 -64.637 1.00 51.12 384 SER A O 1
ATOM 3067 N N . GLY A 1 385 ? 27.866 40.165 -63.929 1.00 57.56 385 GLY A N 1
ATOM 3068 C CA . GLY A 1 385 ? 28.948 39.279 -63.480 1.00 57.56 385 GLY A CA 1
ATOM 3069 C C . GLY A 1 385 ? 29.616 39.690 -62.159 1.00 57.56 385 GLY A C 1
ATOM 3070 O O . GLY A 1 385 ? 29.325 40.746 -61.603 1.00 57.56 385 GLY A O 1
ATOM 3071 N N . ILE A 1 386 ? 30.489 38.816 -61.646 1.00 63.09 386 ILE A N 1
ATOM 3072 C CA . ILE A 1 386 ? 31.307 38.984 -60.435 1.00 63.09 386 ILE A CA 1
ATOM 3073 C C . ILE A 1 386 ? 32.786 38.894 -60.838 1.00 63.09 386 ILE A C 1
ATOM 3075 O O . ILE A 1 386 ? 33.162 38.012 -61.610 1.00 63.09 386 ILE A O 1
ATOM 3079 N N . LEU A 1 387 ? 33.626 39.775 -60.294 1.00 66.69 387 LEU A N 1
ATOM 3080 C CA . LEU A 1 387 ? 35.077 39.737 -60.487 1.00 66.69 387 LEU A CA 1
ATOM 3081 C C . LEU A 1 387 ? 35.716 38.693 -59.562 1.00 66.69 387 LEU A C 1
ATOM 3083 O O . LEU A 1 387 ? 35.611 38.798 -58.340 1.00 66.69 387 LEU A O 1
ATOM 3087 N N . GLN A 1 388 ? 36.394 37.698 -60.135 1.00 68.81 388 GLN A N 1
ATOM 3088 C CA . GLN A 1 388 ? 37.186 36.716 -59.394 1.00 68.81 388 GLN A CA 1
ATOM 3089 C C . GLN A 1 388 ? 38.684 36.941 -59.603 1.00 68.81 388 GLN A C 1
ATOM 3091 O O . GLN A 1 388 ? 39.105 37.150 -60.739 1.00 68.81 388 GLN A O 1
ATOM 3096 N N . PRO A 1 389 ? 39.515 36.874 -58.552 1.00 73.31 389 PRO A N 1
ATOM 3097 C CA . PRO A 1 389 ? 40.943 37.046 -58.730 1.00 73.31 389 PRO A CA 1
ATOM 3098 C C . PRO A 1 389 ? 41.580 35.869 -59.465 1.00 73.31 389 PRO A C 1
ATOM 3100 O O . PRO A 1 389 ? 41.324 34.705 -59.159 1.00 73.31 389 PRO A O 1
ATOM 3103 N N . VAL A 1 390 ? 42.446 36.180 -60.426 1.00 80.00 390 VAL A N 1
ATOM 3104 C CA . VAL A 1 390 ? 43.156 35.177 -61.224 1.00 80.00 390 VAL A CA 1
ATOM 3105 C C . VAL A 1 390 ? 44.242 34.497 -60.385 1.00 80.00 390 VAL A C 1
ATOM 3107 O O . VAL A 1 390 ? 44.935 35.130 -59.591 1.00 80.00 390 VAL A O 1
ATOM 3110 N N . LEU A 1 391 ? 44.410 33.184 -60.542 1.00 77.62 391 LEU A N 1
ATOM 3111 C CA . LEU A 1 391 ? 45.505 32.462 -59.889 1.00 77.62 391 LEU A CA 1
ATOM 3112 C C . LEU A 1 391 ? 46.851 32.843 -60.519 1.00 77.62 391 LEU A C 1
ATOM 3114 O O . LEU A 1 391 ? 46.937 32.974 -61.737 1.00 77.62 391 LEU A O 1
ATOM 3118 N N . ALA A 1 392 ? 47.913 32.917 -59.709 1.00 76.62 392 ALA A N 1
ATOM 3119 C CA . ALA A 1 392 ? 49.261 33.314 -60.144 1.00 76.62 392 ALA A CA 1
ATOM 3120 C C . ALA A 1 392 ? 49.786 32.535 -61.373 1.00 76.62 392 ALA A C 1
ATOM 3122 O O . ALA A 1 392 ? 50.526 33.060 -62.201 1.00 76.62 392 ALA A O 1
ATOM 3123 N N . GLU A 1 393 ? 49.383 31.272 -61.508 1.00 76.44 393 GLU A N 1
ATOM 3124 C CA . GLU A 1 393 ? 49.729 30.380 -62.624 1.00 76.44 393 GLU A CA 1
ATOM 3125 C C . GLU A 1 393 ? 49.027 30.713 -63.951 1.00 76.44 393 GLU A C 1
ATOM 3127 O O . GLU A 1 393 ? 49.524 30.349 -65.014 1.00 76.44 393 GLU A O 1
ATOM 3132 N N . ASN A 1 394 ? 47.901 31.424 -63.889 1.00 81.38 394 ASN A N 1
ATOM 3133 C CA . ASN A 1 394 ? 47.081 31.829 -65.033 1.00 81.38 394 ASN A CA 1
ATOM 3134 C C . ASN A 1 394 ? 47.234 33.321 -65.353 1.00 81.38 394 ASN A C 1
ATOM 3136 O O . ASN A 1 394 ? 46.469 33.873 -66.145 1.00 81.38 394 ASN A O 1
ATOM 3140 N N . CYS A 1 395 ? 48.214 33.977 -64.735 1.00 84.44 395 CYS A N 1
ATOM 3141 C CA . CYS A 1 395 ? 48.488 35.377 -64.977 1.00 84.44 395 CYS A CA 1
ATOM 3142 C C . CYS A 1 395 ? 48.972 35.609 -66.412 1.00 84.44 395 CYS A C 1
ATOM 3144 O O . CYS A 1 395 ? 49.857 34.892 -66.895 1.00 84.44 395 CYS A O 1
ATOM 3146 N N . PRO A 1 396 ? 48.434 36.629 -67.100 1.00 83.06 396 PRO A N 1
ATOM 3147 C CA . PRO A 1 396 ? 48.974 37.044 -68.381 1.00 83.06 396 PRO A CA 1
ATOM 3148 C C . PRO A 1 396 ? 50.423 37.526 -68.220 1.00 83.06 396 PRO A C 1
ATOM 3150 O O . PRO A 1 396 ? 50.861 37.935 -67.144 1.00 83.06 396 PRO A O 1
ATOM 3153 N N . SER A 1 397 ? 51.200 37.465 -69.304 1.00 83.31 397 SER A N 1
ATOM 3154 C CA . SER A 1 397 ? 52.548 38.046 -69.321 1.00 83.31 397 SER A CA 1
ATOM 3155 C C . SER A 1 397 ? 52.483 39.547 -69.037 1.00 83.31 397 SER A C 1
ATOM 3157 O O . SER A 1 397 ? 51.561 40.184 -69.538 1.00 83.31 397 SER A O 1
ATOM 3159 N N . GLU A 1 398 ? 53.491 40.131 -68.380 1.00 78.62 398 GLU A N 1
ATOM 3160 C CA . GLU A 1 398 ? 53.500 41.561 -68.006 1.00 78.62 398 GLU A CA 1
ATOM 3161 C C . GLU A 1 398 ? 53.110 42.520 -69.148 1.00 78.62 398 GLU A C 1
ATOM 3163 O O . GLU A 1 398 ? 52.425 43.510 -68.915 1.00 78.62 398 GLU A O 1
ATOM 3168 N N . THR A 1 399 ? 53.505 42.231 -70.395 1.00 79.62 399 THR A N 1
ATOM 3169 C CA . THR A 1 399 ? 53.147 43.061 -71.560 1.00 79.62 399 THR A CA 1
ATOM 3170 C C . THR A 1 399 ? 51.656 43.004 -71.900 1.00 79.62 399 THR A C 1
ATOM 3172 O O . THR A 1 399 ? 51.094 44.010 -72.307 1.00 79.62 399 THR A O 1
ATOM 3175 N N . ALA A 1 400 ? 51.017 41.848 -71.715 1.00 79.69 400 ALA A N 1
ATOM 3176 C CA . ALA A 1 400 ? 49.583 41.663 -71.932 1.00 79.69 400 ALA A CA 1
ATOM 3177 C C . ALA A 1 400 ? 48.756 42.216 -70.762 1.00 79.69 400 ALA A C 1
ATOM 3179 O O . ALA A 1 400 ? 47.646 42.687 -70.972 1.00 79.69 400 ALA A O 1
ATOM 3180 N N . THR A 1 401 ? 49.310 42.201 -69.547 1.00 78.88 401 THR A N 1
ATOM 3181 C CA . THR A 1 401 ? 48.677 42.766 -68.350 1.00 78.88 401 THR A CA 1
ATOM 3182 C C . THR A 1 401 ? 48.475 44.279 -68.462 1.00 78.88 401 THR A C 1
ATOM 3184 O O . THR A 1 401 ? 47.420 44.780 -68.099 1.00 78.88 401 THR A O 1
ATOM 3187 N N . LEU A 1 402 ? 49.446 44.998 -69.039 1.00 77.62 402 LEU A N 1
ATOM 3188 C CA . LEU A 1 402 ? 49.381 46.452 -69.263 1.00 77.62 402 LEU A CA 1
ATOM 3189 C C . LEU A 1 402 ? 48.343 46.891 -70.313 1.00 77.62 402 LEU A C 1
ATOM 3191 O O . LEU A 1 402 ? 48.067 48.082 -70.428 1.00 77.62 402 LEU A O 1
ATOM 3195 N N . GLU A 1 403 ? 47.812 45.959 -71.108 1.00 80.25 403 GLU A N 1
ATOM 3196 C CA . GLU A 1 403 ? 46.788 46.229 -72.128 1.00 80.25 403 GLU A CA 1
ATOM 3197 C C . GLU A 1 403 ? 45.376 45.825 -71.669 1.00 80.25 403 GLU A C 1
ATOM 3199 O O . GLU A 1 403 ? 44.421 45.952 -72.440 1.00 80.25 403 GLU A O 1
ATOM 3204 N N . LEU A 1 404 ? 45.226 45.327 -70.436 1.00 82.50 404 LEU A N 1
ATOM 3205 C CA . LEU A 1 404 ? 43.926 44.949 -69.894 1.00 82.50 404 LEU A CA 1
ATOM 3206 C C . LEU A 1 404 ? 43.066 46.185 -69.586 1.00 82.50 404 LEU A C 1
ATOM 3208 O O . LEU A 1 404 ? 43.590 47.218 -69.173 1.00 82.50 404 LEU A O 1
ATOM 3212 N N . PRO A 1 405 ? 41.740 46.096 -69.786 1.00 80.69 405 PRO A N 1
ATOM 3213 C CA . PRO A 1 405 ? 40.824 47.158 -69.392 1.00 80.69 405 PRO A CA 1
ATOM 3214 C C . PRO A 1 405 ? 40.727 47.271 -67.864 1.00 80.69 405 PRO A C 1
ATOM 3216 O O . PRO A 1 405 ? 40.877 46.274 -67.157 1.00 80.69 405 PRO A O 1
ATOM 3219 N N . GLU A 1 406 ? 40.386 48.464 -67.370 1.00 77.62 406 GLU A N 1
ATOM 3220 C CA . GLU A 1 406 ? 40.049 48.671 -65.957 1.00 77.62 406 GLU A CA 1
ATOM 3221 C C . GLU A 1 406 ? 38.841 47.817 -65.542 1.00 77.62 406 GLU A C 1
ATOM 3223 O O . GLU A 1 406 ? 37.885 47.639 -66.310 1.00 77.62 406 GLU A O 1
ATOM 3228 N N . CYS A 1 407 ? 38.857 47.320 -64.305 1.00 74.31 407 CYS A N 1
ATOM 3229 C CA . CYS A 1 407 ? 37.765 46.549 -63.717 1.00 74.31 407 CYS A CA 1
ATOM 3230 C C . CYS A 1 407 ? 36.510 47.405 -63.432 1.00 74.31 407 CYS A C 1
ATOM 3232 O O . CYS A 1 407 ? 36.212 47.763 -62.293 1.00 74.31 407 CYS A O 1
ATOM 3234 N N . GLN A 1 408 ? 35.743 47.703 -64.486 1.00 70.81 408 GLN A N 1
ATOM 3235 C CA . GLN A 1 408 ? 34.513 48.504 -64.452 1.00 70.81 408 GLN A CA 1
ATOM 3236 C C . GLN A 1 408 ? 33.335 47.834 -65.186 1.00 70.81 408 GLN A C 1
ATOM 3238 O O . GLN A 1 408 ? 33.463 46.773 -65.799 1.00 70.81 408 GLN A O 1
ATOM 3243 N N . SER A 1 409 ? 32.152 48.458 -65.131 1.00 59.62 409 SER A N 1
ATOM 3244 C CA . SER A 1 409 ? 30.932 47.930 -65.754 1.00 59.62 409 SER A CA 1
ATOM 3245 C C . SER A 1 409 ? 31.078 47.754 -67.273 1.00 59.62 409 SER A C 1
ATOM 3247 O O . SER A 1 409 ? 31.512 48.680 -67.956 1.00 59.62 409 SER A O 1
ATOM 3249 N N . GLY A 1 410 ? 30.627 46.615 -67.813 1.00 61.28 410 GLY A N 1
ATOM 3250 C CA . GLY A 1 410 ? 30.582 46.355 -69.263 1.00 61.28 410 GLY A CA 1
ATOM 3251 C C . GLY A 1 410 ? 31.511 45.248 -69.773 1.00 61.28 410 GLY A C 1
ATOM 3252 O O . GLY A 1 410 ? 31.497 44.977 -70.971 1.00 61.28 410 GLY A O 1
ATOM 3253 N N . LEU A 1 411 ? 32.267 44.597 -68.885 1.00 67.69 411 LEU A N 1
ATOM 3254 C CA . LEU A 1 411 ? 33.107 43.439 -69.207 1.00 67.69 411 LEU A CA 1
ATOM 3255 C C . LEU A 1 411 ? 32.267 42.190 -69.530 1.00 67.69 411 LEU A C 1
ATOM 3257 O O . LEU A 1 411 ? 31.249 41.909 -68.887 1.00 67.69 411 LEU A O 1
ATOM 3261 N N . GLY A 1 412 ? 32.703 41.438 -70.537 1.00 67.62 412 GLY A N 1
ATOM 3262 C CA . GLY A 1 412 ? 32.123 40.163 -70.949 1.00 67.62 412 GLY A CA 1
ATOM 3263 C C . GLY A 1 412 ? 32.578 38.985 -70.081 1.00 67.62 412 GLY A C 1
ATOM 3264 O O . GLY A 1 412 ? 33.581 39.044 -69.377 1.00 67.62 412 GLY A O 1
ATOM 3265 N N . GLN A 1 413 ? 31.845 37.869 -70.139 1.00 71.62 413 GLN A N 1
ATOM 3266 C CA . GLN A 1 413 ? 32.209 36.651 -69.405 1.00 71.62 413 GLN A CA 1
ATOM 3267 C C . GLN A 1 413 ? 33.586 36.115 -69.836 1.00 71.62 413 GLN A C 1
ATOM 3269 O O . GLN A 1 413 ? 33.804 35.850 -71.016 1.00 71.62 413 GLN A O 1
ATOM 3274 N N . GLY A 1 414 ? 34.456 35.856 -68.860 1.00 72.44 414 GLY A N 1
ATOM 3275 C CA . GLY A 1 414 ? 35.811 35.334 -69.029 1.00 72.44 414 GLY A CA 1
ATOM 3276 C C . GLY A 1 414 ? 36.849 36.397 -69.387 1.00 72.44 414 GLY A C 1
ATOM 3277 O O . GLY A 1 414 ? 38.021 36.058 -69.538 1.00 72.44 414 GLY A O 1
ATOM 3278 N N . GLU A 1 415 ? 36.451 37.665 -69.527 1.00 82.62 415 GLU A N 1
ATOM 3279 C CA . GLU A 1 415 ? 37.394 38.749 -69.794 1.00 82.62 415 GLU A CA 1
ATOM 3280 C C . GLU A 1 415 ? 38.210 39.072 -68.544 1.00 82.62 415 GLU A C 1
ATOM 3282 O O . GLU A 1 415 ? 37.698 39.043 -67.422 1.00 82.62 415 GLU A O 1
ATOM 3287 N N . LEU A 1 416 ? 39.497 39.342 -68.755 1.00 86.25 416 LEU A N 1
ATOM 3288 C CA . LEU A 1 416 ? 40.395 39.807 -67.711 1.00 86.25 416 LEU A CA 1
ATOM 3289 C C . LEU A 1 416 ? 40.337 41.328 -67.629 1.00 86.25 416 LEU A C 1
ATOM 3291 O O . LEU A 1 416 ? 40.241 42.002 -68.654 1.00 86.25 416 LEU A O 1
ATOM 3295 N N . CYS A 1 417 ? 40.444 41.849 -66.418 1.00 82.56 417 CYS A N 1
ATOM 3296 C CA . CYS A 1 417 ? 40.619 43.266 -66.160 1.00 82.56 417 CYS A CA 1
ATOM 3297 C C . CYS A 1 417 ? 41.706 43.465 -65.109 1.00 82.56 417 CYS A C 1
ATOM 3299 O O . CYS A 1 417 ? 41.988 42.568 -64.307 1.00 82.56 417 CYS A O 1
ATOM 3301 N N . GLU A 1 418 ? 42.319 44.637 -65.147 1.00 83.12 418 GLU A N 1
ATOM 3302 C CA . GLU A 1 418 ? 43.267 45.083 -64.138 1.00 83.12 418 GLU A CA 1
ATOM 3303 C C . GLU A 1 418 ? 42.593 46.128 -63.249 1.00 83.12 418 GLU A C 1
ATOM 3305 O O . GLU A 1 418 ? 41.750 46.910 -63.700 1.00 83.12 418 GLU A O 1
ATOM 3310 N N . ALA A 1 419 ? 42.881 46.055 -61.957 1.00 73.88 419 ALA A N 1
ATOM 3311 C CA . ALA A 1 419 ? 42.416 47.023 -60.988 1.00 73.88 419 ALA A CA 1
ATOM 3312 C C . ALA A 1 419 ? 43.621 47.802 -60.466 1.00 73.88 419 ALA A C 1
ATOM 3314 O O . ALA A 1 419 ? 44.433 47.250 -59.732 1.00 73.88 419 ALA A O 1
ATOM 3315 N N . ASP A 1 420 ? 43.728 49.079 -60.818 1.00 64.69 420 ASP A N 1
ATOM 3316 C CA . ASP A 1 420 ? 44.728 49.954 -60.225 1.00 64.69 420 ASP A CA 1
ATOM 3317 C C . ASP A 1 420 ? 44.172 50.684 -58.988 1.00 64.69 420 ASP A C 1
ATOM 3319 O O . ASP A 1 420 ? 42.965 50.825 -58.769 1.00 64.69 420 ASP A O 1
ATOM 3323 N N . PHE A 1 421 ? 45.085 51.156 -58.137 1.00 55.00 421 PHE A N 1
ATOM 3324 C CA . PHE A 1 421 ? 44.770 51.886 -56.904 1.00 55.00 421 PHE A CA 1
ATOM 3325 C C . PHE A 1 421 ? 44.035 53.225 -57.160 1.00 55.00 421 PHE A C 1
ATOM 3327 O O . PHE A 1 421 ? 43.499 53.824 -56.224 1.00 55.00 421 PHE A O 1
ATOM 3334 N N . GLU A 1 422 ? 44.004 53.726 -58.403 1.00 52.81 422 GLU A N 1
ATOM 3335 C CA . GLU A 1 422 ? 43.563 55.090 -58.731 1.00 52.81 422 GLU A CA 1
ATOM 3336 C C . GLU A 1 422 ? 42.173 55.185 -59.392 1.00 52.81 422 GLU A C 1
ATOM 3338 O O . GLU A 1 422 ? 41.643 56.297 -59.513 1.00 52.81 422 GLU A O 1
ATOM 3343 N N . ALA A 1 423 ? 41.506 54.068 -59.705 1.00 50.66 423 ALA A N 1
ATOM 3344 C CA . ALA A 1 423 ? 40.126 54.058 -60.200 1.00 50.66 423 ALA A CA 1
ATOM 3345 C C . ALA A 1 423 ? 39.084 54.403 -59.105 1.00 50.66 423 ALA A C 1
ATOM 3347 O O . ALA A 1 423 ? 38.259 53.590 -58.682 1.00 50.66 423 ALA A O 1
ATOM 3348 N N . ALA A 1 424 ? 39.059 55.666 -58.671 1.00 47.06 424 ALA A N 1
ATOM 3349 C CA . ALA A 1 424 ? 38.122 56.243 -57.699 1.00 47.06 424 ALA A CA 1
ATOM 3350 C C . ALA A 1 424 ? 36.667 56.395 -58.216 1.00 47.06 424 ALA A C 1
ATOM 3352 O O . ALA A 1 424 ? 35.977 57.363 -57.885 1.00 47.06 424 ALA A O 1
ATOM 3353 N N . GLY A 1 425 ? 36.181 55.459 -59.036 1.00 52.19 425 GLY A N 1
ATOM 3354 C CA . GLY A 1 425 ? 34.853 55.529 -59.654 1.00 52.19 425 GLY A CA 1
ATOM 3355 C C . GLY A 1 425 ? 34.141 54.196 -59.893 1.00 52.19 425 GLY A C 1
ATOM 3356 O O . GLY A 1 425 ? 32.985 54.218 -60.315 1.00 52.19 425 GLY A O 1
ATOM 3357 N N . ALA A 1 426 ? 34.770 53.049 -59.622 1.00 53.56 426 ALA A N 1
ATOM 3358 C CA . ALA A 1 426 ? 34.124 51.750 -59.783 1.00 53.56 426 ALA A CA 1
ATOM 3359 C C . ALA A 1 426 ? 33.330 51.378 -58.515 1.00 53.56 426 ALA A C 1
ATOM 3361 O O . ALA A 1 426 ? 33.903 51.142 -57.458 1.00 53.56 426 ALA A O 1
ATOM 3362 N N . ASN A 1 427 ? 32.002 51.263 -58.619 1.00 54.34 427 ASN A N 1
ATOM 3363 C CA . ASN A 1 427 ? 31.134 50.731 -57.551 1.00 54.34 427 ASN A CA 1
ATOM 3364 C C . ASN A 1 427 ? 31.268 49.200 -57.365 1.00 54.34 427 ASN A C 1
ATOM 3366 O O . ASN A 1 427 ? 30.431 48.578 -56.710 1.00 54.34 427 ASN A O 1
ATOM 3370 N N . CYS A 1 428 ? 32.295 48.571 -57.942 1.00 55.47 428 CYS A N 1
ATOM 3371 C CA . CYS A 1 428 ? 32.515 47.135 -57.839 1.00 55.47 428 CYS A CA 1
ATOM 3372 C C . CYS A 1 428 ? 33.352 46.812 -56.593 1.00 55.47 428 CYS A C 1
ATOM 3374 O O . CYS A 1 428 ? 34.477 47.292 -56.486 1.00 55.47 428 CYS A O 1
ATOM 3376 N N . PRO A 1 429 ? 32.850 46.003 -55.644 1.00 51.88 429 PRO A N 1
ATOM 3377 C CA . PRO A 1 429 ? 33.604 45.653 -54.447 1.00 51.88 429 PRO A CA 1
ATOM 3378 C C . PRO A 1 429 ? 34.651 44.581 -54.779 1.00 51.88 429 PRO A C 1
ATOM 3380 O O . PRO A 1 429 ? 34.322 43.405 -54.926 1.00 51.88 429 PRO A O 1
ATOM 3383 N N . PHE A 1 430 ? 35.915 44.982 -54.882 1.00 58.75 430 PHE A N 1
ATOM 3384 C CA . PHE A 1 430 ? 37.067 44.084 -54.995 1.00 58.75 430 PHE A CA 1
ATOM 3385 C C . PHE A 1 430 ? 38.182 44.517 -54.036 1.00 58.75 430 PHE A C 1
ATOM 3387 O O . PHE A 1 430 ? 38.145 45.602 -53.453 1.00 58.75 430 PHE A O 1
ATOM 3394 N N . LYS A 1 431 ? 39.161 43.635 -53.818 1.00 55.25 431 LYS A N 1
ATOM 3395 C CA . LYS A 1 431 ? 40.267 43.886 -52.893 1.00 55.25 431 LYS A CA 1
ATOM 3396 C C . LYS A 1 431 ? 41.327 44.731 -53.603 1.00 55.25 431 LYS A C 1
ATOM 3398 O O . LYS A 1 431 ? 41.885 44.292 -54.598 1.00 55.25 431 LYS A O 1
ATOM 3403 N N . THR A 1 432 ? 41.590 45.933 -53.106 1.00 56.22 432 THR A N 1
ATOM 3404 C CA . THR A 1 432 ? 42.334 46.975 -53.840 1.00 56.22 432 THR A CA 1
ATOM 3405 C C . THR A 1 432 ? 43.859 46.823 -53.856 1.00 56.22 432 THR A C 1
ATOM 3407 O O . THR A 1 432 ? 44.515 47.731 -54.337 1.00 56.22 432 THR A O 1
ATOM 3410 N N . GLU A 1 433 ? 44.409 45.736 -53.298 1.00 65.31 433 GLU A N 1
ATOM 3411 C CA . GLU A 1 433 ? 45.841 45.381 -53.355 1.00 65.31 433 GLU A CA 1
ATOM 3412 C C . GLU A 1 433 ? 45.987 43.865 -53.144 1.00 65.31 433 GLU A C 1
ATOM 3414 O O . GLU A 1 433 ? 46.002 43.362 -52.011 1.00 65.31 433 GLU A O 1
ATOM 3419 N N . LEU A 1 434 ? 45.987 43.100 -54.229 1.00 72.19 434 LEU A N 1
ATOM 3420 C CA . LEU A 1 434 ? 46.060 41.641 -54.211 1.00 72.19 434 LEU A CA 1
ATOM 3421 C C . LEU A 1 434 ? 47.412 41.105 -54.708 1.00 72.19 434 LEU A C 1
ATOM 3423 O O . LEU A 1 434 ? 47.838 40.044 -54.247 1.00 72.19 434 LEU A O 1
ATOM 3427 N N . ASP A 1 435 ? 48.060 41.813 -55.630 1.00 75.25 435 ASP A N 1
ATOM 3428 C CA . ASP A 1 435 ? 49.332 41.512 -56.284 1.00 75.25 435 ASP A CA 1
ATOM 3429 C C . ASP A 1 435 ? 49.426 40.062 -56.795 1.00 75.25 435 ASP A C 1
ATOM 3431 O O . ASP A 1 435 ? 50.480 39.418 -56.789 1.00 75.25 435 ASP A O 1
ATOM 3435 N N . ASN A 1 436 ? 48.303 39.501 -57.249 1.00 78.00 436 ASN A N 1
ATOM 3436 C CA . ASN A 1 436 ? 48.229 38.099 -57.663 1.00 78.00 436 ASN A CA 1
ATOM 3437 C C . ASN A 1 436 ? 49.002 37.807 -58.956 1.00 78.00 436 ASN A C 1
ATOM 3439 O O . ASN A 1 436 ? 49.405 36.661 -59.166 1.00 78.00 436 ASN A O 1
ATOM 3443 N N . CYS A 1 437 ? 49.251 38.824 -59.787 1.00 80.81 437 CYS A N 1
ATOM 3444 C CA . CYS A 1 437 ? 50.024 38.724 -61.023 1.00 80.81 437 CYS A CA 1
ATOM 3445 C C . CYS A 1 437 ? 51.275 39.611 -60.997 1.00 80.81 437 CYS A C 1
ATOM 3447 O O . CYS A 1 437 ? 51.525 40.409 -61.902 1.00 80.81 437 CYS A O 1
ATOM 3449 N N . GLY A 1 438 ? 52.084 39.454 -59.947 1.00 82.38 438 GLY A N 1
ATOM 3450 C CA . GLY A 1 438 ? 53.323 40.201 -59.754 1.00 82.38 438 GLY A CA 1
ATOM 3451 C C . GLY A 1 438 ? 53.081 41.465 -58.940 1.00 82.38 438 GLY A C 1
ATOM 3452 O O . GLY A 1 438 ? 53.114 41.401 -57.722 1.00 82.38 438 GLY A O 1
ATOM 3453 N N . LYS A 1 439 ? 52.888 42.598 -59.618 1.00 80.00 439 LYS A N 1
ATOM 3454 C CA . LYS A 1 439 ? 52.563 43.909 -59.012 1.00 80.00 439 LYS A CA 1
ATOM 3455 C C . LYS A 1 439 ? 51.215 44.466 -59.496 1.00 80.00 439 LYS A C 1
ATOM 3457 O O . LYS A 1 439 ? 51.014 45.676 -59.497 1.00 80.00 439 LYS A O 1
ATOM 3462 N N . PHE A 1 440 ? 50.418 43.596 -60.111 1.00 81.06 440 PHE A N 1
ATOM 3463 C CA . PHE A 1 440 ? 49.168 43.928 -60.779 1.00 81.06 440 PHE A CA 1
ATOM 3464 C C . PHE A 1 440 ? 48.048 43.094 -60.161 1.00 81.06 440 PHE A C 1
ATOM 3466 O O . PHE A 1 440 ? 48.242 41.892 -59.922 1.00 81.06 440 PHE A O 1
ATOM 3473 N N . ASP A 1 441 ? 46.885 43.718 -59.987 1.00 81.94 441 ASP A N 1
ATOM 3474 C CA . ASP A 1 441 ? 45.684 43.103 -59.428 1.00 81.94 441 ASP A CA 1
ATOM 3475 C C . ASP A 1 441 ? 44.754 42.654 -60.552 1.00 81.94 441 ASP A C 1
ATOM 3477 O O . ASP A 1 441 ? 43.971 43.438 -61.091 1.00 81.94 441 ASP A O 1
ATOM 3481 N N . ILE A 1 442 ? 44.854 41.382 -60.942 1.00 84.38 442 ILE A N 1
ATOM 3482 C CA . ILE A 1 442 ? 44.141 40.869 -62.117 1.00 84.38 442 ILE A CA 1
ATOM 3483 C C . ILE A 1 442 ? 42.939 40.037 -61.719 1.00 84.38 442 ILE A C 1
ATOM 3485 O O . ILE A 1 442 ? 43.043 39.041 -60.995 1.00 84.38 442 ILE A O 1
ATOM 3489 N N . TYR A 1 443 ? 41.797 40.410 -62.281 1.00 80.94 443 TYR A N 1
ATOM 3490 C CA . TYR A 1 443 ? 40.521 39.753 -62.068 1.00 80.94 443 TYR A CA 1
ATOM 3491 C C . TYR A 1 443 ? 39.964 39.222 -63.386 1.00 80.94 443 TYR A C 1
ATOM 3493 O O . TYR A 1 443 ? 40.251 39.748 -64.457 1.00 80.94 443 TYR A O 1
ATOM 3501 N N . THR A 1 444 ? 39.151 38.173 -63.313 1.00 80.31 444 THR A N 1
ATOM 3502 C CA . THR A 1 444 ? 38.336 37.677 -64.420 1.00 80.31 444 THR A CA 1
ATOM 3503 C C . THR A 1 444 ? 36.860 37.908 -64.126 1.00 80.31 444 THR A C 1
ATOM 3505 O O . THR A 1 444 ? 36.404 37.722 -62.996 1.00 80.31 444 THR A O 1
ATOM 3508 N N . MET A 1 445 ? 36.106 38.338 -65.136 1.00 71.75 445 MET A N 1
ATOM 3509 C CA . MET A 1 445 ? 34.669 38.557 -65.026 1.00 71.75 445 MET A CA 1
ATOM 3510 C C . MET A 1 445 ? 33.919 37.241 -65.231 1.00 71.75 445 MET A C 1
ATOM 3512 O O . MET A 1 445 ? 33.798 36.743 -66.349 1.00 71.75 445 MET A O 1
ATOM 3516 N N . GLU A 1 446 ? 33.345 36.681 -64.173 1.00 64.81 446 GLU A N 1
ATOM 3517 C CA . GLU A 1 446 ? 32.516 35.483 -64.276 1.00 64.81 446 GLU A CA 1
ATOM 3518 C C . GLU A 1 446 ? 31.033 35.832 -64.157 1.00 64.81 446 GLU A C 1
ATOM 3520 O O . GLU A 1 446 ? 30.603 36.504 -63.222 1.00 64.81 446 GLU A O 1
ATOM 3525 N N . THR A 1 447 ? 30.198 35.345 -65.081 1.00 57.09 447 THR A N 1
ATOM 3526 C CA . THR A 1 447 ? 28.747 35.376 -64.855 1.00 57.09 447 THR A CA 1
ATOM 3527 C C . THR A 1 447 ? 28.403 34.299 -63.830 1.00 57.09 447 THR A C 1
ATOM 3529 O O . THR A 1 447 ? 28.732 33.131 -64.067 1.00 57.09 447 THR A O 1
ATOM 3532 N N . PRO A 1 448 ? 27.748 34.634 -62.702 1.00 51.50 448 PRO A N 1
ATOM 3533 C CA . PRO A 1 448 ? 27.398 33.638 -61.704 1.00 51.50 448 PRO A CA 1
ATOM 3534 C C . PRO A 1 448 ? 26.415 32.641 -62.320 1.00 51.50 448 PRO A C 1
ATOM 3536 O O . PRO A 1 448 ? 25.219 32.901 -62.471 1.00 51.50 448 PRO A O 1
ATOM 3539 N N . ARG A 1 449 ? 26.914 31.464 -62.700 1.00 46.22 449 ARG A N 1
ATOM 3540 C CA . ARG A 1 449 ? 26.065 30.344 -63.085 1.00 46.22 449 ARG A CA 1
ATOM 3541 C C . ARG A 1 449 ? 25.572 29.712 -61.794 1.00 46.22 449 ARG A C 1
ATOM 3543 O O . ARG A 1 449 ? 26.302 28.974 -61.148 1.00 46.22 449 ARG A O 1
ATOM 3550 N N . CYS A 1 450 ? 24.297 29.918 -61.465 1.00 44.91 450 CYS A N 1
ATOM 3551 C CA . CYS A 1 450 ? 23.584 29.254 -60.356 1.00 44.91 450 CYS A CA 1
ATOM 3552 C C . CYS A 1 450 ? 23.554 27.703 -60.423 1.00 44.91 450 CYS A C 1
ATOM 3554 O O . CYS A 1 450 ? 22.784 27.070 -59.703 1.00 44.91 450 CYS A O 1
ATOM 3556 N N . THR A 1 451 ? 24.350 27.082 -61.294 1.00 42.72 451 THR A N 1
ATOM 3557 C CA . THR A 1 451 ? 24.449 25.627 -61.468 1.00 42.72 451 THR A CA 1
ATOM 3558 C C . THR A 1 451 ? 25.742 25.042 -60.912 1.00 42.72 451 THR A C 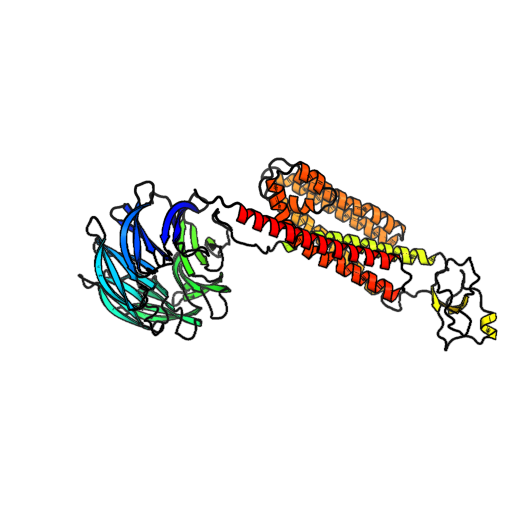1
ATOM 3560 O O . THR A 1 451 ? 25.756 23.848 -60.629 1.00 42.72 451 THR A O 1
ATOM 3563 N N . ASP A 1 452 ? 26.754 25.862 -60.623 1.00 39.97 452 ASP A N 1
ATOM 3564 C CA . ASP A 1 452 ? 27.976 25.399 -59.976 1.00 39.97 452 ASP A CA 1
ATOM 3565 C C . ASP A 1 452 ? 27.968 25.854 -58.510 1.00 39.97 452 ASP A C 1
ATOM 3567 O O . ASP A 1 452 ? 28.245 26.997 -58.170 1.00 39.97 452 ASP A O 1
ATOM 3571 N N . ILE A 1 453 ? 27.611 24.897 -57.647 1.00 39.06 453 ILE A N 1
ATOM 3572 C CA . ILE A 1 453 ? 27.641 24.928 -56.176 1.00 39.06 453 ILE A CA 1
ATOM 3573 C C . ILE A 1 453 ? 26.402 25.557 -55.499 1.00 39.06 453 ILE A C 1
ATOM 3575 O O . ILE A 1 453 ? 26.305 26.736 -55.174 1.00 39.06 453 ILE A O 1
ATOM 3579 N N . GLY A 1 454 ? 25.448 24.679 -55.179 1.00 41.72 454 GLY A N 1
ATOM 3580 C CA . GLY A 1 454 ? 24.692 24.739 -53.923 1.00 41.72 454 GLY A CA 1
ATOM 3581 C C . GLY A 1 454 ? 23.492 25.681 -53.836 1.00 41.72 454 GLY A C 1
ATOM 3582 O O . GLY A 1 454 ? 22.572 25.368 -53.093 1.00 41.72 454 GLY A O 1
ATOM 3583 N N . CYS A 1 455 ? 23.410 26.777 -54.588 1.00 44.97 455 CYS A N 1
ATOM 3584 C CA . CYS A 1 455 ? 22.355 27.768 -54.334 1.00 44.97 455 CYS A CA 1
ATOM 3585 C C . CYS A 1 455 ? 20.940 27.303 -54.719 1.00 44.97 455 CYS A C 1
ATOM 3587 O O . CYS A 1 455 ? 20.010 27.536 -53.957 1.00 44.97 455 CYS A O 1
ATOM 3589 N N . PHE A 1 456 ? 20.731 26.614 -55.846 1.00 42.81 456 PHE A N 1
ATOM 3590 C CA . PHE A 1 456 ? 19.364 26.267 -56.270 1.00 42.81 456 PHE A CA 1
ATOM 3591 C C . PHE A 1 456 ? 18.695 25.183 -55.401 1.00 42.81 456 PHE A C 1
ATOM 3593 O O . PHE A 1 456 ? 17.576 25.427 -54.947 1.00 42.81 456 PHE A O 1
ATOM 3600 N N . PRO A 1 457 ? 19.334 24.030 -55.094 1.00 44.38 457 PRO A N 1
ATOM 3601 C CA . PRO A 1 457 ? 18.746 22.985 -54.246 1.00 44.38 457 PRO A CA 1
ATOM 3602 C C . PRO A 1 457 ? 18.623 23.413 -52.782 1.00 44.38 457 PRO A C 1
ATOM 3604 O O . PRO A 1 457 ? 17.684 23.018 -52.099 1.00 44.38 457 PRO A O 1
ATOM 3607 N N . LEU A 1 458 ? 19.559 24.237 -52.302 1.00 44.38 458 LEU A N 1
ATOM 3608 C CA . LEU A 1 458 ? 19.573 24.719 -50.924 1.00 44.38 458 LEU A CA 1
ATOM 3609 C C . LEU A 1 458 ? 18.552 25.851 -50.748 1.00 44.38 458 LEU A C 1
ATOM 3611 O O . LEU A 1 458 ? 17.797 25.818 -49.786 1.00 44.38 458 LEU A O 1
ATOM 3615 N N . ALA A 1 459 ? 18.389 26.746 -51.730 1.00 46.31 459 ALA A N 1
ATOM 3616 C CA . ALA A 1 459 ? 17.308 27.735 -51.735 1.00 46.31 459 ALA A CA 1
ATOM 3617 C C . ALA A 1 459 ? 15.918 27.105 -51.932 1.00 46.31 459 ALA A C 1
ATOM 3619 O O . ALA A 1 459 ? 14.964 27.558 -51.308 1.00 46.31 459 ALA A O 1
ATOM 3620 N N . THR A 1 460 ? 15.765 26.060 -52.759 1.00 48.97 460 THR A N 1
ATOM 3621 C CA . THR A 1 460 ? 14.477 25.336 -52.875 1.00 48.97 460 THR A CA 1
ATOM 3622 C C . THR A 1 460 ? 14.189 24.464 -51.657 1.00 48.97 460 THR A C 1
ATOM 3624 O O . THR A 1 460 ? 13.036 24.377 -51.241 1.00 48.97 460 THR A O 1
ATOM 3627 N N . GLY A 1 461 ? 15.216 23.866 -51.050 1.00 48.66 461 GLY A N 1
ATOM 3628 C CA . GLY A 1 461 ? 15.113 23.131 -49.793 1.00 48.66 461 GLY A CA 1
ATOM 3629 C C . GLY A 1 461 ? 14.704 24.041 -48.638 1.00 48.66 461 GLY A C 1
ATOM 3630 O O . GLY A 1 461 ? 13.691 23.780 -47.995 1.00 48.66 461 GLY A O 1
ATOM 3631 N N . LEU A 1 462 ? 15.424 25.147 -48.424 1.00 49.09 462 LEU A N 1
ATOM 3632 C CA . LEU A 1 462 ? 15.090 26.157 -47.415 1.00 49.09 462 LEU A CA 1
ATOM 3633 C C . LEU A 1 462 ? 13.692 26.739 -47.648 1.00 49.09 462 LEU A C 1
ATOM 3635 O O . LEU A 1 462 ? 12.910 26.841 -46.709 1.00 49.09 462 LEU A O 1
ATOM 3639 N N . TRP A 1 463 ? 13.313 26.999 -48.901 1.00 49.72 463 TRP A N 1
ATOM 3640 C CA . TRP A 1 463 ? 11.961 27.437 -49.253 1.00 49.72 463 TRP A CA 1
ATOM 3641 C C . TRP A 1 463 ? 10.878 26.397 -48.908 1.00 49.72 463 TRP A C 1
ATOM 3643 O O . TRP A 1 463 ? 9.838 26.751 -48.348 1.00 49.72 463 TRP A O 1
ATOM 3653 N N . PHE A 1 464 ? 11.118 25.109 -49.178 1.00 49.69 464 PHE A N 1
ATOM 3654 C CA . PHE A 1 464 ? 10.188 24.028 -48.830 1.00 49.69 464 PHE A CA 1
ATOM 3655 C C . PHE A 1 464 ? 10.053 23.854 -47.310 1.00 49.69 464 PHE A C 1
ATOM 3657 O O . PHE A 1 464 ? 8.938 23.718 -46.800 1.00 49.69 464 PHE A O 1
ATOM 3664 N N . PHE A 1 465 ? 11.164 23.912 -46.571 1.00 48.19 465 PHE A N 1
ATOM 3665 C CA . PHE A 1 465 ? 11.155 23.834 -45.109 1.00 48.19 465 PHE A CA 1
ATOM 3666 C C . PHE A 1 465 ? 10.475 25.049 -44.469 1.00 48.19 465 PHE A C 1
ATOM 3668 O O . PHE A 1 465 ? 9.709 24.881 -43.519 1.00 48.19 465 PHE A O 1
ATOM 3675 N N . SER A 1 466 ? 10.652 26.244 -45.034 1.00 50.06 466 SER A N 1
ATOM 3676 C CA . SER A 1 466 ? 9.956 27.461 -44.604 1.00 50.06 466 SER A CA 1
ATOM 3677 C C . SER A 1 466 ? 8.444 27.382 -44.846 1.00 50.06 466 SER A C 1
ATOM 3679 O O . SER A 1 466 ? 7.661 27.722 -43.957 1.00 50.06 466 SER A O 1
ATOM 3681 N N . LEU A 1 467 ? 8.001 26.857 -45.997 1.00 51.09 467 LEU A N 1
ATOM 3682 C CA . LEU A 1 467 ? 6.575 26.634 -46.282 1.00 51.09 467 LEU A CA 1
ATOM 3683 C C . LEU A 1 467 ? 5.941 25.598 -45.352 1.00 51.09 467 LEU A C 1
ATOM 3685 O O . LEU A 1 467 ? 4.825 25.799 -44.864 1.00 51.09 467 LEU A O 1
ATOM 3689 N N . LEU A 1 468 ? 6.652 24.501 -45.086 1.00 50.72 468 LEU A N 1
ATOM 3690 C CA . LEU A 1 468 ? 6.199 23.474 -44.156 1.00 50.72 468 LEU A CA 1
ATOM 3691 C C . LEU A 1 468 ? 6.110 24.030 -42.727 1.00 50.72 468 LEU A C 1
ATOM 3693 O O . LEU A 1 468 ? 5.106 23.812 -42.050 1.00 50.72 468 LEU A O 1
ATOM 3697 N N . SER A 1 469 ? 7.111 24.803 -42.297 1.00 49.88 469 SER A N 1
ATOM 3698 C CA . SER A 1 469 ? 7.146 25.463 -40.987 1.00 49.88 469 SER A CA 1
ATOM 3699 C C . SER A 1 469 ? 5.985 26.447 -40.806 1.00 49.88 469 SER A C 1
ATOM 3701 O O . SER A 1 469 ? 5.257 26.380 -39.809 1.00 49.88 469 SER A O 1
ATOM 3703 N N . LEU A 1 470 ? 5.722 27.298 -41.803 1.00 52.19 470 LEU A N 1
ATOM 3704 C CA . LEU A 1 470 ? 4.609 28.249 -41.773 1.00 52.19 470 LEU A CA 1
ATOM 3705 C C . LEU A 1 470 ? 3.245 27.535 -41.768 1.00 52.19 470 LEU A C 1
ATOM 3707 O O . LEU A 1 470 ? 2.358 27.894 -40.992 1.00 52.19 470 LEU A O 1
ATOM 3711 N N . GLY A 1 471 ? 3.076 26.496 -42.591 1.00 52.91 471 GLY A N 1
ATOM 3712 C CA . GLY A 1 471 ? 1.843 25.705 -42.646 1.00 52.91 471 GLY A CA 1
ATOM 3713 C C . GLY A 1 471 ? 1.541 24.985 -41.328 1.00 52.91 471 GLY A C 1
ATOM 3714 O O . GLY A 1 471 ? 0.411 25.042 -40.833 1.00 52.91 471 GLY A O 1
ATOM 3715 N N . LEU A 1 472 ? 2.558 24.368 -40.718 1.00 50.59 472 LEU A N 1
ATOM 3716 C CA . LEU A 1 472 ? 2.449 23.731 -39.403 1.00 50.59 472 LEU A CA 1
ATOM 3717 C C . LEU A 1 472 ? 2.150 24.757 -38.306 1.00 50.59 472 LEU A C 1
ATOM 3719 O O . LEU A 1 472 ? 1.296 24.506 -37.456 1.00 50.59 472 LEU A O 1
ATOM 3723 N N . THR A 1 473 ? 2.768 25.938 -38.372 1.00 50.28 473 THR A N 1
ATOM 3724 C CA . THR A 1 473 ? 2.520 27.050 -37.447 1.00 50.28 473 THR A CA 1
ATOM 3725 C C . THR A 1 473 ? 1.069 27.520 -37.503 1.00 50.28 473 THR A C 1
ATOM 3727 O O . THR A 1 473 ? 0.418 27.643 -36.463 1.00 50.28 473 THR A O 1
ATOM 3730 N N . ILE A 1 474 ? 0.515 27.739 -38.699 1.00 52.41 474 ILE A N 1
ATOM 3731 C CA . ILE A 1 474 ? -0.877 28.181 -38.870 1.00 52.41 474 ILE A CA 1
ATOM 3732 C C . ILE A 1 474 ? -1.852 27.095 -38.397 1.00 52.41 474 ILE A C 1
ATOM 3734 O O . ILE A 1 474 ? -2.784 27.395 -37.644 1.00 52.41 474 ILE A O 1
ATOM 3738 N N . ALA A 1 475 ? -1.631 25.833 -38.783 1.00 52.34 475 ALA A N 1
ATOM 3739 C CA . ALA A 1 475 ? -2.485 24.712 -38.387 1.00 52.34 475 ALA A CA 1
ATOM 3740 C C . ALA A 1 475 ? -2.484 24.500 -36.865 1.00 52.34 475 ALA A C 1
ATOM 3742 O O . ALA A 1 475 ? -3.538 24.293 -36.253 1.00 52.34 475 ALA A O 1
ATOM 3743 N N . TRP A 1 476 ? -1.313 24.610 -36.238 1.00 49.12 476 TRP A N 1
ATOM 3744 C CA . TRP A 1 476 ? -1.161 24.460 -34.798 1.00 49.12 476 TRP A CA 1
ATOM 3745 C C . TRP A 1 476 ? -1.741 25.651 -34.027 1.00 49.12 476 TRP A C 1
ATOM 3747 O O . TRP A 1 476 ? -2.467 25.444 -33.058 1.00 49.12 476 TRP A O 1
ATOM 3757 N N . THR A 1 477 ? -1.535 26.886 -34.498 1.00 47.88 477 THR A N 1
ATOM 3758 C CA . THR A 1 477 ? -2.130 28.102 -33.912 1.00 47.88 477 THR A CA 1
ATOM 3759 C C . THR A 1 477 ? -3.658 28.051 -33.979 1.00 47.88 477 THR A C 1
ATOM 3761 O O . THR A 1 477 ? -4.343 28.311 -32.987 1.00 47.88 477 THR A O 1
ATOM 3764 N N . ALA A 1 478 ? -4.216 27.624 -35.116 1.00 51.09 478 ALA A N 1
ATOM 3765 C CA . ALA A 1 478 ? -5.652 27.410 -35.260 1.00 51.09 478 ALA A CA 1
ATOM 3766 C C . ALA A 1 478 ? -6.166 26.334 -34.286 1.00 51.09 478 ALA A C 1
ATOM 3768 O O . ALA A 1 478 ? -7.181 26.547 -33.618 1.00 51.09 478 ALA A O 1
ATOM 3769 N N . ALA A 1 479 ? -5.457 25.211 -34.133 1.00 49.94 479 ALA A N 1
ATOM 3770 C CA . ALA A 1 479 ? -5.813 24.163 -33.175 1.00 49.94 479 ALA A CA 1
ATOM 3771 C C . ALA A 1 479 ? -5.712 24.638 -31.711 1.00 49.94 479 ALA A C 1
ATOM 3773 O O . ALA A 1 479 ? -6.600 24.332 -30.913 1.00 49.94 479 ALA A O 1
ATOM 3774 N N . PHE A 1 480 ? -4.683 25.422 -31.372 1.00 49.47 480 PHE A N 1
ATOM 3775 C CA . PHE A 1 480 ? -4.462 26.016 -30.053 1.00 49.47 480 PHE A CA 1
ATOM 3776 C C . PHE A 1 480 ? -5.611 26.946 -29.660 1.00 49.47 480 PHE A C 1
ATOM 3778 O O . PHE A 1 480 ? -6.255 26.713 -28.639 1.00 49.47 480 PHE A O 1
ATOM 3785 N N . TYR A 1 481 ? -5.950 27.936 -30.493 1.00 47.50 481 TYR A N 1
ATOM 3786 C CA . TYR A 1 481 ? -7.059 28.851 -30.198 1.00 47.50 481 TYR A CA 1
ATOM 3787 C C . TYR A 1 481 ? -8.416 28.138 -30.209 1.00 47.50 481 TYR A C 1
ATOM 3789 O O . TYR A 1 481 ? -9.283 28.452 -29.393 1.00 47.50 481 TYR A O 1
ATOM 3797 N N . THR A 1 482 ? -8.597 27.125 -31.062 1.00 48.41 482 THR A N 1
ATOM 3798 C CA . THR A 1 482 ? -9.825 26.315 -31.072 1.00 48.41 482 THR A CA 1
ATOM 3799 C C . THR A 1 482 ? -9.980 25.504 -29.781 1.00 48.41 482 THR A C 1
ATOM 3801 O O . THR A 1 482 ? -11.095 25.406 -29.267 1.00 48.41 482 THR A O 1
ATOM 3804 N N . ARG A 1 483 ? -8.883 24.968 -29.222 1.00 46.25 483 ARG A N 1
ATOM 3805 C CA . ARG A 1 483 ? -8.864 24.241 -27.938 1.00 46.25 483 ARG A CA 1
ATOM 3806 C C . ARG A 1 483 ? -8.974 25.171 -26.728 1.00 46.25 483 ARG A C 1
ATOM 3808 O O . ARG A 1 483 ? -9.772 24.903 -25.836 1.00 46.25 483 ARG A O 1
ATOM 3815 N N . ALA A 1 484 ? -8.274 26.304 -26.725 1.00 46.38 484 ALA A N 1
ATOM 3816 C CA . ALA A 1 484 ? -8.383 27.317 -25.673 1.00 46.38 484 ALA A CA 1
ATOM 3817 C C . ALA A 1 484 ? -9.813 27.886 -25.570 1.00 46.38 484 ALA A C 1
ATOM 3819 O O . ALA A 1 484 ? -10.320 28.122 -24.474 1.00 46.38 484 ALA A O 1
ATOM 3820 N N . MET A 1 485 ? -10.510 28.033 -26.704 1.00 43.72 485 MET A N 1
ATOM 3821 C CA . MET A 1 485 ? -11.909 28.476 -26.741 1.00 43.72 485 MET A CA 1
ATOM 3822 C C . MET A 1 485 ? -12.941 27.351 -26.513 1.00 43.72 485 MET A C 1
ATOM 3824 O O . MET A 1 485 ? -14.101 27.639 -26.208 1.00 43.72 485 MET A O 1
ATOM 3828 N N . GLN A 1 486 ? -12.568 26.067 -26.625 1.00 42.09 486 GLN A N 1
ATOM 3829 C CA . GLN A 1 486 ? -13.479 24.924 -26.421 1.00 42.09 486 GLN A CA 1
ATOM 3830 C C . GLN A 1 486 ? -14.015 24.833 -24.984 1.00 42.09 486 GLN A C 1
ATOM 3832 O O . GLN A 1 486 ? -15.154 24.393 -24.790 1.00 42.09 486 GLN A O 1
ATOM 3837 N N . ASN A 1 487 ? -13.260 25.318 -23.999 1.00 44.44 487 ASN A N 1
ATOM 3838 C CA . ASN A 1 487 ? -13.578 25.129 -22.584 1.00 44.44 487 ASN A CA 1
ATOM 3839 C C . ASN A 1 487 ? -14.520 26.176 -21.972 1.00 44.44 487 ASN A C 1
ATOM 3841 O O . ASN A 1 487 ? -14.766 26.092 -20.774 1.00 44.44 487 ASN A O 1
ATOM 3845 N N . ARG A 1 488 ? -15.055 27.160 -22.727 1.00 51.84 488 ARG A N 1
ATOM 3846 C CA . ARG A 1 488 ? -15.554 28.379 -22.055 1.00 51.84 488 ARG A CA 1
ATOM 3847 C C . ARG A 1 488 ? -16.989 28.887 -22.172 1.00 51.84 488 ARG A C 1
ATOM 3849 O O . ARG A 1 488 ? -17.265 29.708 -21.327 1.00 51.84 488 ARG A O 1
ATOM 3856 N N . LEU A 1 489 ? -17.930 28.464 -23.031 1.00 44.53 489 LEU A N 1
ATOM 3857 C CA . LEU A 1 489 ? -19.364 28.861 -22.873 1.00 44.53 489 LEU A CA 1
ATOM 3858 C C . LEU A 1 489 ? -20.309 28.083 -23.812 1.00 44.53 489 LEU A C 1
ATOM 3860 O O . LEU A 1 489 ? -20.020 27.935 -24.995 1.00 44.53 489 LEU A O 1
ATOM 3864 N N . VAL A 1 490 ? -21.445 27.590 -23.305 1.00 48.03 490 VAL A N 1
ATOM 3865 C CA . VAL A 1 490 ? -22.320 26.613 -23.996 1.00 48.03 490 VAL A CA 1
ATOM 3866 C C . VAL A 1 490 ? -23.237 27.222 -25.077 1.00 48.03 490 VAL A C 1
ATOM 3868 O O . VAL A 1 490 ? -23.637 26.497 -25.980 1.00 48.03 490 VAL A O 1
ATOM 3871 N N . LEU A 1 491 ? -23.495 28.538 -25.104 1.00 42.91 491 LEU A N 1
ATOM 3872 C CA . LEU A 1 491 ? -24.514 29.122 -26.009 1.00 42.91 491 LEU A CA 1
ATOM 3873 C C . LEU A 1 491 ? -24.022 30.104 -27.093 1.00 42.91 491 LEU A C 1
ATOM 3875 O O . LEU A 1 491 ? -24.742 30.331 -28.057 1.00 42.91 491 LEU A O 1
ATOM 3879 N N . GLN A 1 492 ? -22.786 30.618 -27.040 1.00 48.75 492 GLN A N 1
ATOM 3880 C CA . GLN A 1 492 ? -22.191 31.411 -28.145 1.00 48.75 492 GLN A CA 1
ATOM 3881 C C . GLN A 1 492 ? -21.162 30.636 -28.992 1.00 48.75 492 GLN A C 1
ATOM 3883 O O . GLN A 1 492 ? -20.557 31.181 -29.920 1.00 48.75 492 GLN A O 1
ATOM 3888 N N . LYS A 1 493 ? -20.989 29.339 -28.704 1.00 49.38 493 LYS A N 1
ATOM 3889 C CA . LYS A 1 493 ? -19.918 28.483 -29.236 1.00 49.38 493 LYS A CA 1
ATOM 3890 C C . LYS A 1 493 ? -19.897 28.383 -30.762 1.00 49.38 493 LYS A C 1
ATOM 3892 O O . LYS A 1 493 ? -18.818 28.354 -31.338 1.00 49.38 493 LYS A O 1
ATOM 3897 N N . GLN A 1 494 ? -21.043 28.326 -31.440 1.00 48.41 494 GLN A N 1
ATOM 3898 C CA . GLN A 1 494 ? -21.058 28.066 -32.885 1.00 48.41 494 GLN A CA 1
ATOM 3899 C C . GLN A 1 494 ? -20.679 29.286 -33.731 1.00 48.41 494 GLN A C 1
ATOM 3901 O O . GLN A 1 494 ? -19.896 29.144 -34.666 1.00 48.41 494 GLN A O 1
ATOM 3906 N N . LEU A 1 495 ? -21.171 30.480 -33.387 1.00 49.25 495 LEU A N 1
ATOM 3907 C CA . LEU A 1 495 ? -20.997 31.675 -34.220 1.00 49.25 495 LEU A CA 1
ATOM 3908 C C . LEU A 1 495 ? -19.550 32.196 -34.198 1.00 49.25 495 LEU A C 1
ATOM 3910 O O . LEU A 1 495 ? -19.008 32.574 -35.235 1.00 49.25 495 LEU A O 1
ATOM 3914 N N . TRP A 1 496 ? -18.905 32.176 -33.027 1.00 48.91 496 TRP A N 1
ATOM 3915 C CA . TRP A 1 496 ? -17.507 32.598 -32.872 1.00 48.91 496 TRP A CA 1
ATOM 3916 C C . TRP A 1 496 ? -16.516 31.581 -33.442 1.00 48.91 496 TRP A C 1
ATOM 3918 O O . TRP A 1 496 ? -15.548 31.980 -34.086 1.00 48.91 496 TRP A O 1
ATOM 3928 N N . ARG A 1 497 ? -16.794 30.276 -33.299 1.00 49.72 497 ARG A N 1
ATOM 3929 C CA . ARG A 1 497 ? -16.020 29.212 -33.962 1.00 49.72 497 ARG A CA 1
ATOM 3930 C C . ARG A 1 497 ? -16.047 29.361 -35.477 1.00 49.72 497 ARG A C 1
ATOM 3932 O O . ARG A 1 497 ? -14.999 29.284 -36.110 1.00 49.72 497 ARG A O 1
ATOM 3939 N N . TRP A 1 498 ? -17.226 29.622 -36.041 1.00 51.62 498 TRP A N 1
ATOM 3940 C CA . TRP A 1 498 ? -17.374 29.856 -37.475 1.00 51.62 498 TRP A CA 1
ATOM 3941 C C . TRP A 1 498 ? -16.619 31.109 -37.926 1.00 51.62 498 TRP A C 1
ATOM 3943 O O . TRP A 1 498 ? -15.876 31.050 -38.897 1.00 51.62 498 TRP A O 1
ATOM 3953 N N . ARG A 1 499 ? -16.732 32.224 -37.194 1.00 54.19 499 ARG A N 1
ATOM 3954 C CA . ARG A 1 499 ? -16.048 33.481 -37.539 1.00 54.19 499 ARG A CA 1
ATOM 3955 C C . ARG A 1 499 ? -14.523 33.381 -37.467 1.00 54.19 499 ARG A C 1
ATOM 3957 O O . ARG A 1 499 ? -13.863 33.827 -38.397 1.00 54.19 499 ARG A O 1
ATOM 3964 N N . ALA A 1 500 ? -13.970 32.777 -36.415 1.00 54.59 500 ALA A N 1
ATOM 3965 C CA . ALA A 1 500 ? -12.522 32.617 -36.264 1.00 54.59 500 ALA A CA 1
ATOM 3966 C C . ALA A 1 500 ? -11.942 31.637 -37.295 1.00 54.59 500 ALA A C 1
ATOM 3968 O O . ALA A 1 500 ? -10.897 31.909 -37.880 1.00 54.59 500 ALA A O 1
ATOM 3969 N N . CYS A 1 501 ? -12.639 30.528 -37.564 1.00 53.84 501 CYS A N 1
ATOM 3970 C CA . CYS A 1 501 ? -12.208 29.560 -38.569 1.00 53.84 501 CYS A CA 1
ATOM 3971 C C . CYS A 1 501 ? -12.264 30.168 -39.980 1.00 53.84 501 CYS A C 1
ATOM 3973 O O . CYS A 1 501 ? -11.259 30.147 -40.679 1.00 53.84 501 CYS A O 1
ATOM 3975 N N . VAL A 1 502 ? -13.370 30.825 -40.355 1.00 62.69 502 VAL A N 1
ATOM 3976 C CA . VAL A 1 502 ? -13.494 31.513 -41.654 1.00 62.69 502 VAL A CA 1
ATOM 3977 C C . VAL A 1 502 ? -12.458 32.622 -41.816 1.00 62.69 502 VAL A C 1
ATOM 3979 O O . VAL A 1 502 ? -11.870 32.734 -42.887 1.00 62.69 502 VAL A O 1
ATOM 3982 N N . PHE A 1 503 ? -12.194 33.415 -40.773 1.00 62.53 503 PHE A N 1
ATOM 3983 C CA . PHE A 1 503 ? -11.188 34.476 -40.831 1.00 62.53 503 PHE A CA 1
ATOM 3984 C C . PHE A 1 503 ? -9.775 33.914 -41.041 1.00 62.53 503 PHE A C 1
ATOM 3986 O O . PHE A 1 503 ? -9.072 34.368 -41.939 1.00 62.53 503 PHE A O 1
ATOM 3993 N N . MET A 1 504 ? -9.381 32.882 -40.286 1.00 54.03 504 MET A N 1
ATOM 3994 C CA . MET A 1 504 ? -8.057 32.259 -40.421 1.00 54.03 504 MET A CA 1
ATOM 3995 C C . MET A 1 504 ? -7.892 31.518 -41.754 1.00 54.03 504 MET A C 1
ATOM 3997 O O . MET A 1 504 ? -6.824 31.575 -42.360 1.00 54.03 504 MET A O 1
ATOM 4001 N N . THR A 1 505 ? -8.947 30.871 -42.256 1.00 58.22 505 THR A N 1
ATOM 4002 C CA . THR A 1 505 ? -8.929 30.229 -43.577 1.00 58.22 505 THR A CA 1
ATOM 4003 C C . THR A 1 505 ? -8.863 31.263 -44.703 1.00 58.22 505 THR A C 1
ATOM 4005 O O . THR A 1 505 ? -8.088 31.085 -45.638 1.00 58.22 505 THR A O 1
ATOM 4008 N N . ALA A 1 506 ? -9.601 32.374 -44.609 1.00 63.06 506 ALA A N 1
ATOM 4009 C CA . ALA A 1 506 ? -9.533 33.462 -45.586 1.00 63.06 506 ALA A CA 1
ATOM 4010 C C . ALA A 1 506 ? -8.154 34.143 -45.598 1.00 63.06 506 ALA A C 1
ATOM 4012 O O . ALA A 1 506 ? -7.622 34.431 -46.669 1.00 63.06 506 ALA A O 1
ATOM 4013 N N . LEU A 1 507 ? -7.550 34.340 -44.422 1.00 58.56 507 LEU A N 1
ATOM 4014 C CA . LEU A 1 507 ? -6.203 34.890 -44.279 1.00 58.56 507 LEU A CA 1
ATOM 4015 C C . LEU A 1 507 ? -5.147 33.942 -44.869 1.00 58.56 507 LEU A C 1
ATOM 4017 O O . LEU A 1 507 ? -4.286 34.387 -45.623 1.00 58.56 507 LEU A O 1
ATOM 4021 N N . GLY A 1 508 ? -5.269 32.633 -44.620 1.00 55.69 508 GLY A N 1
ATOM 4022 C CA . GLY A 1 508 ? -4.407 31.612 -45.223 1.00 55.69 508 GLY A CA 1
ATOM 4023 C C . GLY A 1 508 ? -4.515 31.547 -46.752 1.00 55.69 508 GLY A C 1
ATOM 4024 O O . GLY A 1 508 ? -3.496 31.459 -47.433 1.00 55.69 508 GLY A O 1
ATOM 4025 N N . ILE A 1 509 ? -5.727 31.659 -47.313 1.00 64.06 509 ILE A N 1
ATOM 4026 C CA . ILE A 1 509 ? -5.948 31.696 -48.771 1.00 64.06 509 ILE A CA 1
ATOM 4027 C C . ILE A 1 509 ? -5.375 32.981 -49.386 1.00 64.06 509 ILE A C 1
ATOM 4029 O O . ILE A 1 509 ? -4.718 32.920 -50.424 1.00 64.06 509 ILE A O 1
ATOM 4033 N N . LEU A 1 510 ? -5.575 34.139 -48.748 1.00 59.84 510 LEU A N 1
ATOM 4034 C CA . LEU A 1 510 ? -5.018 35.416 -49.207 1.00 59.84 510 LEU A CA 1
ATOM 4035 C C . LEU A 1 510 ? -3.484 35.387 -49.212 1.00 59.84 510 LEU A C 1
ATOM 4037 O O . LEU A 1 510 ? -2.871 35.813 -50.189 1.00 59.84 510 LEU A O 1
ATOM 4041 N N . MET A 1 511 ? -2.867 34.834 -48.163 1.00 55.69 511 MET A N 1
ATOM 4042 C CA . MET A 1 511 ? -1.418 34.642 -48.108 1.00 55.69 511 MET A CA 1
ATOM 4043 C C . MET A 1 511 ? -0.935 33.715 -49.219 1.00 55.69 511 MET A C 1
ATOM 4045 O O . MET A 1 511 ? 0.006 34.072 -49.916 1.00 55.69 511 MET A O 1
ATOM 4049 N N . PHE A 1 512 ? -1.605 32.581 -49.442 1.00 58.19 512 PHE A N 1
ATOM 4050 C CA . PHE A 1 512 ? -1.259 31.654 -50.521 1.00 58.19 512 PHE A CA 1
ATOM 4051 C C . PHE A 1 512 ? -1.315 32.329 -51.903 1.00 58.19 512 PHE A C 1
ATOM 4053 O O . PHE A 1 512 ? -0.397 32.172 -52.704 1.00 58.19 512 PHE A O 1
ATOM 4060 N N . ILE A 1 513 ? -2.338 33.149 -52.167 1.00 59.84 513 ILE A N 1
ATOM 4061 C CA . ILE A 1 513 ? -2.476 33.898 -53.427 1.00 59.84 513 ILE A CA 1
ATOM 4062 C C . ILE A 1 513 ? -1.361 34.945 -53.581 1.00 59.84 513 ILE A C 1
ATOM 4064 O O . ILE A 1 513 ? -0.736 35.015 -54.638 1.00 59.84 513 ILE A O 1
ATOM 4068 N N . ILE A 1 514 ? -1.059 35.726 -52.538 1.00 55.25 514 ILE A N 1
ATOM 4069 C CA . ILE A 1 514 ? 0.026 36.727 -52.556 1.00 55.25 514 ILE A CA 1
ATOM 4070 C C . ILE A 1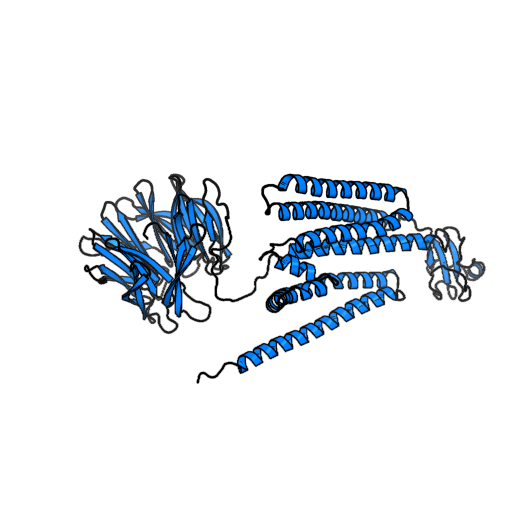 514 ? 1.395 36.053 -52.743 1.00 55.25 514 ILE A C 1
ATOM 4072 O O . ILE A 1 514 ? 2.259 36.580 -53.445 1.00 55.25 514 ILE A O 1
ATOM 4076 N N . TYR A 1 515 ? 1.580 34.862 -52.172 1.00 52.72 515 TYR A N 1
ATOM 4077 C CA . TYR A 1 515 ? 2.805 34.075 -52.296 1.00 52.72 515 TYR A CA 1
ATOM 4078 C C . TYR A 1 515 ? 2.993 33.521 -53.716 1.00 52.72 515 TYR A C 1
ATOM 4080 O O . TYR A 1 515 ? 4.077 33.636 -54.287 1.00 52.72 515 TYR A O 1
ATOM 4088 N N . MET A 1 516 ? 1.921 33.010 -54.332 1.00 53.28 516 MET A N 1
ATOM 4089 C CA . MET A 1 516 ? 1.937 32.525 -55.719 1.00 53.28 516 MET A CA 1
ATOM 4090 C C . MET A 1 516 ? 2.142 33.659 -56.736 1.00 53.28 516 MET A C 1
ATOM 4092 O O . MET A 1 516 ? 2.833 33.468 -57.733 1.00 53.28 516 MET A O 1
ATOM 4096 N N . ILE A 1 517 ? 1.609 34.859 -56.474 1.00 51.97 517 ILE A N 1
ATOM 4097 C CA . ILE A 1 517 ? 1.868 36.056 -57.295 1.00 51.97 517 ILE A CA 1
ATOM 4098 C C . ILE A 1 517 ? 3.327 36.515 -57.131 1.00 51.97 517 ILE A C 1
ATOM 4100 O O . ILE A 1 517 ? 3.967 36.922 -58.102 1.00 51.97 517 ILE A O 1
ATOM 4104 N N . GLY A 1 518 ? 3.887 36.397 -55.923 1.00 48.66 518 GLY A N 1
ATOM 4105 C CA . GLY A 1 518 ? 5.264 36.787 -55.643 1.00 48.66 518 GLY A CA 1
ATOM 4106 C C . GLY A 1 518 ? 6.340 35.911 -56.283 1.00 48.66 518 GLY A C 1
ATOM 4107 O O . GLY A 1 518 ? 7.416 36.421 -56.591 1.00 48.66 518 GLY A O 1
ATOM 4108 N N . PHE A 1 519 ? 6.017 34.650 -56.572 1.00 45.06 519 PHE A N 1
ATOM 4109 C CA . PHE A 1 519 ? 6.863 33.721 -57.327 1.00 45.06 519 PHE A CA 1
ATOM 4110 C C . PHE A 1 519 ? 7.024 34.121 -58.808 1.00 45.06 519 PHE A C 1
ATOM 4112 O O . PHE A 1 519 ? 8.036 33.803 -59.423 1.00 45.06 519 PHE A O 1
ATOM 4119 N N . VAL A 1 520 ? 6.059 34.858 -59.376 1.00 47.22 520 VAL A N 1
ATOM 4120 C CA . VAL A 1 520 ? 6.069 35.289 -60.790 1.00 47.22 520 VAL A CA 1
ATOM 4121 C C . VAL A 1 520 ? 6.556 36.743 -60.959 1.00 47.22 520 VAL A C 1
ATOM 4123 O O . VAL A 1 520 ? 7.003 37.117 -62.039 1.00 47.22 520 VAL A O 1
ATOM 4126 N N . GLY A 1 521 ? 6.491 37.574 -59.910 1.00 45.09 521 GLY A N 1
ATOM 4127 C CA . GLY A 1 521 ? 6.605 39.041 -60.011 1.00 45.09 521 GLY A CA 1
ATOM 4128 C C . GLY A 1 521 ? 7.953 39.706 -59.681 1.00 45.09 521 GLY A C 1
ATOM 4129 O O . GLY A 1 521 ? 8.045 40.927 -59.795 1.00 45.09 521 GLY A O 1
ATOM 4130 N N . GLY A 1 522 ? 8.987 38.969 -59.259 1.00 48.59 522 GLY A N 1
ATOM 4131 C CA . GLY A 1 522 ? 10.288 39.562 -58.896 1.00 48.59 522 GLY A CA 1
ATOM 4132 C C . GLY A 1 522 ? 10.251 40.496 -57.667 1.00 48.59 522 GLY A C 1
ATOM 4133 O O . GLY A 1 522 ? 9.308 40.469 -56.883 1.00 48.59 522 GLY A O 1
ATOM 4134 N N . SER A 1 523 ? 11.284 41.329 -57.488 1.00 44.94 523 SER A N 1
ATOM 4135 C CA . SER A 1 523 ? 11.646 42.092 -56.267 1.00 44.94 523 SER A CA 1
ATOM 4136 C C . SER A 1 523 ? 10.539 42.935 -55.604 1.00 44.94 523 SER A C 1
ATOM 4138 O O . SER A 1 523 ? 10.603 43.195 -54.402 1.00 44.94 523 SER A O 1
ATOM 4140 N N . ILE A 1 524 ? 9.483 43.310 -56.331 1.00 43.91 524 ILE A N 1
ATOM 4141 C CA . ILE A 1 524 ? 8.325 44.044 -55.788 1.00 43.91 524 ILE A CA 1
ATOM 4142 C C . ILE A 1 524 ? 7.491 43.160 -54.836 1.00 43.91 524 ILE A C 1
ATOM 4144 O O . ILE A 1 524 ? 6.892 43.660 -53.881 1.00 43.91 524 ILE A O 1
ATOM 4148 N N . SER A 1 525 ? 7.489 41.838 -55.035 1.00 46.78 525 SER A N 1
ATOM 4149 C CA . SER A 1 525 ? 6.759 40.901 -54.171 1.00 46.78 525 SER A CA 1
ATOM 4150 C C . SER A 1 525 ? 7.395 40.728 -52.792 1.00 46.78 525 SER A C 1
ATOM 4152 O O . SER A 1 525 ? 6.680 40.605 -51.798 1.00 46.78 525 SER A O 1
ATOM 4154 N N . VAL A 1 526 ? 8.724 40.809 -52.716 1.00 47.28 526 VAL A N 1
ATOM 4155 C CA . VAL A 1 526 ? 9.501 40.713 -51.472 1.00 47.28 526 VAL A CA 1
ATOM 4156 C C . VAL A 1 526 ? 9.209 41.917 -50.569 1.00 47.28 526 VAL A C 1
ATOM 4158 O O . VAL A 1 526 ? 8.991 41.759 -49.369 1.00 47.28 526 VAL A O 1
ATOM 4161 N N . LEU A 1 527 ? 9.093 43.114 -51.155 1.00 43.22 527 LEU A N 1
ATOM 4162 C CA . LEU A 1 527 ? 8.711 44.338 -50.444 1.00 43.22 527 LEU A CA 1
ATOM 4163 C C . LEU A 1 527 ? 7.260 44.299 -49.941 1.00 43.22 527 LEU A C 1
ATOM 4165 O O . LEU A 1 527 ? 6.995 44.682 -48.803 1.00 43.22 527 LEU A O 1
ATOM 4169 N N . ALA A 1 528 ? 6.320 43.787 -50.741 1.00 45.94 528 ALA A N 1
ATOM 4170 C CA . ALA A 1 528 ? 4.936 43.611 -50.297 1.00 45.94 528 ALA A CA 1
ATOM 4171 C C . ALA A 1 528 ? 4.831 42.619 -49.119 1.00 45.94 528 ALA A C 1
ATOM 4173 O O . ALA A 1 528 ? 4.077 42.848 -48.173 1.00 45.94 528 ALA A O 1
ATOM 4174 N N . GLN A 1 529 ? 5.628 41.547 -49.136 1.00 48.88 529 GLN A N 1
ATOM 4175 C CA . GLN A 1 529 ? 5.679 40.542 -48.068 1.00 48.88 529 GLN A CA 1
ATOM 4176 C C . GLN A 1 529 ? 6.347 41.060 -46.786 1.00 48.88 529 GLN A C 1
ATOM 4178 O O . GLN A 1 529 ? 5.859 40.766 -45.693 1.00 48.88 529 GLN A O 1
ATOM 4183 N N . ALA A 1 530 ? 7.389 41.891 -46.901 1.00 45.19 530 ALA A N 1
ATOM 4184 C CA . ALA A 1 530 ? 8.020 42.565 -45.764 1.00 45.19 530 ALA A CA 1
ATOM 4185 C C . ALA A 1 530 ? 7.053 43.502 -45.015 1.00 45.19 530 ALA A C 1
ATOM 4187 O O . ALA A 1 530 ? 7.213 43.726 -43.818 1.00 45.19 530 ALA A O 1
ATOM 4188 N N . VAL A 1 531 ? 6.018 44.009 -45.696 1.00 49.22 531 VAL A N 1
ATOM 4189 C CA . VAL A 1 531 ? 4.986 44.877 -45.104 1.00 49.22 531 VAL A CA 1
ATOM 4190 C C . VAL A 1 531 ? 3.780 44.083 -44.575 1.00 49.22 531 VAL A C 1
ATOM 4192 O O . VAL A 1 531 ? 3.211 44.445 -43.547 1.00 49.22 531 VAL A O 1
ATOM 4195 N N . LEU A 1 532 ? 3.389 42.984 -45.231 1.00 49.66 532 LEU A N 1
ATOM 4196 C CA . LEU A 1 532 ? 2.213 42.181 -44.856 1.00 49.66 532 LEU A CA 1
ATOM 4197 C C . LEU A 1 532 ? 2.458 41.209 -43.687 1.00 49.66 532 LEU A C 1
ATOM 4199 O O . LEU A 1 532 ? 1.552 40.992 -42.881 1.00 49.66 532 LEU A O 1
ATOM 4203 N N . ASN A 1 533 ? 3.666 40.659 -43.544 1.00 50.66 533 ASN A N 1
ATOM 4204 C CA . ASN A 1 533 ? 3.999 39.740 -42.446 1.00 50.66 533 ASN A CA 1
ATOM 4205 C C . ASN A 1 533 ? 3.948 40.397 -41.047 1.00 50.66 533 ASN A C 1
ATOM 4207 O O . ASN A 1 533 ? 3.370 39.800 -40.134 1.00 50.66 533 ASN A O 1
ATOM 4211 N N . PRO A 1 534 ? 4.427 41.641 -40.848 1.00 47.41 534 PRO A N 1
ATOM 4212 C CA . PRO A 1 534 ? 4.235 42.364 -39.589 1.00 47.41 534 PRO A CA 1
ATOM 4213 C C . PRO A 1 534 ? 2.762 42.586 -39.219 1.00 47.41 534 PRO A C 1
ATOM 4215 O O . PRO A 1 534 ? 2.425 42.617 -38.038 1.00 47.41 534 PRO A O 1
ATOM 4218 N N . LEU A 1 535 ? 1.859 42.697 -40.203 1.00 50.00 535 LEU A N 1
ATOM 4219 C CA . LEU A 1 535 ? 0.423 42.888 -39.959 1.00 50.00 535 LEU A CA 1
ATOM 4220 C C . LEU A 1 535 ? -0.263 41.617 -39.427 1.00 50.00 535 LEU A C 1
ATOM 4222 O O . LEU A 1 535 ? -1.215 41.722 -38.656 1.00 50.00 535 LEU A O 1
ATOM 4226 N N . LEU A 1 536 ? 0.233 40.425 -39.779 1.00 49.22 536 LEU A N 1
ATOM 4227 C CA . LEU A 1 536 ? -0.215 39.136 -39.223 1.00 49.22 536 LEU A CA 1
ATOM 4228 C C . LEU A 1 536 ? 0.176 38.979 -37.759 1.00 49.22 536 LEU A C 1
ATOM 4230 O O . LEU A 1 536 ? -0.639 38.557 -36.937 1.00 49.22 536 LEU A O 1
ATOM 4234 N N . VAL A 1 537 ? 1.409 39.374 -37.443 1.00 50.25 537 VAL A N 1
ATOM 4235 C CA . VAL A 1 537 ? 1.884 39.483 -36.067 1.00 50.25 537 VAL A CA 1
ATOM 4236 C C . VAL A 1 537 ? 0.975 40.468 -35.331 1.00 50.25 537 VAL A C 1
ATOM 4238 O O . VAL A 1 537 ? 0.336 40.089 -34.359 1.00 50.25 537 VAL A O 1
ATOM 4241 N N . LEU A 1 538 ? 0.745 41.668 -35.868 1.00 49.75 538 LEU A N 1
ATOM 4242 C CA . LEU A 1 538 ? -0.163 42.646 -35.260 1.00 49.75 538 LEU A CA 1
ATOM 4243 C C . LEU A 1 538 ? -1.588 42.095 -35.017 1.00 49.75 538 LEU A C 1
ATOM 4245 O O . LEU A 1 538 ? -2.168 42.324 -33.957 1.00 49.75 538 LEU A O 1
ATOM 4249 N N . ALA A 1 539 ? -2.153 41.335 -35.959 1.00 49.72 539 ALA A N 1
ATOM 4250 C CA . ALA A 1 539 ? -3.487 40.743 -35.832 1.00 49.72 539 ALA A CA 1
ATOM 4251 C C . ALA A 1 539 ? -3.558 39.652 -34.746 1.00 49.72 539 ALA A C 1
ATOM 4253 O O . ALA A 1 539 ? -4.523 39.606 -33.975 1.00 49.72 539 ALA A O 1
ATOM 4254 N N . ALA A 1 540 ? -2.526 38.809 -34.633 1.00 50.69 540 ALA A N 1
ATOM 4255 C CA . ALA A 1 540 ? -2.399 37.837 -33.547 1.00 50.69 540 ALA A CA 1
ATOM 4256 C C . ALA A 1 540 ? -2.264 38.533 -32.179 1.00 50.69 540 ALA A C 1
ATOM 4258 O O . ALA A 1 540 ? -2.859 38.091 -31.193 1.00 50.69 540 ALA A O 1
ATOM 4259 N N . TRP A 1 541 ? -1.563 39.670 -32.134 1.00 50.25 541 TRP A N 1
ATOM 4260 C CA . TRP A 1 541 ? -1.399 40.484 -30.928 1.00 50.25 541 TRP A CA 1
ATOM 4261 C C . TRP A 1 541 ? -2.711 41.141 -30.484 1.00 50.25 541 TRP A C 1
ATOM 4263 O O . TRP A 1 541 ? -3.028 41.126 -29.295 1.00 50.25 541 TRP A O 1
ATOM 4273 N N . VAL A 1 542 ? -3.524 41.645 -31.419 1.00 54.34 542 VAL A N 1
ATOM 4274 C CA . VAL A 1 542 ? -4.860 42.197 -31.122 1.00 54.34 542 VAL A CA 1
ATOM 4275 C C . VAL A 1 542 ? -5.798 41.121 -30.559 1.00 54.34 542 VAL A C 1
ATOM 4277 O O . VAL A 1 542 ? -6.545 41.381 -29.614 1.00 54.34 542 VAL A O 1
ATOM 4280 N N . MET A 1 543 ? -5.728 39.892 -31.079 1.00 50.94 543 MET A N 1
ATOM 4281 C CA . MET A 1 543 ? -6.510 38.758 -30.568 1.00 50.94 543 MET A CA 1
ATOM 4282 C C . MET A 1 543 ? -6.060 38.310 -29.170 1.00 50.94 543 MET A C 1
ATOM 4284 O O . MET A 1 543 ? -6.905 38.017 -28.324 1.00 50.94 543 MET A O 1
ATOM 4288 N N . ALA A 1 544 ? -4.753 38.299 -28.893 1.00 50.69 544 ALA A N 1
ATOM 4289 C CA . ALA A 1 544 ? -4.226 38.020 -27.557 1.00 50.69 544 ALA A CA 1
ATOM 4290 C C . ALA A 1 544 ? -4.664 39.089 -26.537 1.00 50.69 544 ALA A C 1
ATOM 4292 O O . ALA A 1 544 ? -5.109 38.744 -25.441 1.00 50.69 544 ALA A O 1
ATOM 4293 N N . LEU A 1 545 ? -4.640 40.371 -26.926 1.00 50.34 545 LEU A N 1
ATOM 4294 C CA . LEU A 1 545 ? -5.163 41.485 -26.127 1.00 50.34 545 LEU A CA 1
ATOM 4295 C C . LEU A 1 545 ? -6.641 41.286 -25.767 1.00 50.34 545 LEU A C 1
ATOM 4297 O O . LEU A 1 545 ? -7.026 41.421 -24.607 1.00 50.34 545 LEU A O 1
ATOM 4301 N N . ALA A 1 546 ? -7.470 40.929 -26.751 1.00 51.88 546 ALA A N 1
ATOM 4302 C CA . ALA A 1 546 ? -8.904 40.743 -26.551 1.00 51.88 546 ALA A CA 1
ATOM 4303 C C . ALA A 1 546 ? -9.223 39.637 -25.524 1.00 51.88 546 ALA A C 1
ATOM 4305 O O . ALA A 1 546 ? -10.200 39.752 -24.789 1.00 51.88 546 ALA A O 1
ATOM 4306 N N . VAL A 1 547 ? -8.379 38.603 -25.429 1.00 49.06 547 VAL A N 1
ATOM 4307 C CA . VAL A 1 547 ? -8.499 37.515 -24.439 1.00 49.06 547 VAL A CA 1
ATOM 4308 C C . VAL A 1 547 ? -8.056 37.957 -23.038 1.00 49.06 547 VAL A C 1
ATOM 4310 O O . VAL A 1 547 ? -8.641 37.532 -22.042 1.00 49.06 547 VAL A O 1
ATOM 4313 N N . VAL A 1 548 ? -7.043 38.823 -22.938 1.00 47.97 548 VAL A N 1
ATOM 4314 C CA . VAL A 1 548 ? -6.540 39.345 -21.653 1.00 47.97 548 VAL A CA 1
ATOM 4315 C C . VAL A 1 548 ? -7.539 40.305 -20.997 1.00 47.97 548 VAL A C 1
ATOM 4317 O O . VAL A 1 548 ? -7.683 40.288 -19.777 1.00 47.97 548 VAL A O 1
ATOM 4320 N N . PHE A 1 549 ? -8.263 41.103 -21.787 1.00 47.88 549 PHE A N 1
ATOM 4321 C CA . PHE A 1 549 ? -9.174 42.138 -21.279 1.00 47.88 549 PHE A CA 1
ATOM 4322 C C . PHE A 1 549 ? -10.632 41.684 -21.064 1.00 47.88 549 PHE A C 1
ATOM 4324 O O . PHE A 1 549 ? -11.467 42.491 -20.656 1.00 47.88 549 PHE A O 1
ATOM 4331 N N . THR A 1 550 ? -10.971 40.405 -21.278 1.00 46.19 550 THR A N 1
ATOM 4332 C CA . THR A 1 550 ? -12.303 39.875 -20.918 1.00 46.19 550 THR A CA 1
ATOM 4333 C C . THR A 1 550 ? -12.450 39.668 -19.398 1.00 46.19 550 THR A C 1
ATOM 4335 O O . THR A 1 550 ? -11.664 38.915 -18.814 1.00 46.19 550 THR A O 1
ATOM 4338 N N . PRO A 1 551 ? -13.446 40.284 -18.727 1.00 38.38 551 PRO A N 1
ATOM 4339 C CA . PRO A 1 551 ? -13.590 40.204 -17.271 1.00 38.38 551 PRO A CA 1
ATOM 4340 C C . PRO A 1 551 ? -14.021 38.801 -16.802 1.00 38.38 551 PRO A C 1
ATOM 4342 O O . PRO A 1 551 ? -14.935 38.206 -17.370 1.00 38.38 551 PRO A O 1
ATOM 4345 N N . GLY A 1 552 ? -13.362 38.283 -15.752 1.00 49.22 552 GLY A N 1
ATOM 4346 C CA . GLY A 1 552 ? -13.631 36.964 -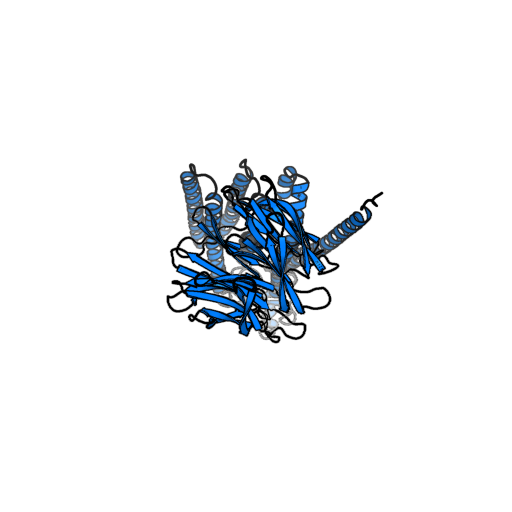15.141 1.00 49.22 552 GLY A CA 1
ATOM 4347 C C . GLY A 1 552 ? -12.470 35.951 -15.164 1.00 49.22 552 GLY A C 1
ATOM 4348 O O . GLY A 1 552 ? -12.648 34.799 -14.775 1.00 49.22 552 GLY A O 1
ATOM 4349 N N . ALA A 1 553 ? -11.272 36.337 -15.609 1.00 43.72 553 ALA A N 1
ATOM 4350 C CA . ALA A 1 553 ? -10.126 35.434 -15.741 1.00 43.72 553 ALA A CA 1
ATOM 4351 C C . ALA A 1 553 ? -9.367 35.208 -14.413 1.00 43.72 553 ALA A C 1
ATOM 4353 O O . ALA A 1 553 ? -8.331 35.826 -14.171 1.00 43.72 553 ALA A O 1
ATOM 4354 N N . ALA A 1 554 ? -9.842 34.296 -13.561 1.00 46.12 554 ALA A N 1
ATOM 4355 C CA . ALA A 1 554 ? -9.110 33.874 -12.364 1.00 46.12 554 ALA A CA 1
ATOM 4356 C C . ALA A 1 554 ? -8.324 32.560 -12.578 1.00 46.12 554 ALA A C 1
ATOM 4358 O O . ALA A 1 554 ? -8.822 31.587 -13.142 1.00 46.12 554 ALA A O 1
ATOM 4359 N N . LYS A 1 555 ? -7.085 32.561 -12.066 1.00 39.75 555 LYS A N 1
ATOM 4360 C CA . LYS A 1 555 ? -6.137 31.451 -11.819 1.00 39.75 555 LYS A CA 1
ATOM 4361 C C . LYS A 1 555 ? -5.413 30.765 -12.989 1.00 39.75 555 LYS A C 1
ATOM 4363 O O . LYS A 1 555 ? -4.224 30.505 -12.843 1.00 39.75 555 LYS A O 1
ATOM 4368 N N . GLU A 1 556 ? -6.014 30.556 -14.161 1.00 42.38 556 GLU A N 1
ATOM 4369 C CA . GLU A 1 556 ? -5.253 30.065 -15.342 1.00 42.38 556 GLU A CA 1
ATOM 4370 C C . GLU A 1 556 ? -4.551 31.184 -16.135 1.00 42.38 556 GLU A C 1
ATOM 4372 O O . GLU A 1 556 ? -3.778 30.926 -17.055 1.00 42.38 556 GLU A O 1
ATOM 4377 N N . ALA A 1 557 ? -4.770 32.445 -15.756 1.00 46.94 557 ALA A N 1
ATOM 4378 C CA . ALA A 1 557 ? -4.238 33.604 -16.466 1.00 46.94 557 ALA A CA 1
ATOM 4379 C C . ALA A 1 557 ? -2.727 33.831 -16.262 1.00 46.94 557 ALA A C 1
ATOM 4381 O O . ALA A 1 557 ? -2.127 34.568 -17.036 1.00 46.94 557 ALA A O 1
ATOM 4382 N N . ASN A 1 558 ? -2.089 33.217 -15.261 1.00 45.34 558 ASN A N 1
ATOM 4383 C CA . ASN A 1 558 ? -0.724 33.589 -14.866 1.00 45.34 558 ASN A CA 1
ATOM 4384 C C . ASN A 1 558 ? 0.349 33.140 -15.868 1.00 45.34 558 ASN A C 1
ATOM 4386 O O . ASN A 1 558 ? 1.353 33.822 -16.013 1.00 45.34 558 ASN A O 1
ATOM 4390 N N . VAL A 1 559 ? 0.125 32.056 -16.620 1.00 44.09 559 VAL A N 1
ATOM 4391 C CA . VAL A 1 559 ? 1.072 31.588 -17.653 1.00 44.09 559 VAL A CA 1
ATOM 4392 C C . VAL A 1 559 ? 0.969 32.433 -18.924 1.00 44.09 559 VAL A C 1
ATOM 4394 O O . VAL A 1 559 ? 1.987 32.817 -19.489 1.00 44.09 559 VAL A O 1
ATOM 4397 N N . SER A 1 560 ? -0.248 32.787 -19.347 1.00 45.84 560 SER A N 1
ATOM 4398 C CA . SER A 1 560 ? -0.466 33.703 -20.476 1.00 45.84 560 SER A CA 1
ATOM 4399 C C . SER A 1 560 ? -0.017 35.130 -20.150 1.00 45.84 560 SER A C 1
ATOM 4401 O O . SER A 1 560 ? 0.519 35.810 -21.017 1.00 45.84 560 SER A O 1
ATOM 4403 N N . LYS A 1 561 ? -0.176 35.563 -18.893 1.00 47.31 561 LYS A N 1
ATOM 4404 C CA . LYS A 1 561 ? 0.369 36.826 -18.377 1.00 47.31 561 LYS A CA 1
ATOM 4405 C C . LYS A 1 561 ? 1.903 36.796 -18.306 1.00 47.31 561 LYS A C 1
ATOM 4407 O O . LYS A 1 561 ? 2.519 37.742 -18.771 1.00 47.31 561 LYS A O 1
ATOM 4412 N N . ALA A 1 562 ? 2.519 35.710 -17.827 1.00 46.50 562 ALA A N 1
ATOM 4413 C CA . ALA A 1 562 ? 3.979 35.544 -17.804 1.00 46.50 562 ALA A CA 1
ATOM 4414 C C . ALA A 1 562 ? 4.594 35.546 -19.214 1.00 46.50 562 ALA A C 1
ATOM 4416 O O . ALA A 1 562 ? 5.575 36.239 -19.452 1.00 46.50 562 ALA A O 1
ATOM 4417 N N . ALA A 1 563 ? 3.981 34.837 -20.168 1.00 47.00 563 ALA A N 1
ATOM 4418 C CA . ALA A 1 563 ? 4.410 34.847 -21.568 1.00 47.00 563 ALA A CA 1
ATOM 4419 C C . ALA A 1 563 ? 4.244 36.234 -22.222 1.00 47.00 563 ALA A C 1
ATOM 4421 O O . ALA A 1 563 ? 5.085 36.646 -23.014 1.00 47.00 563 ALA A O 1
ATOM 4422 N N . ALA A 1 564 ? 3.199 36.988 -21.858 1.00 46.06 564 ALA A N 1
ATOM 4423 C CA . ALA A 1 564 ? 3.007 38.363 -22.320 1.00 46.06 564 ALA A CA 1
ATOM 4424 C C . ALA A 1 564 ? 4.007 39.367 -21.704 1.00 46.06 564 ALA A C 1
ATOM 4426 O O . ALA A 1 564 ? 4.257 40.408 -22.308 1.00 46.06 564 ALA A O 1
ATOM 4427 N N . MET A 1 565 ? 4.596 39.074 -20.534 1.00 45.81 565 MET A N 1
ATOM 4428 C CA . MET A 1 565 ? 5.621 39.918 -19.892 1.00 45.81 565 MET A CA 1
ATOM 4429 C C . MET A 1 565 ? 7.012 39.805 -20.530 1.00 45.81 565 MET A C 1
ATOM 4431 O O . MET A 1 565 ? 7.829 40.703 -20.329 1.00 45.81 565 MET A O 1
ATOM 4435 N N . GLU A 1 566 ? 7.279 38.764 -21.325 1.00 45.03 566 GLU A N 1
ATOM 4436 C CA . GLU A 1 566 ? 8.514 38.653 -22.123 1.00 45.03 566 GLU A CA 1
ATOM 4437 C C . GLU A 1 566 ? 8.474 39.513 -23.405 1.00 45.03 566 GLU A C 1
ATOM 4439 O O . GLU A 1 566 ? 9.475 39.644 -24.104 1.00 45.03 566 GLU A O 1
ATOM 4444 N N . LEU A 1 567 ? 7.342 40.171 -23.698 1.00 44.03 567 LEU A N 1
ATOM 4445 C CA . LEU A 1 567 ? 7.211 41.111 -24.813 1.00 44.03 567 LEU A CA 1
ATOM 4446 C C . LEU A 1 567 ? 7.599 42.537 -24.350 1.00 44.03 567 LEU A C 1
ATOM 4448 O O . LEU A 1 567 ? 6.940 43.080 -23.454 1.00 44.03 567 LEU A O 1
ATOM 4452 N N . PRO A 1 568 ? 8.613 43.193 -24.961 1.00 40.62 568 PRO A N 1
ATOM 4453 C CA . PRO A 1 568 ? 9.258 44.404 -24.423 1.00 40.62 568 PRO A CA 1
ATOM 4454 C C . PRO A 1 568 ? 8.319 45.575 -24.090 1.00 40.62 568 PRO A C 1
ATOM 4456 O O . PRO A 1 568 ? 8.583 46.334 -23.162 1.00 40.62 568 PRO A O 1
ATOM 4459 N N . PHE A 1 569 ? 7.201 45.709 -24.811 1.00 37.78 569 PHE A N 1
ATOM 4460 C CA . PHE A 1 569 ? 6.240 46.808 -24.644 1.00 37.78 569 PHE A CA 1
ATOM 4461 C C . PHE A 1 569 ? 5.105 46.524 -23.646 1.00 37.78 569 PHE A C 1
ATOM 4463 O O . PHE A 1 569 ? 4.460 47.456 -23.171 1.00 37.78 569 PHE A O 1
ATOM 4470 N N . PHE A 1 570 ? 4.859 45.260 -23.293 1.00 41.78 570 PHE A N 1
ATOM 4471 C CA . PHE A 1 570 ? 3.722 44.868 -22.449 1.00 41.78 570 PHE A CA 1
ATOM 4472 C C . PHE A 1 570 ? 4.087 44.698 -20.976 1.00 41.78 570 PHE A C 1
ATOM 4474 O O . PHE A 1 570 ? 3.216 44.802 -20.113 1.00 41.78 570 PHE A O 1
ATOM 4481 N N . ASN A 1 571 ? 5.376 44.532 -20.678 1.00 40.16 571 ASN A N 1
ATOM 4482 C CA . ASN A 1 571 ? 5.891 44.383 -19.320 1.00 40.16 571 ASN A CA 1
ATOM 4483 C C . ASN A 1 571 ? 5.547 45.597 -18.430 1.00 40.16 571 ASN A C 1
ATOM 4485 O O . ASN A 1 571 ? 5.055 45.439 -17.315 1.00 40.16 571 ASN A O 1
ATOM 4489 N N . ALA A 1 572 ? 5.689 46.818 -18.960 1.00 37.78 572 ALA A N 1
ATOM 4490 C CA . ALA A 1 572 ? 5.374 48.048 -18.228 1.00 37.78 572 ALA A CA 1
ATOM 4491 C C . ALA A 1 572 ? 3.864 48.248 -17.993 1.00 37.78 572 ALA A C 1
ATOM 4493 O O . ALA A 1 572 ? 3.464 48.736 -16.942 1.00 37.78 572 ALA A O 1
ATOM 4494 N N . LEU A 1 573 ? 3.025 47.849 -18.953 1.00 40.16 573 LEU A N 1
ATOM 4495 C CA . LEU A 1 573 ? 1.570 48.034 -18.902 1.00 40.16 573 LEU A CA 1
ATOM 4496 C C . LEU A 1 573 ? 0.892 46.989 -18.006 1.00 40.16 573 LEU A C 1
ATOM 4498 O O . LEU A 1 573 ? -0.052 47.309 -17.290 1.00 40.16 573 LEU A O 1
ATOM 4502 N N . LEU A 1 574 ? 1.402 45.753 -18.007 1.00 42.53 574 LEU A N 1
ATOM 4503 C CA . LEU A 1 574 ? 0.905 44.678 -17.151 1.00 42.53 574 LEU A CA 1
ATOM 4504 C C . LEU A 1 574 ? 1.355 44.864 -15.694 1.00 42.53 574 LEU A C 1
ATOM 4506 O O . LEU A 1 574 ? 0.553 44.658 -14.788 1.00 42.53 574 LEU A O 1
ATOM 4510 N N . ALA A 1 575 ? 2.591 45.323 -15.460 1.00 40.94 575 ALA A N 1
ATOM 4511 C CA . ALA A 1 575 ? 3.106 45.605 -14.117 1.00 40.94 575 ALA A CA 1
ATOM 4512 C C . ALA A 1 575 ? 2.311 46.694 -13.371 1.00 40.94 575 ALA A C 1
ATOM 4514 O O . ALA A 1 575 ? 2.246 46.666 -12.148 1.00 40.94 575 ALA A O 1
ATOM 4515 N N . MET A 1 576 ? 1.659 47.618 -14.089 1.00 41.91 576 MET A N 1
ATOM 4516 C CA . MET A 1 576 ? 0.783 48.641 -13.495 1.00 41.91 576 MET A CA 1
ATOM 4517 C C . MET A 1 576 ? -0.559 48.090 -12.980 1.00 41.91 576 MET A C 1
ATOM 4519 O O . MET A 1 576 ? -1.254 48.787 -12.245 1.00 41.91 576 MET A O 1
ATOM 4523 N N . TYR A 1 577 ? -0.930 46.862 -13.357 1.00 40.31 577 TYR A N 1
ATOM 4524 C CA . TYR A 1 577 ? -2.206 46.224 -13.008 1.00 40.31 577 TYR A CA 1
ATOM 4525 C C . TYR A 1 577 ? -2.059 44.986 -12.107 1.00 40.31 577 TYR A C 1
ATOM 4527 O O . TYR A 1 577 ? -3.067 44.371 -11.759 1.00 40.31 577 TYR A O 1
ATOM 4535 N N . LEU A 1 578 ? -0.829 44.610 -11.745 1.00 43.56 578 LEU A N 1
ATOM 4536 C CA . LEU A 1 578 ? -0.528 43.458 -10.893 1.00 43.56 578 LEU A CA 1
ATOM 4537 C C . LEU A 1 578 ? -0.273 43.904 -9.451 1.00 43.56 578 LEU A C 1
ATOM 4539 O O . LEU A 1 578 ? 0.318 44.955 -9.205 1.00 43.56 578 LEU A O 1
ATOM 4543 N N . THR A 1 579 ? -0.710 43.093 -8.492 1.00 44.62 579 THR A N 1
ATOM 4544 C CA . THR A 1 579 ? -0.415 43.320 -7.072 1.00 44.62 579 THR A CA 1
ATOM 4545 C C . THR A 1 579 ? 1.025 42.901 -6.741 1.00 44.62 579 THR A C 1
ATOM 4547 O O . THR A 1 579 ? 1.627 42.100 -7.458 1.00 44.62 579 THR A O 1
ATOM 4550 N N . GLY A 1 580 ? 1.611 43.451 -5.668 1.00 40.44 580 GLY A N 1
ATOM 4551 C CA . GLY A 1 580 ? 3.022 43.211 -5.311 1.00 40.44 580 GLY A CA 1
ATOM 4552 C C . GLY A 1 580 ? 3.389 41.727 -5.169 1.00 40.44 580 GLY A C 1
ATOM 4553 O O . GLY A 1 580 ? 4.443 41.309 -5.645 1.00 40.44 580 GLY A O 1
ATOM 4554 N N . ASP A 1 581 ? 2.477 40.925 -4.619 1.00 43.69 581 ASP A N 1
ATOM 4555 C CA . ASP A 1 581 ? 2.666 39.483 -4.423 1.00 43.69 581 ASP A CA 1
ATOM 4556 C C . ASP A 1 581 ? 2.589 38.697 -5.748 1.00 43.69 581 ASP A C 1
ATOM 4558 O O . ASP A 1 581 ? 3.332 37.735 -5.955 1.00 43.69 581 ASP A O 1
ATOM 4562 N N . GLU A 1 582 ? 1.752 39.136 -6.698 1.00 47.34 582 GLU A N 1
ATOM 4563 C CA . GLU A 1 582 ? 1.659 38.525 -8.034 1.00 47.34 582 GLU A CA 1
ATOM 4564 C C . GLU A 1 582 ? 2.938 38.749 -8.853 1.00 47.34 582 GLU A C 1
ATOM 4566 O O . GLU A 1 582 ? 3.368 37.863 -9.593 1.00 47.34 582 GLU A O 1
ATOM 4571 N N . VAL A 1 583 ? 3.580 39.911 -8.698 1.00 45.34 583 VAL A N 1
ATOM 4572 C CA . VAL A 1 583 ? 4.862 40.221 -9.352 1.00 45.34 583 VAL A CA 1
ATOM 4573 C C . VAL A 1 583 ? 5.988 39.333 -8.809 1.00 45.34 583 VAL A C 1
ATOM 4575 O O . VAL A 1 583 ? 6.824 38.862 -9.584 1.00 45.34 583 VAL A O 1
ATOM 4578 N N . GLU A 1 584 ? 6.002 39.055 -7.503 1.00 48.88 584 GLU A N 1
ATOM 4579 C CA . GLU A 1 584 ? 7.043 38.243 -6.864 1.00 48.88 584 GLU A CA 1
ATOM 4580 C C . GLU A 1 584 ? 6.938 36.748 -7.233 1.00 48.88 584 GLU A C 1
ATOM 4582 O O . GLU A 1 584 ? 7.958 36.085 -7.445 1.00 48.88 584 GLU A O 1
ATOM 4587 N N . GLU A 1 585 ? 5.721 36.208 -7.383 1.00 48.78 585 GLU A N 1
ATOM 4588 C CA . GLU A 1 585 ? 5.511 34.852 -7.917 1.00 48.78 585 GLU A CA 1
ATOM 4589 C C . GLU A 1 585 ? 5.914 34.730 -9.394 1.00 48.78 585 GLU A C 1
ATOM 4591 O O . GLU A 1 585 ? 6.526 33.735 -9.795 1.00 48.78 585 GLU A O 1
ATOM 4596 N N . LEU A 1 586 ? 5.609 35.744 -10.210 1.00 48.28 586 LEU A N 1
ATOM 4597 C CA . LEU A 1 586 ? 5.956 35.756 -11.634 1.00 48.28 586 LEU A CA 1
ATOM 4598 C C . LEU A 1 586 ? 7.474 35.852 -11.859 1.00 48.28 586 LEU A C 1
ATOM 4600 O O . LEU A 1 586 ? 8.000 35.180 -12.747 1.00 48.28 586 LEU A O 1
ATOM 4604 N N . GLN A 1 587 ? 8.201 36.606 -11.027 1.00 48.31 587 GLN A N 1
ATOM 4605 C CA . GLN A 1 587 ? 9.666 36.708 -11.100 1.00 48.31 587 GLN A CA 1
ATOM 4606 C C . GLN A 1 587 ? 10.381 35.386 -10.773 1.00 48.31 587 GLN A C 1
ATOM 4608 O O . GLN A 1 587 ? 11.345 35.036 -11.453 1.00 48.31 587 GLN A O 1
ATOM 4613 N N . LYS A 1 588 ? 9.882 34.601 -9.808 1.00 48.81 588 LYS A N 1
ATOM 4614 C CA . LYS A 1 588 ? 10.461 33.290 -9.438 1.00 48.81 588 LYS A CA 1
ATOM 4615 C C . LYS A 1 588 ? 10.368 32.248 -10.558 1.00 48.81 588 LYS A C 1
ATOM 4617 O O . LYS A 1 588 ? 11.196 31.346 -10.633 1.00 48.81 588 LYS A O 1
ATOM 4622 N N . MET A 1 589 ? 9.379 32.371 -11.447 1.00 45.56 589 MET A N 1
ATOM 4623 C CA . MET A 1 589 ? 9.226 31.497 -12.620 1.00 45.56 589 MET A CA 1
ATOM 4624 C C . MET A 1 589 ? 10.091 31.925 -13.819 1.00 45.56 589 MET A C 1
ATOM 4626 O O . MET A 1 589 ? 10.244 31.148 -14.761 1.00 45.56 589 MET A O 1
ATOM 4630 N N . ARG A 1 590 ? 10.647 33.143 -13.791 1.00 47.75 590 ARG A N 1
ATOM 4631 C CA . ARG A 1 590 ? 11.346 33.786 -14.913 1.00 47.75 590 ARG A CA 1
ATOM 4632 C C . ARG A 1 590 ? 12.838 33.435 -14.998 1.00 47.75 590 ARG A C 1
ATOM 4634 O O . ARG A 1 590 ? 13.345 33.229 -16.095 1.00 47.75 590 ARG A O 1
ATOM 4641 N N . GLU A 1 591 ? 13.532 33.326 -13.863 1.00 49.97 591 GLU A N 1
ATOM 4642 C CA . GLU A 1 591 ? 15.008 33.231 -13.784 1.00 49.97 591 GLU A CA 1
ATOM 4643 C C . GLU A 1 591 ? 15.659 32.015 -14.497 1.00 49.97 591 GLU A C 1
ATOM 4645 O O . GLU A 1 591 ? 16.628 32.211 -15.241 1.00 49.97 591 GLU A O 1
ATOM 4650 N N . PRO A 1 592 ? 15.168 30.766 -14.349 1.00 45.09 592 PRO A N 1
ATOM 4651 C CA . PRO A 1 592 ? 15.772 29.624 -15.045 1.00 45.09 592 PRO A CA 1
ATOM 4652 C C . PRO A 1 592 ? 15.383 29.570 -16.531 1.00 45.09 592 PRO A C 1
ATOM 4654 O O . PRO A 1 592 ? 16.139 29.056 -17.355 1.00 45.09 592 PRO A O 1
ATOM 4657 N N . LEU A 1 593 ? 14.227 30.140 -16.886 1.00 42.44 593 LEU A N 1
ATOM 4658 C CA . LEU A 1 593 ? 13.711 30.177 -18.251 1.00 42.44 593 LEU A CA 1
ATOM 4659 C C . LEU A 1 593 ? 14.466 31.215 -19.103 1.00 42.44 593 LEU A C 1
ATOM 4661 O O . LEU A 1 593 ? 14.855 30.904 -20.224 1.00 42.44 593 LEU A O 1
ATOM 4665 N N . SER A 1 594 ? 14.771 32.400 -18.556 1.00 46.28 594 SER A N 1
ATOM 4666 C CA . SER A 1 594 ? 15.499 33.459 -19.276 1.00 46.28 594 SER A CA 1
ATOM 4667 C C . SER A 1 594 ? 16.963 33.119 -19.565 1.00 46.28 594 SER A C 1
ATOM 4669 O O . SER A 1 594 ? 17.529 33.619 -20.531 1.00 46.28 594 SER A O 1
ATOM 4671 N N . THR A 1 595 ? 17.587 32.287 -18.726 1.00 46.12 595 THR A N 1
ATOM 4672 C CA . THR A 1 595 ? 18.998 31.890 -18.881 1.00 46.12 595 THR A CA 1
ATOM 4673 C C . THR A 1 595 ? 19.151 30.758 -19.904 1.00 46.12 595 THR A C 1
ATOM 4675 O O . THR A 1 595 ? 20.074 30.780 -20.713 1.00 46.12 595 THR A O 1
ATOM 4678 N N . GLY A 1 596 ? 18.218 29.795 -19.914 1.00 41.25 596 GLY A N 1
ATOM 4679 C CA . GLY A 1 596 ? 18.197 28.699 -20.889 1.00 41.25 596 GLY A CA 1
ATOM 4680 C C . GLY A 1 596 ? 17.758 29.120 -22.296 1.00 41.25 596 GLY A C 1
ATOM 4681 O O . GLY A 1 596 ? 18.305 28.602 -23.263 1.00 41.25 596 GLY A O 1
ATOM 4682 N N . LEU A 1 597 ? 16.823 30.074 -22.428 1.00 44.78 597 LEU A N 1
ATOM 4683 C CA . LEU A 1 597 ? 16.415 30.599 -23.741 1.00 44.78 597 LEU A CA 1
ATOM 4684 C C . LEU A 1 597 ? 17.548 31.356 -24.450 1.00 44.78 597 LEU A C 1
ATOM 4686 O O . LEU A 1 597 ? 17.718 31.188 -25.649 1.00 44.78 597 LEU A O 1
ATOM 4690 N N . ARG A 1 598 ? 18.376 32.116 -23.723 1.00 51.56 598 ARG A N 1
ATOM 4691 C CA . ARG A 1 598 ? 19.408 32.970 -24.341 1.00 51.56 598 ARG A CA 1
ATOM 4692 C C . ARG A 1 598 ? 20.621 32.216 -24.887 1.00 51.56 598 ARG A C 1
ATOM 4694 O O . ARG A 1 598 ? 21.222 32.647 -25.859 1.00 51.56 598 ARG A O 1
ATOM 4701 N N . LEU A 1 599 ? 20.937 31.044 -24.332 1.00 44.75 599 LEU A N 1
ATOM 4702 C CA . LEU A 1 599 ? 21.915 30.124 -24.933 1.00 44.75 599 LEU A CA 1
ATOM 4703 C C . LEU A 1 599 ? 21.431 29.572 -26.283 1.00 44.75 599 LEU A C 1
ATOM 4705 O O . LEU A 1 599 ? 22.249 29.262 -27.140 1.00 44.75 599 LEU A O 1
ATOM 4709 N N . VAL A 1 600 ? 20.115 29.446 -26.470 1.00 43.44 600 VAL A N 1
ATOM 4710 C CA . VAL A 1 600 ? 19.513 29.022 -27.741 1.00 43.44 600 VAL A CA 1
ATOM 4711 C C . VAL A 1 600 ? 19.373 30.207 -28.709 1.00 43.44 600 VAL A C 1
ATOM 4713 O O . VAL A 1 600 ? 19.537 30.000 -29.904 1.00 43.44 600 VAL A O 1
ATOM 4716 N N . GLU A 1 601 ? 19.157 31.430 -28.205 1.00 47.41 601 GLU A N 1
ATOM 4717 C CA . GLU A 1 601 ? 19.043 32.672 -28.997 1.00 47.41 601 GLU A CA 1
ATOM 4718 C C . GLU A 1 601 ? 20.400 33.198 -29.518 1.00 47.41 601 GLU A C 1
ATOM 4720 O O . GLU A 1 601 ? 20.528 33.467 -30.709 1.00 47.41 601 GLU A O 1
ATOM 4725 N N . ASP A 1 602 ? 21.429 33.312 -28.667 1.00 49.97 602 ASP A N 1
ATOM 4726 C CA . ASP A 1 602 ? 22.656 34.066 -28.998 1.00 49.97 602 ASP A CA 1
ATOM 4727 C C . ASP A 1 602 ? 23.758 33.199 -29.656 1.00 49.97 602 ASP A C 1
ATOM 4729 O O . ASP A 1 602 ? 24.635 33.712 -30.355 1.00 49.97 602 ASP A O 1
ATOM 4733 N N . ILE A 1 603 ? 23.738 31.870 -29.460 1.00 51.84 603 ILE A N 1
ATOM 4734 C CA . ILE A 1 603 ? 24.744 30.948 -30.030 1.00 51.84 603 ILE A CA 1
ATOM 4735 C C . ILE A 1 603 ? 24.617 30.812 -31.558 1.00 51.84 603 ILE A C 1
ATOM 4737 O O . ILE A 1 603 ? 25.650 30.886 -32.229 1.00 51.84 603 ILE A O 1
ATOM 4741 N N . PRO A 1 604 ? 23.418 30.631 -32.149 1.00 50.66 604 PRO A N 1
ATOM 4742 C CA . PRO A 1 604 ? 23.270 30.574 -33.603 1.00 50.66 604 PRO A CA 1
ATOM 4743 C C . PRO A 1 604 ? 23.729 31.860 -34.297 1.00 50.66 604 PRO A C 1
ATOM 4745 O O . PRO A 1 604 ? 24.356 31.783 -35.349 1.00 50.66 604 PRO A O 1
ATOM 4748 N N . GLU A 1 605 ? 23.493 33.027 -33.692 1.00 52.28 605 GLU A N 1
ATOM 4749 C CA . GLU A 1 605 ? 23.939 34.326 -34.215 1.00 52.28 605 GLU A CA 1
ATOM 4750 C C . GLU A 1 605 ? 25.472 34.452 -34.211 1.00 52.28 605 GLU A C 1
ATOM 4752 O O . GLU A 1 605 ? 26.065 34.926 -35.180 1.00 52.28 605 GLU A O 1
ATOM 4757 N N . LEU A 1 606 ? 26.134 33.935 -33.168 1.00 53.16 606 LEU A N 1
ATOM 4758 C CA . LEU A 1 606 ? 27.598 33.867 -33.077 1.00 53.16 606 LEU A CA 1
ATOM 4759 C C . LEU A 1 606 ? 28.200 32.913 -34.123 1.00 53.16 606 LEU A C 1
ATOM 4761 O O . LEU A 1 606 ? 29.258 33.190 -34.690 1.00 53.16 606 LEU A O 1
ATOM 4765 N N . VAL A 1 607 ? 27.515 31.797 -34.393 1.00 50.69 607 VAL A N 1
ATOM 4766 C CA . VAL A 1 607 ? 27.909 30.818 -35.416 1.00 50.69 607 VAL A CA 1
ATOM 4767 C C . VAL A 1 607 ? 27.713 31.391 -36.820 1.00 50.69 607 VAL A C 1
ATOM 4769 O O . VAL A 1 607 ? 28.617 31.272 -37.640 1.00 50.69 607 VAL A O 1
ATOM 4772 N N . ILE A 1 608 ? 26.587 32.054 -37.095 1.00 51.97 608 ILE A N 1
ATOM 4773 C CA . ILE A 1 608 ? 26.305 32.679 -38.396 1.00 51.97 608 ILE A CA 1
ATOM 4774 C C . ILE A 1 608 ? 27.259 33.848 -38.652 1.00 51.97 608 ILE A C 1
ATOM 4776 O O . ILE A 1 608 ? 27.890 33.879 -39.701 1.00 51.97 608 ILE A O 1
ATOM 4780 N N . GLY A 1 609 ? 27.464 34.743 -37.680 1.00 53.12 609 GLY A N 1
ATOM 4781 C CA . GLY A 1 609 ? 28.437 35.831 -37.810 1.00 53.12 609 GLY A CA 1
ATOM 4782 C C . GLY A 1 609 ? 29.870 35.325 -38.021 1.00 53.12 609 GLY A C 1
ATOM 4783 O O . GLY A 1 609 ? 30.630 35.908 -38.793 1.00 53.12 609 GLY A O 1
ATOM 4784 N N . GLY A 1 610 ? 30.239 34.205 -37.386 1.00 52.22 610 GLY A N 1
ATOM 4785 C CA . GLY A 1 610 ? 31.524 33.539 -37.610 1.00 52.22 610 GLY A CA 1
ATOM 4786 C C . GLY A 1 610 ? 31.653 32.917 -39.005 1.00 52.22 610 GLY A C 1
ATOM 4787 O O . GLY A 1 610 ? 32.721 32.992 -39.611 1.00 52.22 610 GLY A O 1
ATOM 4788 N N . LEU A 1 611 ? 30.570 32.342 -39.536 1.00 47.12 611 LEU A N 1
ATOM 4789 C CA . LEU A 1 611 ? 30.521 31.830 -40.908 1.00 47.12 611 LEU A CA 1
ATOM 4790 C C . LEU A 1 611 ? 30.582 32.974 -41.930 1.00 47.12 611 LEU A C 1
ATOM 4792 O O . LEU A 1 611 ? 31.314 32.857 -42.909 1.00 47.12 611 LEU A O 1
ATOM 4796 N N . ASP A 1 612 ? 29.914 34.099 -41.678 1.00 46.78 612 ASP A N 1
ATOM 4797 C CA . ASP A 1 612 ? 29.969 35.278 -42.548 1.00 46.78 612 ASP A CA 1
ATOM 4798 C C . ASP A 1 612 ? 31.388 35.870 -42.614 1.00 46.78 612 ASP A C 1
ATOM 4800 O O . ASP A 1 612 ? 31.891 36.148 -43.701 1.00 46.78 612 ASP A O 1
ATOM 4804 N N . LEU A 1 613 ? 32.092 35.975 -41.480 1.00 50.62 613 LEU A N 1
ATOM 4805 C CA . LEU A 1 613 ? 33.499 36.405 -41.456 1.00 50.62 613 LEU A CA 1
ATOM 4806 C C . LEU A 1 613 ? 34.436 35.423 -42.176 1.00 50.62 613 LEU A C 1
ATOM 4808 O O . LEU A 1 613 ? 35.430 35.841 -42.771 1.00 50.62 613 LEU A O 1
ATOM 4812 N N . PHE A 1 614 ? 34.127 34.124 -42.130 1.00 45.22 614 PHE A N 1
ATOM 4813 C CA . PHE A 1 614 ? 34.907 33.079 -42.791 1.00 45.22 614 PHE A CA 1
ATOM 4814 C C . PHE A 1 614 ? 34.725 33.079 -44.316 1.00 45.22 614 PHE A C 1
ATOM 4816 O O . PHE A 1 614 ? 35.703 32.899 -45.039 1.00 45.22 614 PHE A O 1
ATOM 4823 N N . TYR A 1 615 ? 33.500 33.295 -44.811 1.00 42.34 615 TYR A N 1
ATOM 4824 C CA . TYR A 1 615 ? 33.189 33.252 -46.246 1.00 42.34 615 TYR A CA 1
ATOM 4825 C C . TYR A 1 615 ? 33.351 34.599 -46.966 1.00 42.34 615 TYR A C 1
ATOM 4827 O O . TYR A 1 615 ? 33.681 34.597 -48.150 1.00 42.34 615 TYR A O 1
ATOM 4835 N N . PHE A 1 616 ? 33.149 35.732 -46.283 1.00 45.97 616 PHE A N 1
ATOM 4836 C CA . PHE A 1 616 ? 33.151 37.070 -46.901 1.00 45.97 616 PHE A CA 1
ATOM 4837 C C . PHE A 1 616 ? 34.303 37.981 -46.439 1.00 45.97 616 PHE A C 1
ATOM 4839 O O . PHE A 1 616 ? 34.462 39.079 -46.969 1.00 45.97 616 PHE A O 1
ATOM 4846 N N . GLY A 1 617 ? 35.145 37.522 -45.506 1.00 44.12 617 GLY A N 1
ATOM 4847 C CA . GLY A 1 617 ? 36.338 38.240 -45.047 1.00 44.12 617 GLY A CA 1
ATOM 4848 C C . GLY A 1 617 ? 36.091 39.255 -43.921 1.00 44.12 617 GLY A C 1
ATOM 4849 O O . GLY A 1 617 ? 34.965 39.637 -43.607 1.00 44.12 617 GLY A O 1
ATOM 4850 N N . GLY A 1 618 ? 37.183 39.688 -43.279 1.00 42.84 618 GLY A N 1
ATOM 4851 C CA . GLY A 1 618 ? 37.176 40.425 -42.006 1.00 42.84 618 GLY A CA 1
ATOM 4852 C C . GLY A 1 618 ? 36.626 41.857 -42.027 1.00 42.84 618 GLY A C 1
ATOM 4853 O O . GLY A 1 618 ? 36.448 42.428 -40.951 1.00 42.84 618 GLY A O 1
ATOM 4854 N N . ASP A 1 619 ? 36.329 42.419 -43.200 1.00 45.22 619 ASP A N 1
ATOM 4855 C CA . ASP A 1 619 ? 35.889 43.814 -43.368 1.00 45.22 619 ASP A CA 1
ATOM 4856 C C . ASP A 1 619 ? 34.364 43.997 -43.224 1.00 45.22 619 ASP A C 1
ATOM 4858 O O . ASP A 1 619 ? 33.842 45.116 -43.268 1.00 45.22 619 ASP A O 1
ATOM 4862 N N . ALA A 1 620 ? 33.628 42.906 -42.983 1.00 53.22 620 ALA A N 1
ATOM 4863 C CA . ALA A 1 620 ? 32.208 42.922 -42.644 1.00 53.22 620 ALA A CA 1
ATOM 4864 C C . ALA A 1 620 ? 31.990 43.475 -41.221 1.00 53.22 620 ALA A C 1
ATOM 4866 O O . ALA A 1 620 ? 31.705 42.744 -40.271 1.00 53.22 620 ALA A O 1
ATOM 4867 N N . TRP A 1 621 ? 32.123 44.795 -41.057 1.00 47.09 621 TRP A N 1
ATOM 4868 C CA . TRP A 1 621 ? 32.003 45.483 -39.762 1.00 47.09 621 TRP A CA 1
ATOM 4869 C C . TRP A 1 621 ? 30.674 45.192 -39.041 1.00 47.09 621 TRP A C 1
ATOM 4871 O O . TRP A 1 621 ? 30.620 45.211 -37.815 1.00 47.09 621 TRP A O 1
ATOM 4881 N N . TYR A 1 622 ? 29.617 44.870 -39.789 1.00 48.72 622 TYR A N 1
ATOM 4882 C CA . TYR A 1 622 ? 28.307 44.469 -39.274 1.00 48.72 622 TYR A CA 1
ATOM 4883 C C . TYR A 1 622 ? 28.301 43.058 -38.660 1.00 48.72 622 TYR A C 1
ATOM 4885 O O . TYR A 1 622 ? 27.600 42.847 -37.673 1.00 48.72 622 TYR A O 1
ATOM 4893 N N . ALA A 1 623 ? 29.111 42.121 -39.165 1.00 52.00 623 ALA A N 1
ATOM 4894 C CA . ALA A 1 623 ? 29.286 40.800 -38.554 1.00 52.00 623 ALA A CA 1
ATOM 4895 C C . ALA A 1 623 ? 30.042 40.917 -37.220 1.00 52.00 623 ALA A C 1
ATOM 4897 O O . ALA A 1 623 ? 29.636 40.335 -36.215 1.00 52.00 623 ALA A O 1
ATOM 4898 N N . TRP A 1 624 ? 31.075 41.768 -37.170 1.00 54.53 624 TRP A N 1
ATOM 4899 C CA . TRP A 1 624 ? 31.765 42.108 -35.922 1.00 54.53 624 TRP A CA 1
ATOM 4900 C C . TRP A 1 624 ? 30.869 42.846 -34.923 1.00 54.53 624 TRP A C 1
ATOM 4902 O O . TRP A 1 624 ? 30.948 42.578 -33.724 1.00 54.53 624 TRP A O 1
ATOM 4912 N N . LEU A 1 625 ? 29.999 43.745 -35.397 1.00 49.84 625 LEU A N 1
ATOM 4913 C CA . LEU A 1 625 ? 29.024 44.442 -34.558 1.00 49.84 625 LEU A CA 1
ATOM 4914 C C . LEU A 1 625 ? 28.004 43.460 -33.962 1.00 49.84 625 LEU A C 1
ATOM 4916 O O . LEU A 1 625 ? 27.745 43.522 -32.763 1.00 49.84 625 LEU A O 1
ATOM 4920 N N . GLY A 1 626 ? 27.481 42.530 -34.771 1.00 52.22 626 GLY A N 1
ATOM 4921 C CA . GLY A 1 626 ? 26.571 41.472 -34.326 1.00 52.22 626 GLY A CA 1
ATOM 4922 C C . GLY A 1 626 ? 27.206 40.588 -33.254 1.00 52.22 626 GLY A C 1
ATOM 4923 O O . GLY A 1 626 ? 26.700 40.517 -32.138 1.00 52.22 626 GLY A O 1
ATOM 4924 N N . ILE A 1 627 ? 28.390 40.028 -33.535 1.00 58.88 627 ILE A N 1
ATOM 4925 C CA . ILE A 1 627 ? 29.149 39.213 -32.570 1.00 58.88 627 ILE A CA 1
ATOM 4926 C C . ILE A 1 627 ? 29.441 40.004 -31.285 1.00 58.88 627 ILE A C 1
ATOM 4928 O O . ILE A 1 627 ? 29.281 39.483 -30.179 1.00 58.88 627 ILE A O 1
ATOM 4932 N N . GLY A 1 628 ? 29.848 41.271 -31.408 1.00 56.19 628 GLY A N 1
ATOM 4933 C CA . GLY A 1 628 ? 30.157 42.139 -30.273 1.00 56.19 628 GLY A CA 1
ATOM 4934 C C . GLY A 1 628 ? 28.941 42.445 -29.395 1.00 56.19 628 GLY A C 1
ATOM 4935 O O . GLY A 1 628 ? 29.045 42.410 -28.165 1.00 56.19 628 GLY A O 1
ATOM 4936 N N . CYS A 1 629 ? 27.779 42.703 -29.998 1.00 50.94 629 CYS A N 1
ATOM 4937 C CA . CYS A 1 629 ? 26.526 42.924 -29.280 1.00 50.94 629 CYS A CA 1
ATOM 4938 C C . CYS A 1 629 ? 26.077 41.664 -28.531 1.00 50.94 629 CYS A C 1
ATOM 4940 O O . CYS A 1 629 ? 25.807 41.753 -27.329 1.00 50.94 629 CYS A O 1
ATOM 4942 N N . SER A 1 630 ? 26.083 40.498 -29.183 1.00 55.03 630 SER A N 1
ATOM 4943 C CA . SER A 1 630 ? 25.670 39.235 -28.557 1.00 55.03 630 SER A CA 1
ATOM 4944 C C . SER A 1 630 ? 26.630 38.847 -27.420 1.00 55.03 630 SER A C 1
ATOM 4946 O O . SER A 1 630 ? 26.196 38.529 -26.313 1.00 55.03 630 SER A O 1
ATOM 4948 N N . PHE A 1 631 ? 27.947 39.018 -27.602 1.00 60.38 631 PHE A N 1
ATOM 4949 C CA . PHE A 1 631 ? 28.934 38.757 -26.546 1.00 60.38 631 PHE A CA 1
ATOM 4950 C C . PHE A 1 631 ? 28.795 39.705 -25.339 1.00 60.38 631 PHE A C 1
ATOM 4952 O O . PHE A 1 631 ? 28.890 39.282 -24.184 1.00 60.38 631 PHE A O 1
ATOM 4959 N N . THR A 1 632 ? 28.518 40.990 -25.585 1.00 60.00 632 THR A N 1
ATOM 4960 C CA . THR A 1 632 ? 28.313 41.988 -24.519 1.00 60.00 632 THR A CA 1
ATOM 4961 C C . THR A 1 632 ? 27.055 41.689 -23.703 1.00 60.00 632 THR A C 1
ATOM 4963 O O . THR A 1 632 ? 27.070 41.805 -22.476 1.00 60.00 632 THR A O 1
ATOM 4966 N N . MET A 1 633 ? 25.980 41.252 -24.361 1.00 53.00 633 MET A N 1
ATOM 4967 C CA . MET A 1 633 ? 24.733 40.869 -23.697 1.00 53.00 633 MET A CA 1
ATOM 4968 C C . MET A 1 633 ? 24.909 39.617 -22.830 1.00 53.00 633 MET A C 1
ATOM 4970 O O . MET A 1 633 ? 24.439 39.601 -21.688 1.00 53.00 633 MET A O 1
ATOM 4974 N N . ILE A 1 634 ? 25.663 38.619 -23.305 1.00 56.88 634 ILE A N 1
ATOM 4975 C CA . ILE A 1 634 ? 26.008 37.419 -22.524 1.00 56.88 634 ILE A CA 1
ATOM 4976 C C . ILE A 1 634 ? 26.763 37.804 -21.242 1.00 56.88 634 ILE A C 1
ATOM 4978 O O . ILE A 1 634 ? 26.389 37.382 -20.143 1.00 56.88 634 ILE A O 1
ATOM 4982 N N . LEU A 1 635 ? 27.790 38.653 -21.350 1.00 60.16 635 LEU A N 1
ATOM 4983 C CA . LEU A 1 635 ? 28.582 39.091 -20.195 1.00 60.16 635 LEU A CA 1
ATOM 4984 C C . LEU A 1 635 ? 27.771 39.937 -19.204 1.00 60.16 635 LEU A C 1
ATOM 4986 O O . LEU A 1 635 ? 27.872 39.729 -17.992 1.00 60.16 635 LEU A O 1
ATOM 4990 N N . PHE A 1 636 ? 26.940 40.858 -19.697 1.00 56.28 636 PHE A N 1
ATOM 4991 C CA . PHE A 1 636 ? 26.056 41.669 -18.858 1.00 56.28 636 PHE A CA 1
ATOM 4992 C C . PHE A 1 636 ? 25.090 40.793 -18.050 1.00 56.28 636 PHE A C 1
ATOM 4994 O O . PHE A 1 636 ? 24.899 41.014 -16.853 1.00 56.28 636 PHE A O 1
ATOM 5001 N N . HIS A 1 637 ? 24.525 39.753 -18.663 1.00 54.59 637 HIS A N 1
ATOM 5002 C CA . HIS A 1 637 ? 23.588 38.861 -17.987 1.00 54.59 637 HIS A CA 1
ATOM 5003 C C . HIS A 1 637 ? 24.253 37.912 -16.992 1.00 54.59 637 HIS A C 1
ATOM 5005 O O . HIS A 1 637 ? 23.703 37.717 -15.906 1.00 54.59 637 HIS A O 1
ATOM 5011 N N . LEU A 1 638 ? 25.447 37.394 -17.291 1.00 55.84 638 LEU A N 1
ATOM 5012 C CA . LEU A 1 638 ? 26.241 36.647 -16.311 1.00 55.84 638 LEU A CA 1
ATOM 5013 C C . LEU A 1 638 ? 26.546 37.515 -15.083 1.00 55.84 638 LEU A C 1
ATOM 5015 O O . LEU A 1 638 ? 26.385 37.071 -13.946 1.00 55.84 638 LEU A O 1
ATOM 5019 N N . PHE A 1 639 ? 26.901 38.782 -15.300 1.00 52.56 639 PHE A N 1
ATOM 5020 C CA . PHE A 1 639 ? 27.190 39.725 -14.224 1.00 52.56 639 PHE A CA 1
ATOM 5021 C C . PHE A 1 639 ? 25.947 40.082 -13.386 1.00 52.56 639 PHE A C 1
ATOM 5023 O O . PHE A 1 639 ? 25.992 40.042 -12.155 1.00 52.56 639 PHE A O 1
ATOM 5030 N N . VAL A 1 640 ? 24.809 40.368 -14.028 1.00 52.50 640 VAL A N 1
ATOM 5031 C CA . VAL A 1 640 ? 23.533 40.634 -13.336 1.00 52.50 640 VAL A CA 1
ATOM 5032 C C . VAL A 1 640 ? 23.034 39.390 -12.590 1.00 52.50 640 VAL A C 1
ATOM 5034 O O . VAL A 1 640 ? 22.566 39.511 -11.458 1.00 52.50 640 VAL A O 1
ATOM 5037 N N . GLY A 1 641 ? 23.192 38.195 -13.164 1.00 49.81 641 GLY A N 1
ATOM 5038 C CA . GLY A 1 641 ? 22.861 36.926 -12.513 1.00 49.81 641 GLY A CA 1
ATOM 5039 C C . GLY A 1 641 ? 23.671 36.692 -11.234 1.00 49.81 641 GLY A C 1
ATOM 5040 O O . GLY A 1 641 ? 23.106 36.329 -10.199 1.00 49.81 641 GLY A O 1
ATOM 5041 N N . ILE A 1 642 ? 24.974 36.994 -11.254 1.00 54.66 642 ILE A N 1
ATOM 5042 C CA . ILE A 1 642 ? 25.838 36.929 -10.065 1.00 54.66 642 ILE A CA 1
ATOM 5043 C C . ILE A 1 642 ? 25.368 37.927 -8.993 1.00 54.66 642 ILE A C 1
ATOM 5045 O O . ILE A 1 642 ? 25.192 37.546 -7.834 1.00 54.66 642 ILE A O 1
ATOM 5049 N N . LEU A 1 643 ? 25.080 39.180 -9.365 1.00 47.41 643 LEU A N 1
ATOM 5050 C CA . LEU A 1 643 ? 24.597 40.204 -8.426 1.00 47.41 643 LEU A CA 1
ATOM 5051 C C . LEU A 1 643 ? 23.252 39.839 -7.779 1.00 47.41 643 LEU A C 1
ATOM 5053 O O . LEU A 1 643 ? 23.053 40.063 -6.581 1.00 47.41 643 LEU A O 1
ATOM 5057 N N . LEU A 1 644 ? 22.332 39.248 -8.542 1.00 47.44 644 LEU A N 1
ATOM 5058 C CA . LEU A 1 644 ? 21.033 38.795 -8.040 1.00 47.44 644 LEU A CA 1
ATOM 5059 C C . LEU A 1 644 ? 21.168 37.583 -7.108 1.00 47.44 644 LEU A C 1
ATOM 5061 O O . LEU A 1 644 ? 20.520 37.550 -6.060 1.00 47.44 644 LEU A O 1
ATOM 5065 N N . THR A 1 645 ? 22.080 36.657 -7.410 1.00 49.38 645 THR A N 1
ATOM 5066 C CA . THR A 1 645 ? 22.397 35.506 -6.544 1.00 49.38 645 THR A CA 1
ATOM 5067 C C . THR A 1 645 ? 23.007 35.961 -5.213 1.00 49.38 645 THR A C 1
ATOM 5069 O O . THR A 1 645 ? 22.626 35.482 -4.138 1.00 49.38 645 THR A O 1
ATOM 5072 N N . CYS A 1 646 ? 23.891 36.964 -5.251 1.00 46.66 646 CYS A N 1
ATOM 5073 C CA . CYS A 1 646 ? 24.422 37.605 -4.049 1.00 46.66 646 CYS A CA 1
ATOM 5074 C C . CYS A 1 646 ? 23.320 38.303 -3.234 1.00 46.66 646 CYS A C 1
ATOM 5076 O O . CYS A 1 646 ? 23.303 38.188 -2.008 1.00 46.66 646 CYS A O 1
ATOM 5078 N N . ARG A 1 647 ? 22.357 38.972 -3.886 1.00 44.50 647 ARG A N 1
ATOM 5079 C CA . ARG A 1 647 ? 21.210 39.611 -3.215 1.00 44.50 647 ARG A CA 1
ATOM 5080 C C . ARG A 1 647 ? 20.284 38.590 -2.546 1.00 44.50 647 ARG A C 1
ATOM 5082 O O . ARG A 1 647 ? 19.878 38.809 -1.407 1.00 44.50 647 ARG A O 1
ATOM 5089 N N . GLN A 1 648 ? 19.963 37.479 -3.211 1.00 46.19 648 GLN A N 1
ATOM 5090 C CA . GLN A 1 648 ? 19.146 36.403 -2.632 1.00 46.19 648 GLN A CA 1
ATOM 5091 C C . GLN A 1 648 ? 19.848 35.752 -1.429 1.00 46.19 648 GLN A C 1
ATOM 5093 O O . GLN A 1 648 ? 19.229 35.551 -0.381 1.00 46.19 648 GLN A O 1
ATOM 5098 N N . SER A 1 649 ? 21.161 35.532 -1.531 1.00 48.47 649 SER A N 1
ATOM 5099 C CA . SER A 1 649 ? 21.984 35.018 -0.430 1.00 48.47 649 SER A CA 1
ATOM 5100 C C . SER A 1 649 ? 22.011 35.990 0.756 1.00 48.47 649 SER A C 1
ATOM 5102 O O . SER A 1 649 ? 21.757 35.581 1.889 1.00 48.47 649 SER A O 1
ATOM 5104 N N . ALA A 1 650 ? 22.186 37.293 0.508 1.00 43.16 650 ALA A N 1
ATOM 5105 C CA . ALA A 1 650 ? 22.134 38.333 1.539 1.00 43.16 650 ALA A CA 1
ATOM 5106 C C . ALA A 1 650 ? 20.755 38.420 2.224 1.00 43.16 650 ALA A C 1
ATOM 5108 O O . ALA A 1 650 ? 20.680 38.578 3.442 1.00 43.16 650 ALA A O 1
ATOM 5109 N N . MET A 1 651 ? 19.657 38.249 1.477 1.00 42.78 651 MET A N 1
ATOM 5110 C CA . MET A 1 651 ? 18.304 38.194 2.046 1.00 42.78 651 MET A CA 1
ATOM 5111 C C . MET A 1 651 ? 18.063 36.929 2.882 1.00 42.78 651 MET A C 1
ATOM 5113 O O . MET A 1 651 ? 17.389 37.010 3.908 1.00 42.78 651 MET A O 1
ATOM 5117 N N . SER A 1 652 ? 18.632 35.775 2.510 1.00 43.91 652 SER A N 1
ATOM 5118 C CA . SER A 1 652 ? 18.551 34.564 3.346 1.00 43.91 652 SER A CA 1
ATOM 5119 C C . SER A 1 652 ? 19.331 34.699 4.660 1.00 43.91 652 SER A C 1
ATOM 5121 O O . SER A 1 652 ? 18.863 34.240 5.701 1.00 43.91 652 SER A O 1
ATOM 5123 N N . VAL A 1 653 ? 20.471 35.401 4.638 1.00 46.75 653 VAL A N 1
ATOM 5124 C CA . VAL A 1 653 ? 21.275 35.691 5.834 1.00 46.75 653 VAL A CA 1
ATOM 5125 C C . VAL A 1 653 ? 20.549 36.701 6.729 1.00 46.75 653 VAL A C 1
ATOM 5127 O O . VAL A 1 653 ? 20.435 36.484 7.932 1.00 46.75 653 VAL A O 1
ATOM 5130 N N . ALA A 1 654 ? 19.953 37.748 6.149 1.00 42.06 654 ALA A N 1
ATOM 5131 C CA . ALA A 1 654 ? 19.149 38.723 6.888 1.00 42.06 654 ALA A CA 1
ATOM 5132 C C . ALA A 1 654 ? 17.871 38.121 7.510 1.00 42.06 654 ALA A C 1
ATOM 5134 O O . ALA A 1 654 ? 17.416 38.602 8.545 1.00 42.06 654 ALA A O 1
ATOM 5135 N N . ARG A 1 655 ? 17.299 37.064 6.911 1.00 44.91 655 ARG A N 1
ATOM 5136 C CA . ARG A 1 655 ? 16.165 36.314 7.483 1.00 44.91 655 ARG A CA 1
ATOM 5137 C C . ARG A 1 655 ? 16.577 35.421 8.655 1.00 44.91 655 ARG A C 1
ATOM 5139 O O . ARG A 1 655 ? 15.822 35.341 9.614 1.00 44.91 655 ARG A O 1
ATOM 5146 N N . ARG A 1 656 ? 17.777 34.823 8.629 1.00 47.81 656 ARG A N 1
ATOM 5147 C CA . ARG A 1 656 ? 18.329 34.094 9.791 1.00 47.81 656 ARG A CA 1
ATOM 5148 C C . ARG A 1 656 ? 18.671 35.022 10.959 1.00 47.81 656 ARG A C 1
ATOM 5150 O O . ARG A 1 656 ? 18.533 34.619 12.100 1.00 47.81 656 ARG A O 1
ATOM 5157 N N . GLY A 1 657 ? 19.044 36.273 10.684 1.00 41.50 657 GLY A N 1
ATOM 5158 C CA . GLY A 1 657 ? 19.277 37.293 11.715 1.00 41.50 657 GLY A CA 1
ATOM 5159 C C . GLY A 1 657 ? 18.016 37.967 12.283 1.00 41.50 657 GLY A C 1
ATOM 5160 O O . GLY A 1 657 ? 18.150 38.851 13.121 1.00 41.50 657 GLY A O 1
ATOM 5161 N N . ARG A 1 658 ? 16.809 37.610 11.814 1.00 43.88 658 ARG A N 1
ATOM 5162 C CA . ARG A 1 658 ? 15.514 38.147 12.289 1.00 43.88 658 ARG A CA 1
ATOM 5163 C C . ARG A 1 658 ? 14.568 37.065 12.826 1.00 43.88 658 ARG A C 1
ATOM 5165 O O . ARG A 1 658 ? 13.359 37.291 12.856 1.00 43.88 658 ARG A O 1
ATOM 5172 N N . GLN A 1 659 ? 15.073 35.903 13.241 1.00 38.34 659 GLN A N 1
ATOM 5173 C CA . GLN A 1 659 ? 14.310 35.133 14.224 1.00 38.34 659 GLN A CA 1
ATOM 5174 C C . GLN A 1 659 ? 14.281 35.970 15.510 1.00 38.34 659 GLN A C 1
ATOM 5176 O O . GLN A 1 659 ? 15.350 36.379 15.964 1.00 38.34 659 GLN A O 1
ATOM 5181 N N . PRO A 1 660 ? 13.102 36.300 16.061 1.00 41.34 660 PRO A N 1
ATOM 5182 C CA . PRO A 1 660 ? 13.044 36.758 17.434 1.00 41.34 660 PRO A CA 1
ATOM 5183 C C . PRO A 1 660 ? 13.566 35.603 18.284 1.00 41.34 660 PRO A C 1
ATOM 5185 O O . PRO A 1 660 ? 13.060 34.484 18.163 1.00 41.34 660 PRO A O 1
ATOM 5188 N N . ASP A 1 661 ? 14.568 35.871 19.117 1.00 45.00 661 ASP A N 1
ATOM 5189 C CA . ASP A 1 661 ? 14.727 35.083 20.329 1.00 45.00 661 ASP A CA 1
ATOM 5190 C C . ASP A 1 661 ? 13.360 35.091 21.015 1.00 45.00 661 ASP A C 1
ATOM 5192 O O . ASP A 1 661 ? 12.793 36.152 21.281 1.00 45.00 661 ASP A O 1
ATOM 5196 N N . THR A 1 662 ? 12.779 33.914 21.208 1.00 38.47 662 THR A N 1
ATOM 5197 C CA . THR A 1 662 ? 11.643 33.756 22.104 1.00 38.47 662 THR A CA 1
ATOM 5198 C C . THR A 1 662 ? 12.138 33.984 23.531 1.00 38.47 662 THR A C 1
ATOM 5200 O O . THR A 1 662 ? 12.573 33.038 24.186 1.00 38.47 662 THR A O 1
ATOM 5203 N N . GLU A 1 663 ? 12.092 35.247 23.962 1.00 29.81 663 GLU A N 1
ATOM 5204 C CA . GLU A 1 663 ? 11.452 35.691 25.211 1.00 29.81 663 GLU A CA 1
ATOM 5205 C C . GLU A 1 663 ? 10.294 36.638 24.874 1.00 29.81 663 GLU A C 1
ATOM 5207 O O . GLU A 1 663 ? 10.494 37.565 24.052 1.00 29.81 663 GLU A O 1
#

Organism: NCBI:txid1628268

Secondary structure (DSSP, 8-state):
-TT--EEEE-----SS-S--EEEEEEE-SSSEEEEEEEE-SSEEEEEEEEETTEEEEEEEE---SS-S---EEEEEE-SSSEEEEEEE--SSEEEEEEEEETTEEEEEEEE---SS-S---EEEEEE-SSSEEEEEEE--SSEEEEEEEEETTEEEEEEEE---SS-S--EEEEEEE-SSSEEEEEEEE-SSEEEEEEEEETTEEEEEEEE---SS-S---EEEEEE-SSSEEEEEEE--SSEEEEEEEEETTEEEEEEEE---SS-S--EEEEEEE-SSSEEEEEEEE-SSEEEEEEEEETTEEEEEEEETTSS--EEEEE-SSS-B---S--------------TTHHHHHHHHHHHHHHHHHHHHHHHHHHHHHTTSSSSS-EEEEPPGGGPPPHHHHTTPPBS-TTPPTT-EEEE-TT-TT------S---TTSSSEEEEEE---TTSSSHHHHHHHHHHHHHHHHHHHHHHHHHHHHHHHHTS-SSSHHHHHHHHHHHHHHHHHHHHHHHHHHHHHTTHHHHHHHHHHHHHHHHHHHHHHHHHTSTT--STHHHHHHHHHTSTTTHHHHHTTS-HHHHHHHHHHHHHHHHHHHHHHHHHHHHHHHHHHHHH-TT-HHHHHHHHHHHHHHHHHHHHHHHHHHHHHHHHHHHHTTPPP--

InterPro domains:
  IPR005492 Leucine-rich glioma-inactivated , EPTP repeat [PF03736] (1-28)
  IPR005492 Leucine-rich glioma-inactivated , EPTP repeat [PF03736] (31-78)
  IPR005492 Leucine-rich glioma-inactivated , EPTP repeat [PF03736] (82-128)
  IPR005492 Leucine-rich glioma-inactivated , EPTP repeat [PF03736] (131-178)
  IPR005492 Leucine-rich glioma-inactivated , EPTP repeat [PF03736] (181-228)
  IPR005492 Leucine-rich glioma-inactivated , EPTP repeat [PF03736] (231-278)
  IPR005492 Leucine-rich glioma-inactivated , EPTP repeat [PF03736] (281-313)
  IPR009039 EAR [PS50912] (31-79)
  IPR009039 EAR [PS50912] (81-129)
  IPR009039 EAR [PS50912] (131-179)
  IPR009039 EAR [PS50912] (181-229)
  IPR009039 EAR [PS50912] (231-279)
  IPR009039 EAR [PS50912] (281-324)
  IPR011048 Cytochrome cd1-nitrite reductase-like, haem d1 domain superfamily [SSF51004] (21-335)

Foldseek 3Di:
DVLWDKDWAFDADDVPWRQAWTFMFTDPPPFTDTQDTHGAGRWQDKDWDDAPNKIKIKTFGAHGPPWRQAWIFMWTDPVRDTDTQDTHGAGRWQDKDWDDAPSKIKIKTFRAHGPPWRQAWIFMWTDPVRDTDTQDTHGAGRWNEKDWDDAPSWIKIKTFRQHGPPWRQAWIFMWTDPPRDTDTQDTHGAGRWQYKDWDDDPSKIKIKTQRQHGPPWRQAWIFMWTDPPRDTDTQDTHGAGRWQEKDWDADPNWIKIKTQHAHGPPFRQAWTFMWTDPPRDTDTPDTHGARRWNYWDWDDDPNWIWIWTDGPPDPWTQIWTDDPDDTDRPDTDPDDDDDDDDDDPDPPVVVVVLVVLVVVLVVVLVVVLVVVVVVVVLCPQADQWAWDWDAQVPADDPVVLVVAAARAHDDDAFGKHWHALPCPDRPHDDDHADCRHPRITMIGTHRPDPPPDDDPVVVVVVVVVSVVSVVCSLVVVLVVVLVVLVPDDDPCNPVVNVVVVVVSVVVVVVVVVLVVVLVVPPPVSSVVCVVVVVVVVVVVVVVLVVVLPDPDDPDVCLVSLLSQCVPPVCVVVSVVVDDPVSVVVSVVVVVVVVVVVLCVVLVVLLVVLVVCCVPVHDPPVVSVVSNVVSVVVNVVVVVVVVVVVVVVVVVVVVVVVPDPPDD